Protein AF-A0A0G4NGZ8-F1 (afdb_monomer_lite)

Structure (mmCIF, N/CA/C/O backbone):
data_AF-A0A0G4NGZ8-F1
#
_entry.id   AF-A0A0G4NGZ8-F1
#
loop_
_atom_site.group_PDB
_atom_site.id
_atom_site.type_symbol
_atom_site.label_atom_id
_atom_site.label_alt_id
_atom_site.label_comp_id
_atom_site.label_asym_id
_atom_site.label_entity_id
_atom_site.label_seq_id
_atom_site.pdbx_PDB_ins_code
_atom_site.Cartn_x
_atom_site.Cartn_y
_atom_site.Cartn_z
_atom_site.occupancy
_atom_site.B_iso_or_equiv
_atom_site.auth_seq_id
_atom_site.auth_comp_id
_atom_site.auth_asym_id
_atom_site.auth_atom_id
_atom_site.pdbx_PDB_model_num
ATOM 1 N N . MET A 1 1 ? -25.178 -5.486 15.596 1.00 89.25 1 MET A N 1
ATOM 2 C CA . MET A 1 1 ? -24.346 -4.427 14.992 1.00 89.25 1 MET A CA 1
ATOM 3 C C . MET A 1 1 ? -23.140 -4.191 15.889 1.00 89.25 1 MET A C 1
ATOM 5 O O . MET A 1 1 ? -23.332 -4.165 17.097 1.00 89.25 1 MET A O 1
ATOM 9 N N . LYS A 1 2 ? -21.932 -4.066 15.332 1.00 94.69 2 LYS A N 1
ATOM 10 C CA . LYS A 1 2 ? -20.711 -3.708 16.078 1.00 94.69 2 LYS A CA 1
ATOM 11 C C . LYS A 1 2 ? -20.107 -2.423 15.517 1.00 94.69 2 LYS A C 1
ATOM 13 O O . LYS A 1 2 ? -20.208 -2.180 14.311 1.00 94.69 2 LYS A O 1
ATOM 18 N N . VAL A 1 3 ? -19.466 -1.643 16.383 1.00 97.81 3 VAL A N 1
ATOM 19 C CA . VAL A 1 3 ? -18.601 -0.524 15.991 1.00 97.81 3 VAL A CA 1
ATOM 20 C C . VAL A 1 3 ? -17.180 -1.043 15.791 1.00 97.81 3 VAL A C 1
ATOM 22 O O . VAL A 1 3 ? -16.650 -1.758 16.644 1.00 97.81 3 VAL A O 1
ATOM 25 N N . ILE A 1 4 ? -16.578 -0.685 14.658 1.00 98.38 4 ILE A N 1
ATOM 26 C CA . ILE A 1 4 ? -15.214 -1.053 14.279 1.00 98.38 4 ILE A CA 1
ATOM 27 C C . ILE A 1 4 ? -14.380 0.221 14.141 1.00 98.38 4 ILE A C 1
ATOM 29 O O . ILE A 1 4 ? -14.719 1.101 13.346 1.00 98.38 4 ILE A O 1
ATOM 33 N N . LEU A 1 5 ? -13.263 0.302 14.863 1.00 98.38 5 LEU A N 1
ATOM 34 C CA . LEU A 1 5 ? -12.229 1.313 14.637 1.00 98.38 5 LEU A CA 1
ATOM 35 C C . LEU A 1 5 ? -11.164 0.744 13.698 1.00 98.38 5 LEU A C 1
ATOM 37 O O . LEU A 1 5 ? -10.466 -0.196 14.062 1.00 98.38 5 LEU A O 1
ATOM 41 N N . ALA A 1 6 ? -11.013 1.301 12.500 1.00 98.12 6 ALA A N 1
ATOM 42 C CA . ALA A 1 6 ? -9.904 0.990 11.603 1.00 98.12 6 ALA A CA 1
ATOM 43 C C . ALA A 1 6 ? -8.779 2.010 11.792 1.00 98.12 6 ALA A C 1
ATOM 45 O O . ALA A 1 6 ? -8.923 3.193 11.471 1.00 98.12 6 ALA A O 1
ATOM 46 N N . ILE A 1 7 ? -7.660 1.543 12.338 1.00 97.06 7 ILE A N 1
ATOM 47 C CA . ILE A 1 7 ? -6.569 2.367 12.844 1.00 97.06 7 ILE A CA 1
ATOM 48 C C . ILE A 1 7 ? -5.352 2.216 11.934 1.00 97.06 7 ILE A C 1
ATOM 50 O O . ILE A 1 7 ? -4.844 1.118 11.688 1.00 97.06 7 ILE A O 1
ATOM 54 N N . ASN A 1 8 ? -4.861 3.351 11.440 1.00 93.81 8 ASN A N 1
ATOM 55 C CA . ASN A 1 8 ? -3.634 3.433 10.659 1.00 93.81 8 ASN A CA 1
ATOM 56 C C . ASN A 1 8 ? -2.660 4.408 11.331 1.00 93.81 8 ASN A C 1
ATOM 58 O O . ASN A 1 8 ? -2.894 5.621 11.363 1.00 93.81 8 ASN A O 1
ATOM 62 N N . ALA A 1 9 ? -1.567 3.856 11.856 1.00 87.25 9 ALA A N 1
ATOM 63 C CA . ALA A 1 9 ? -0.493 4.593 12.502 1.00 87.25 9 ALA A CA 1
ATOM 64 C C . ALA A 1 9 ? 0.729 4.664 11.576 1.00 87.25 9 ALA A C 1
ATOM 66 O O . ALA A 1 9 ? 1.458 3.692 11.385 1.00 87.25 9 ALA A O 1
ATOM 67 N N . GLY A 1 10 ? 0.955 5.838 10.990 1.00 78.69 10 GLY A N 1
ATOM 68 C CA . GLY A 1 10 ? 2.164 6.159 10.239 1.00 78.69 10 GLY A CA 1
ATOM 69 C C . GLY A 1 10 ? 3.158 6.941 11.095 1.00 78.69 10 GLY A C 1
ATOM 70 O O . GLY A 1 10 ? 2.804 7.498 12.131 1.00 78.69 10 GLY A O 1
ATOM 71 N N . SER A 1 11 ? 4.406 7.065 10.634 1.00 73.75 11 SER A N 1
ATOM 72 C CA . SER A 1 11 ? 5.458 7.771 11.386 1.00 73.75 11 SER A CA 1
ATOM 73 C C . SER A 1 11 ? 5.130 9.236 11.704 1.00 73.75 11 SER A C 1
ATOM 75 O O . SER A 1 11 ? 5.663 9.772 12.662 1.00 73.75 11 SER A O 1
ATOM 77 N N . SER A 1 12 ? 4.279 9.891 10.907 1.00 79.12 12 SER A N 1
ATOM 78 C CA . SER A 1 12 ? 3.946 11.320 11.030 1.00 79.12 12 SER A CA 1
ATOM 79 C C . SER A 1 12 ? 2.461 11.605 11.290 1.00 79.12 12 SER A C 1
ATOM 81 O O . SER A 1 12 ? 2.068 12.774 11.365 1.00 79.12 12 SER A O 1
ATOM 83 N N . SER A 1 13 ? 1.627 10.568 11.405 1.00 89.56 13 SER A N 1
ATOM 84 C CA . SER A 1 13 ? 0.181 10.718 11.585 1.00 89.56 13 SER A CA 1
ATOM 85 C C . SER A 1 13 ? -0.472 9.468 12.160 1.00 89.56 13 SER A C 1
ATOM 87 O O . SER A 1 13 ? -0.078 8.358 11.807 1.00 89.56 13 SER A O 1
ATOM 89 N N . VAL A 1 14 ? -1.546 9.651 12.923 1.00 93.88 14 VAL A N 1
ATOM 90 C CA . VAL A 1 14 ? -2.458 8.581 13.348 1.00 93.88 14 VAL A CA 1
ATOM 91 C C . VAL A 1 14 ? -3.852 8.913 12.830 1.00 93.88 14 VAL A C 1
ATOM 93 O O . VAL A 1 14 ? -4.296 10.057 12.938 1.00 93.88 14 VAL A O 1
ATOM 96 N N . LYS A 1 15 ? -4.529 7.930 12.238 1.00 96.06 15 LYS A N 1
ATOM 97 C CA . LYS A 1 15 ? -5.897 8.058 11.728 1.00 96.06 15 LYS A CA 1
ATOM 98 C C . LYS A 1 15 ? -6.766 6.915 12.244 1.00 96.06 15 LYS A C 1
ATOM 100 O O . LYS A 1 15 ? -6.324 5.767 12.235 1.00 96.06 15 LYS A O 1
ATOM 105 N N . ILE A 1 16 ? -7.992 7.249 12.636 1.00 97.69 16 ILE A N 1
ATOM 106 C CA . ILE A 1 16 ? -9.050 6.316 13.019 1.00 97.69 16 ILE A CA 1
ATOM 107 C C . ILE A 1 16 ? -10.254 6.573 12.113 1.00 97.69 16 ILE A C 1
ATOM 109 O O . ILE A 1 16 ? -10.846 7.652 12.155 1.00 97.69 16 ILE A O 1
ATOM 113 N N . SER A 1 17 ? -10.629 5.576 11.321 1.00 98.06 17 SER A N 1
ATOM 114 C CA . SER A 1 17 ? -11.879 5.571 10.557 1.00 98.06 17 SER A CA 1
ATOM 115 C C . SER A 1 17 ? -12.870 4.647 11.267 1.00 98.06 17 SER A C 1
ATOM 117 O O . SER A 1 17 ? -12.512 3.545 11.681 1.00 98.06 17 SER A O 1
ATOM 119 N N . VAL A 1 18 ? -14.102 5.110 11.462 1.00 98.25 18 VAL A N 1
ATOM 120 C CA . VAL A 1 18 ? -15.099 4.458 12.320 1.00 98.25 18 VAL A CA 1
ATOM 121 C C . VAL A 1 18 ? -16.232 3.906 11.469 1.00 98.25 18 VAL A C 1
ATOM 123 O O . VAL A 1 18 ? -16.851 4.647 10.695 1.00 98.25 18 VAL A O 1
ATOM 126 N N . TYR A 1 19 ? -16.515 2.617 11.638 1.00 98.25 19 TYR A N 1
ATOM 127 C CA . TYR A 1 19 ? -17.515 1.886 10.868 1.00 98.25 19 TYR A CA 1
ATOM 128 C C . TYR A 1 19 ? -18.549 1.228 11.770 1.00 98.25 19 TYR A C 1
ATOM 130 O O . TYR A 1 19 ? -18.226 0.737 12.850 1.00 98.25 19 TYR A O 1
ATOM 138 N N . SER A 1 20 ? -19.789 1.163 11.295 1.00 97.06 20 SER A N 1
ATOM 139 C CA . SER A 1 20 ? -20.800 0.248 11.812 1.00 97.06 20 SER A CA 1
ATOM 140 C C . SER A 1 20 ? -20.943 -0.924 10.849 1.00 97.06 20 SER A C 1
ATOM 142 O O . SER A 1 20 ? -20.914 -0.752 9.627 1.00 97.06 20 SER A O 1
ATOM 144 N N . ALA A 1 21 ? -21.056 -2.130 11.395 1.00 96.38 21 ALA A N 1
ATOM 145 C CA . ALA A 1 21 ? -21.205 -3.339 10.598 1.00 96.38 21 ALA A CA 1
ATOM 146 C C . ALA A 1 21 ? -22.156 -4.347 11.255 1.00 96.38 21 ALA A C 1
ATOM 148 O O . ALA A 1 21 ? -22.379 -4.347 12.473 1.00 96.38 21 ALA A O 1
ATOM 149 N N . GLU A 1 22 ? -22.686 -5.237 10.425 1.00 96.31 22 GLU A N 1
ATOM 150 C CA . GLU A 1 22 ? -23.270 -6.518 10.814 1.00 96.31 22 GLU A CA 1
ATOM 151 C C . GLU A 1 22 ? -22.449 -7.642 10.175 1.00 96.31 22 GLU A C 1
ATOM 153 O O . GLU A 1 22 ? -21.712 -7.402 9.215 1.00 96.31 22 GLU A O 1
ATOM 158 N N . PHE A 1 23 ? -22.567 -8.860 10.706 1.00 96.00 23 PHE A N 1
ATOM 159 C CA . PHE A 1 23 ? -21.827 -10.007 10.185 1.00 96.00 23 PHE A CA 1
ATOM 160 C C . PHE A 1 23 ? -22.138 -10.225 8.700 1.00 96.00 23 PHE A C 1
ATOM 162 O O . PHE A 1 23 ? -23.306 -10.222 8.308 1.00 96.00 23 PHE A O 1
ATOM 169 N N . GLN A 1 24 ? -21.092 -10.401 7.887 1.00 92.25 24 GLN A N 1
ATOM 170 C CA . GLN A 1 24 ? -21.160 -10.581 6.428 1.00 92.25 24 GLN A CA 1
ATOM 171 C C . GLN A 1 24 ? -21.837 -9.436 5.652 1.00 92.25 24 GLN A C 1
ATOM 173 O O . GLN A 1 24 ? -22.175 -9.593 4.478 1.00 92.25 24 GLN A O 1
ATOM 178 N N . GLN A 1 25 ? -22.020 -8.267 6.270 1.00 93.69 25 GLN A N 1
ATOM 179 C CA . GLN A 1 25 ? -22.524 -7.078 5.589 1.00 93.69 25 GLN A CA 1
ATOM 180 C C . GLN A 1 25 ? -21.416 -6.052 5.370 1.00 93.69 25 GLN A C 1
ATOM 182 O O . GLN A 1 25 ? -20.448 -5.962 6.125 1.00 93.69 25 GLN A O 1
ATOM 187 N N . LYS A 1 26 ? -21.574 -5.241 4.318 1.00 93.06 26 LYS A N 1
ATOM 188 C CA . LYS A 1 26 ? -20.626 -4.174 3.988 1.00 93.06 26 LYS A CA 1
ATOM 189 C C . LYS A 1 26 ? -20.567 -3.150 5.137 1.00 93.06 26 LYS A C 1
ATOM 191 O O . LYS A 1 26 ? -21.603 -2.553 5.437 1.00 93.06 26 LYS A O 1
ATOM 196 N N . PRO A 1 27 ? -19.384 -2.879 5.721 1.00 97.00 27 PRO A N 1
ATOM 197 C CA . PRO A 1 27 ? -19.249 -1.849 6.744 1.00 97.00 27 PRO A CA 1
ATOM 198 C C . PRO A 1 27 ? -19.630 -0.466 6.209 1.00 97.00 27 PRO A C 1
ATOM 200 O O . PRO A 1 27 ? -19.300 -0.106 5.074 1.00 97.00 27 PRO A O 1
ATOM 203 N N . ARG A 1 28 ? -20.294 0.335 7.044 1.00 96.38 28 ARG A N 1
ATOM 204 C CA . ARG A 1 28 ? -20.653 1.722 6.743 1.00 96.38 28 ARG A CA 1
ATOM 205 C C . ARG A 1 28 ? -19.816 2.661 7.597 1.00 96.38 28 ARG A C 1
ATOM 207 O O . ARG A 1 28 ? -19.959 2.680 8.816 1.00 96.38 28 ARG A O 1
ATOM 214 N N . GLN A 1 29 ? -18.987 3.477 6.954 1.00 97.31 29 GLN A N 1
ATOM 215 C CA . GLN A 1 29 ? -18.254 4.526 7.654 1.00 97.31 29 GLN A CA 1
ATOM 216 C C . GLN A 1 29 ? -19.221 5.607 8.141 1.00 97.31 29 GLN A C 1
ATOM 218 O O . GLN A 1 29 ? -20.104 6.038 7.394 1.00 97.31 29 GLN A O 1
ATOM 223 N N . PHE A 1 30 ? -19.047 6.065 9.375 1.00 96.88 30 PHE A N 1
ATOM 224 C CA . PHE A 1 30 ? -19.828 7.174 9.924 1.00 96.88 30 PHE A CA 1
ATOM 225 C C . PHE A 1 30 ? -18.975 8.232 10.627 1.00 96.88 30 PHE A C 1
ATOM 227 O O . PHE A 1 30 ? -19.472 9.327 10.880 1.00 96.88 30 PHE A O 1
ATOM 234 N N . ALA A 1 31 ? -17.688 7.974 10.868 1.00 97.69 31 ALA A N 1
ATOM 235 C CA . ALA A 1 31 ? -16.761 9.002 11.321 1.00 97.69 31 ALA A CA 1
ATOM 236 C C . ALA A 1 31 ? -15.323 8.751 10.843 1.00 97.69 31 ALA A C 1
ATOM 238 O O . ALA A 1 31 ? -14.945 7.637 10.471 1.00 97.69 31 ALA A O 1
ATOM 239 N N . GLU A 1 32 ? -14.511 9.802 10.853 1.00 97.69 32 GLU A N 1
ATOM 240 C CA . GLU A 1 32 ? -13.064 9.726 10.662 1.00 97.69 32 GLU A CA 1
ATOM 241 C C . GLU A 1 32 ? -12.386 10.833 11.451 1.00 97.69 32 GLU A C 1
ATOM 243 O O . GLU A 1 32 ? -12.766 11.998 11.338 1.00 97.69 32 GLU A O 1
ATOM 248 N N . THR A 1 33 ? -11.357 10.476 12.208 1.00 97.62 33 THR A N 1
ATOM 249 C CA . THR A 1 33 ? -10.543 11.418 12.963 1.00 97.62 33 THR A CA 1
ATOM 250 C C . THR A 1 33 ? -9.062 11.157 12.707 1.00 97.62 33 THR A C 1
ATOM 252 O O . THR A 1 33 ? -8.619 10.012 12.602 1.00 97.62 33 THR A O 1
ATOM 255 N N . GLN A 1 34 ? -8.281 12.220 12.556 1.00 97.19 34 GLN A N 1
ATOM 256 C CA . GLN A 1 34 ? -6.870 12.132 12.207 1.00 97.19 34 GLN A CA 1
ATOM 257 C C . GLN A 1 34 ? -6.068 13.233 12.886 1.00 97.19 34 GLN A C 1
ATOM 259 O O . GLN A 1 34 ? -6.438 14.404 12.835 1.00 97.19 34 GLN A O 1
ATOM 264 N N . ILE A 1 35 ? -4.906 12.858 13.417 1.00 95.88 35 ILE A N 1
ATOM 265 C CA . ILE A 1 35 ? -3.834 13.793 13.747 1.00 95.88 35 ILE A CA 1
ATOM 266 C C . ILE A 1 35 ? -2.698 13.601 12.750 1.00 95.88 35 ILE A C 1
ATOM 268 O O . ILE A 1 35 ? -2.211 12.492 12.529 1.00 95.88 35 ILE A O 1
ATOM 272 N N . SER A 1 36 ? -2.277 14.700 12.137 1.00 92.75 36 SER A N 1
ATOM 273 C CA . SER A 1 36 ? -1.144 14.767 11.210 1.00 92.75 36 SER A CA 1
ATOM 274 C C . SER A 1 36 ? -0.085 15.743 11.721 1.00 92.75 36 SER A C 1
ATOM 276 O O . SER A 1 36 ? -0.347 16.504 12.648 1.00 92.75 36 SER A O 1
ATOM 278 N N . GLY A 1 37 ? 1.114 15.724 11.134 1.00 86.25 37 GLY A N 1
ATOM 279 C CA . GLY A 1 37 ? 2.184 16.659 11.502 1.00 86.25 37 GLY A CA 1
ATOM 280 C C . GLY A 1 37 ? 2.939 16.286 12.781 1.00 86.25 37 GLY A C 1
ATOM 281 O O . GLY A 1 37 ? 3.607 17.142 13.348 1.00 86.25 37 GLY A O 1
ATOM 282 N N . LEU A 1 38 ? 2.891 15.020 13.221 1.00 84.75 38 LEU A N 1
ATOM 283 C CA . LEU A 1 38 ? 3.582 14.568 14.445 1.00 84.75 38 LEU A CA 1
ATOM 284 C C . LEU A 1 38 ? 5.105 14.753 14.378 1.00 84.75 38 LEU A C 1
ATOM 286 O O . LEU A 1 38 ? 5.748 15.012 15.384 1.00 84.75 38 LEU A O 1
ATOM 290 N N . THR A 1 39 ? 5.685 14.644 13.182 1.00 79.50 39 THR A N 1
ATOM 291 C CA . THR A 1 39 ? 7.128 14.831 12.944 1.00 79.50 39 THR A CA 1
ATOM 292 C C . THR A 1 39 ? 7.455 16.174 12.288 1.00 79.50 39 THR A C 1
ATOM 294 O O . THR A 1 39 ? 8.599 16.409 11.911 1.00 79.50 39 THR A O 1
ATOM 297 N N . ALA A 1 40 ? 6.446 17.015 12.053 1.00 79.50 40 ALA A N 1
ATOM 298 C CA . ALA A 1 40 ? 6.563 18.303 11.374 1.00 79.50 40 ALA A CA 1
ATOM 299 C C . ALA A 1 40 ? 5.541 19.277 11.993 1.00 79.50 40 ALA A C 1
ATOM 301 O O . ALA A 1 40 ? 4.480 19.496 11.401 1.00 79.50 40 ALA A O 1
ATOM 302 N N . PRO A 1 41 ? 5.820 19.789 13.207 1.00 76.94 41 PRO A N 1
ATOM 303 C CA . PRO A 1 41 ? 4.865 20.576 13.976 1.00 76.94 41 PRO A CA 1
ATOM 304 C C . PRO A 1 41 ? 4.458 21.883 13.262 1.00 76.94 41 PRO A C 1
ATOM 306 O O . PRO A 1 41 ? 5.213 22.408 12.439 1.00 76.94 41 PRO A O 1
ATOM 309 N N . PRO A 1 42 ? 3.279 22.447 13.590 1.00 87.62 42 PRO A N 1
ATOM 310 C CA . PRO A 1 42 ? 2.355 21.971 14.620 1.00 87.62 42 PRO A CA 1
ATOM 311 C C . PRO A 1 42 ? 1.523 20.769 14.157 1.00 87.62 42 PRO A C 1
ATOM 313 O O . PRO A 1 42 ? 1.136 20.684 12.987 1.00 87.62 42 PRO A O 1
ATOM 316 N N . ALA A 1 43 ? 1.206 19.875 15.097 1.00 92.56 43 ALA A N 1
ATOM 317 C CA . ALA A 1 43 ? 0.266 18.788 14.857 1.00 92.56 43 ALA A CA 1
ATOM 318 C C . ALA A 1 43 ? -1.139 19.344 14.565 1.00 92.56 43 ALA A C 1
ATOM 320 O O . ALA A 1 43 ? -1.533 20.387 15.092 1.00 92.56 43 ALA A O 1
ATOM 321 N N . GLN A 1 44 ? -1.889 18.665 13.700 1.00 94.75 44 GLN A N 1
ATOM 322 C CA . GLN A 1 44 ? -3.192 19.128 13.220 1.00 94.75 44 GLN A CA 1
ATOM 323 C C . GLN A 1 44 ? -4.250 18.040 13.352 1.00 94.75 44 GLN A C 1
ATOM 325 O O . GLN A 1 44 ? -4.090 16.965 12.767 1.00 94.75 44 GLN A O 1
ATOM 330 N N . LEU A 1 45 ? -5.338 18.354 14.057 1.00 96.50 45 LEU A N 1
ATOM 331 C CA . LEU A 1 45 ? -6.522 17.513 14.215 1.00 96.50 45 LEU A CA 1
ATOM 332 C C . LEU A 1 45 ? -7.537 17.791 13.100 1.00 96.50 45 LEU A C 1
ATOM 334 O O . LEU A 1 45 ? -7.917 18.933 12.840 1.00 96.50 45 LEU A O 1
ATOM 338 N N . SER A 1 46 ? -8.012 16.734 12.455 1.00 97.44 46 SER A N 1
ATOM 339 C CA . SER A 1 46 ? -9.160 16.768 11.547 1.00 97.44 46 SER A CA 1
ATOM 340 C C . SER A 1 46 ? -10.178 15.733 11.992 1.00 97.44 46 SER A C 1
ATOM 342 O O . SER A 1 46 ? -9.799 14.623 12.350 1.00 97.44 46 SER A O 1
ATOM 344 N N . TYR A 1 47 ? -11.457 16.096 11.974 1.00 97.81 47 TYR A N 1
ATOM 345 C CA . TYR A 1 47 ? -12.546 15.228 12.403 1.00 97.81 47 TYR A CA 1
ATOM 346 C C . TYR A 1 47 ? -13.774 15.423 11.514 1.00 97.81 47 TYR A C 1
ATOM 348 O O . TYR A 1 47 ? -14.228 16.551 11.289 1.00 97.81 47 TYR A O 1
ATOM 356 N N . THR A 1 48 ? -14.317 14.316 11.019 1.00 97.31 48 THR A N 1
ATOM 357 C CA . THR A 1 48 ? -15.556 14.263 10.247 1.00 97.31 48 THR A CA 1
ATOM 358 C C . THR A 1 48 ? -16.530 13.267 10.867 1.00 97.31 48 THR A C 1
ATOM 360 O O . THR A 1 48 ? -16.128 12.198 11.327 1.00 97.31 48 THR A O 1
ATOM 363 N N . ARG A 1 49 ? -17.817 13.616 10.850 1.00 96.25 49 ARG A N 1
ATOM 364 C CA . ARG A 1 49 ? -18.930 12.813 11.365 1.00 96.25 49 ARG A CA 1
ATOM 365 C C . ARG A 1 49 ? -20.068 12.843 10.357 1.00 96.25 49 ARG A C 1
ATOM 367 O O . ARG A 1 49 ? -20.507 13.918 9.961 1.00 96.25 49 ARG A O 1
ATOM 374 N N . ASN A 1 50 ? -20.556 11.680 9.937 1.00 93.62 50 ASN A N 1
ATOM 375 C CA . ASN A 1 50 ? -21.657 11.518 8.982 1.00 93.62 50 ASN A CA 1
ATOM 376 C C . ASN A 1 50 ? -21.488 12.367 7.704 1.00 93.62 50 ASN A C 1
ATOM 378 O O . ASN A 1 50 ? -22.438 12.960 7.199 1.00 93.62 50 ASN A O 1
ATOM 382 N N . GLY A 1 51 ? -20.250 12.459 7.204 1.00 90.19 51 GLY A N 1
ATOM 383 C CA . GLY A 1 51 ? -19.892 13.266 6.032 1.00 90.19 51 GLY A CA 1
ATOM 384 C C . GLY A 1 51 ? -19.764 14.774 6.289 1.00 90.19 51 GLY A C 1
ATOM 385 O O . GLY A 1 51 ? -19.383 15.512 5.383 1.00 90.19 51 GLY A O 1
ATOM 386 N N . VAL A 1 52 ? -20.030 15.247 7.509 1.00 94.44 52 VAL A N 1
ATOM 387 C CA . VAL A 1 52 ? -19.872 16.648 7.913 1.00 94.44 52 VAL A CA 1
ATOM 388 C C . VAL A 1 52 ? -18.498 16.849 8.544 1.00 94.44 52 VAL A C 1
ATOM 390 O O . VAL A 1 52 ? -18.080 16.095 9.421 1.00 94.44 52 VAL A O 1
ATOM 393 N N . THR A 1 53 ? -17.777 17.884 8.113 1.00 96.19 53 THR A N 1
ATOM 394 C CA . THR A 1 53 ? -16.524 18.290 8.760 1.00 96.19 53 THR A CA 1
ATOM 395 C C . THR A 1 53 ? -16.822 18.997 10.078 1.00 96.19 53 THR A C 1
ATOM 397 O O . THR A 1 53 ? -17.380 20.091 10.075 1.00 96.19 53 THR A O 1
ATOM 400 N N . VAL A 1 54 ? -16.419 18.384 11.190 1.00 96.25 54 VAL A N 1
ATOM 401 C CA . VAL A 1 54 ? -16.568 18.936 12.545 1.00 96.25 54 VAL A CA 1
ATOM 402 C C . VAL A 1 54 ? -15.342 19.772 12.913 1.00 96.25 54 VAL A C 1
ATOM 404 O O . VAL A 1 54 ? -15.474 20.886 13.411 1.00 96.25 54 VAL A O 1
ATOM 407 N N . ARG A 1 55 ? -14.138 19.264 12.619 1.00 95.56 55 ARG A N 1
ATOM 408 C CA . ARG A 1 55 ? -12.862 19.979 12.792 1.00 95.56 55 ARG A CA 1
ATOM 409 C C . ARG A 1 55 ? -12.029 19.844 11.526 1.00 95.56 55 ARG A C 1
ATOM 411 O O . ARG A 1 55 ? -11.923 18.753 10.967 1.00 95.56 55 ARG A O 1
ATOM 418 N N . LYS A 1 56 ? -11.417 20.939 11.074 1.00 94.81 56 LYS A N 1
ATOM 419 C CA . LYS A 1 56 ? -10.604 20.967 9.851 1.00 94.81 56 LYS A CA 1
ATOM 420 C C . LYS A 1 56 ? -9.213 21.504 10.149 1.00 94.81 56 LYS A C 1
ATOM 422 O O . LYS A 1 56 ? -9.070 22.710 10.333 1.00 94.81 56 LYS A O 1
ATOM 427 N N . SER A 1 57 ? -8.210 20.625 10.135 1.00 91.44 57 SER A N 1
ATOM 428 C CA . SER A 1 57 ? -6.796 20.996 10.307 1.00 91.44 57 SER A CA 1
ATOM 429 C C . SER A 1 57 ? -6.557 21.936 11.500 1.00 91.44 57 SER A C 1
ATOM 431 O O . SER A 1 57 ? -5.800 22.903 11.409 1.00 91.44 57 SER A O 1
ATOM 433 N N . GLU A 1 58 ? -7.244 21.679 12.612 1.00 94.62 58 GLU A N 1
ATOM 434 C CA . GLU A 1 58 ? -7.130 22.465 13.835 1.00 94.62 58 GLU A CA 1
ATOM 435 C C . GLU A 1 58 ? -5.742 22.254 14.437 1.00 94.62 58 GLU A C 1
ATOM 437 O O . GLU A 1 58 ? -5.343 21.122 14.708 1.00 94.62 58 GLU A O 1
ATOM 442 N N . LYS A 1 59 ? -4.988 23.341 14.617 1.00 93.62 59 LYS A N 1
ATOM 443 C CA . LYS A 1 59 ? -3.636 23.277 15.176 1.00 93.62 59 LYS A CA 1
ATOM 444 C C . LYS A 1 59 ? -3.705 22.930 16.657 1.00 93.62 59 LYS A C 1
ATOM 446 O O . LYS A 1 59 ? -4.383 23.615 17.417 1.00 93.62 59 LYS A O 1
ATOM 451 N N . LEU A 1 60 ? -2.956 21.911 17.047 1.00 90.50 60 LEU A N 1
ATOM 452 C CA . LEU A 1 60 ? -2.787 21.504 18.433 1.00 90.50 60 LEU A CA 1
ATOM 453 C C . LEU A 1 60 ? -1.550 22.179 19.029 1.00 90.50 60 LEU A C 1
ATOM 455 O O . LEU A 1 60 ? -0.570 22.445 18.327 1.00 90.50 60 LEU A O 1
ATOM 459 N N . GLN A 1 61 ? -1.609 22.452 20.328 1.00 85.19 61 GLN A N 1
ATOM 460 C CA . GLN A 1 61 ? -0.456 22.886 21.111 1.00 85.19 61 GLN A CA 1
ATOM 461 C C . GLN A 1 61 ? 0.483 21.695 21.346 1.00 85.19 61 GLN A C 1
ATOM 463 O O . GLN A 1 61 ? 0.041 20.546 21.413 1.00 85.19 61 GLN A O 1
ATOM 468 N N . GLU A 1 62 ? 1.783 21.961 21.462 1.00 75.38 62 GLU A N 1
ATOM 469 C CA . GLU A 1 62 ? 2.824 20.928 21.563 1.00 75.38 62 GLU A CA 1
ATOM 470 C C . GLU A 1 62 ? 2.675 20.072 22.833 1.00 75.38 62 GLU A C 1
ATOM 472 O O . GLU A 1 62 ? 3.014 18.891 22.861 1.00 75.38 62 GLU A O 1
ATOM 477 N N . GLU A 1 63 ? 2.076 20.632 23.882 1.00 80.06 63 GLU A N 1
ATOM 478 C CA . GLU A 1 63 ? 1.783 19.935 25.129 1.00 80.06 63 GLU A CA 1
ATOM 479 C C . GLU A 1 63 ? 0.678 18.884 24.983 1.00 80.06 63 GLU A C 1
ATOM 481 O O . GLU A 1 63 ? 0.618 17.967 25.800 1.00 80.06 63 GLU A O 1
ATOM 486 N N . GLN A 1 64 ? -0.185 19.004 23.966 1.00 80.44 64 GLN A N 1
ATOM 487 C CA . GLN A 1 64 ? -1.338 18.120 23.780 1.00 80.44 64 GLN A CA 1
ATOM 488 C C . GLN A 1 64 ? -0.964 16.787 23.129 1.00 80.44 64 GLN A C 1
ATOM 490 O O . GLN A 1 64 ? -1.639 15.791 23.377 1.00 80.44 64 GLN A O 1
ATOM 495 N N . VAL A 1 65 ? 0.058 16.770 22.268 1.00 86.50 65 VAL A N 1
ATOM 496 C CA . VAL A 1 65 ? 0.440 15.583 21.494 1.00 86.50 65 VAL A CA 1
ATOM 497 C C . VAL A 1 65 ? 1.948 15.570 21.275 1.00 86.50 65 VAL A C 1
ATOM 499 O O . VAL A 1 65 ? 2.464 16.332 20.459 1.00 86.50 65 VAL A O 1
ATOM 502 N N . LYS A 1 66 ? 2.647 14.670 21.973 1.00 85.12 66 LYS A N 1
ATOM 503 C CA . LYS A 1 66 ? 4.109 14.503 21.871 1.00 85.12 66 LYS A CA 1
ATOM 504 C C . LYS A 1 66 ? 4.500 13.179 21.230 1.00 85.12 66 LYS A C 1
ATOM 506 O O . LYS A 1 66 ? 5.619 13.019 20.751 1.00 85.12 66 LYS A O 1
ATOM 511 N N . SER A 1 67 ? 3.574 12.231 21.222 1.00 85.94 67 SER A N 1
ATOM 512 C CA . SER A 1 67 ? 3.771 10.884 20.712 1.00 85.94 67 SER A CA 1
ATOM 513 C C . SER A 1 67 ? 2.575 10.415 19.885 1.00 85.94 67 SER A C 1
ATOM 515 O O . SER A 1 67 ? 1.504 11.026 19.871 1.00 85.94 67 SER A O 1
ATOM 517 N N . GLN A 1 68 ? 2.758 9.297 19.183 1.00 87.31 68 GLN A N 1
ATOM 518 C CA . GLN A 1 68 ? 1.659 8.612 18.502 1.00 87.31 68 GLN A CA 1
ATOM 519 C C . GLN A 1 68 ? 0.614 8.100 19.503 1.00 87.31 68 GLN A C 1
ATOM 521 O O . GLN A 1 68 ? -0.574 8.143 19.196 1.00 87.31 68 GLN A O 1
ATOM 526 N N . ASP A 1 69 ? 1.044 7.675 20.694 1.00 90.31 69 ASP A N 1
ATOM 527 C CA . ASP A 1 69 ? 0.154 7.252 21.780 1.00 90.31 69 ASP A CA 1
ATOM 528 C C . ASP A 1 69 ? -0.745 8.408 22.249 1.00 90.31 69 ASP A C 1
ATOM 530 O O . ASP A 1 69 ? -1.968 8.269 22.268 1.00 90.31 69 ASP A O 1
ATOM 534 N N . ASP A 1 70 ? -0.168 9.588 22.507 1.00 91.69 70 ASP A N 1
ATOM 535 C CA . ASP A 1 70 ? -0.947 10.786 22.861 1.00 91.69 70 ASP A CA 1
ATOM 536 C C . ASP A 1 70 ? -1.944 11.147 21.757 1.00 91.69 70 ASP A C 1
ATOM 538 O O . ASP A 1 70 ? -3.095 11.494 22.028 1.00 91.69 70 ASP A O 1
ATOM 542 N N . ALA A 1 71 ? -1.510 11.038 20.495 1.00 93.56 71 ALA A N 1
ATOM 543 C CA . ALA A 1 71 ? -2.368 11.286 19.348 1.00 93.56 71 ALA A CA 1
ATOM 544 C C . ALA A 1 71 ? -3.553 10.314 19.342 1.00 93.56 71 ALA A C 1
ATOM 546 O O . ALA A 1 71 ? -4.696 10.750 19.246 1.00 93.56 71 ALA A O 1
ATOM 547 N N . PHE A 1 72 ? -3.306 9.012 19.495 1.00 94.94 72 PHE A N 1
ATOM 548 C CA . PHE A 1 72 ? -4.363 8.005 19.560 1.00 94.94 72 PHE A CA 1
ATOM 549 C C . PHE A 1 72 ? -5.343 8.270 20.709 1.00 94.94 72 PHE A C 1
ATOM 551 O O . PHE A 1 72 ? -6.552 8.308 20.477 1.00 94.94 72 PHE A O 1
ATOM 558 N N . LYS A 1 73 ? -4.842 8.537 21.919 1.00 95.00 73 LYS A N 1
ATOM 559 C CA . LYS A 1 73 ? -5.677 8.844 23.091 1.00 95.00 73 LYS A CA 1
ATOM 560 C C . LYS A 1 73 ? -6.539 10.085 22.873 1.00 95.00 73 LYS A C 1
ATOM 562 O O . LYS A 1 73 ? -7.724 10.074 23.202 1.00 95.00 73 LYS A O 1
ATOM 567 N N . LEU A 1 74 ? -5.987 11.137 22.265 1.00 95.69 74 LEU A N 1
ATOM 568 C CA . LEU A 1 74 ? -6.743 12.345 21.929 1.00 95.69 74 LEU A CA 1
ATOM 569 C C . LEU A 1 74 ? -7.813 12.081 20.859 1.00 95.69 74 LEU A C 1
ATOM 571 O O . LEU A 1 74 ? -8.923 12.605 20.962 1.00 95.69 74 LEU A O 1
ATOM 575 N N . LEU A 1 75 ? -7.510 11.263 19.849 1.00 96.62 75 LEU A N 1
ATOM 576 C CA . LEU A 1 75 ? -8.479 10.860 18.826 1.00 96.62 75 LEU A CA 1
ATOM 577 C C . LEU A 1 75 ? -9.625 10.048 19.438 1.00 96.62 75 LEU A C 1
ATOM 579 O O . LEU A 1 75 ? -10.785 10.351 19.171 1.00 96.62 75 LEU A O 1
ATOM 583 N N . LEU A 1 76 ? -9.310 9.074 20.295 1.00 96.44 76 LEU A N 1
ATOM 584 C CA . LEU A 1 76 ? -10.301 8.262 20.998 1.00 96.44 76 LEU A CA 1
ATOM 585 C C . LEU A 1 76 ? -11.187 9.128 21.904 1.00 96.44 76 LEU A C 1
ATOM 587 O O . LEU A 1 76 ? -12.411 9.038 21.841 1.00 96.44 76 LEU A O 1
ATOM 591 N N . LYS A 1 77 ? -10.575 10.033 22.676 1.00 95.56 77 LYS A N 1
ATOM 592 C CA . LYS A 1 77 ? -11.291 11.018 23.493 1.00 95.56 77 LYS A CA 1
ATOM 593 C C . LYS A 1 77 ? -12.228 11.885 22.647 1.00 95.56 77 LYS A C 1
ATOM 595 O O . LYS A 1 77 ? -13.377 12.077 23.022 1.00 95.56 77 LYS A O 1
ATOM 600 N N . THR A 1 78 ? -11.761 12.359 21.489 1.00 96.00 78 THR A N 1
ATOM 601 C CA . THR A 1 78 ? -12.564 13.178 20.564 1.00 96.00 78 THR A CA 1
ATOM 602 C C . THR A 1 78 ? -13.812 12.439 20.078 1.00 96.00 78 THR A C 1
ATOM 604 O O . THR A 1 78 ? -14.8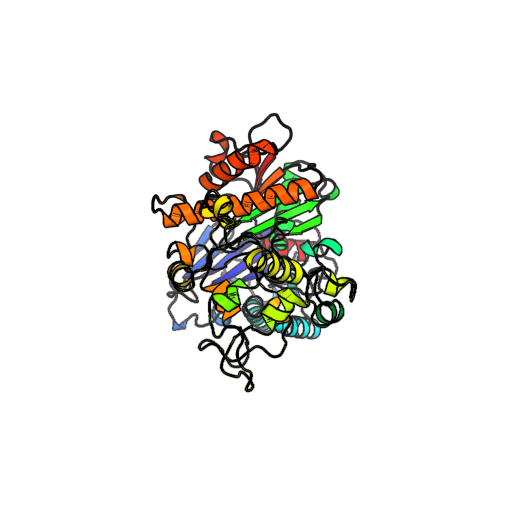53 13.069 19.931 1.00 96.00 78 THR A O 1
ATOM 607 N N . LEU A 1 79 ? -13.714 11.128 19.833 1.00 96.62 79 LEU A N 1
ATOM 608 C CA . LEU A 1 79 ? -14.855 10.305 19.421 1.00 96.62 79 LEU A CA 1
ATOM 609 C C . LEU A 1 79 ? -15.848 10.092 20.572 1.00 96.62 79 LEU A C 1
ATOM 611 O O . LEU A 1 79 ? -17.041 10.263 20.367 1.00 96.62 79 LEU A O 1
ATOM 615 N N . ILE A 1 80 ? -15.365 9.753 21.771 1.00 95.81 80 ILE A N 1
ATOM 616 C CA . ILE A 1 80 ? -16.219 9.434 22.931 1.00 95.81 80 ILE A CA 1
ATOM 617 C C . ILE A 1 80 ? -16.926 10.678 23.486 1.00 95.81 80 ILE A C 1
ATOM 619 O O . ILE A 1 80 ? -18.078 10.610 23.901 1.00 95.81 80 ILE A O 1
ATOM 623 N N . GLU A 1 81 ? -16.250 11.829 23.518 1.00 95.44 81 GLU A N 1
ATOM 624 C CA . GLU A 1 81 ? -16.830 13.066 24.062 1.00 95.44 81 GLU A CA 1
ATOM 625 C C . GLU A 1 81 ? -17.832 13.736 23.106 1.00 95.44 81 GLU A C 1
ATOM 627 O O . GLU A 1 81 ? -18.526 14.684 23.491 1.00 95.44 81 GLU A O 1
ATOM 632 N N . ASP A 1 82 ? -17.935 13.253 21.867 1.00 95.12 82 ASP A N 1
ATOM 633 C CA . ASP A 1 82 ? -18.860 13.776 20.876 1.00 95.12 82 ASP A CA 1
ATOM 634 C C . ASP A 1 82 ? -20.303 13.313 21.135 1.00 95.12 82 ASP A C 1
ATOM 636 O O . ASP A 1 82 ? -20.748 12.255 20.697 1.00 95.12 82 ASP A O 1
ATOM 640 N N . GLN A 1 83 ? -21.076 14.173 21.797 1.00 93.25 83 GLN A N 1
ATOM 641 C CA . GLN A 1 83 ? -22.485 13.928 22.135 1.00 93.25 83 GLN A CA 1
ATOM 642 C C . GLN A 1 83 ? -23.395 13.714 20.912 1.00 93.25 83 GLN A C 1
ATOM 644 O O . GLN A 1 83 ? -24.498 13.181 21.038 1.00 93.25 83 GLN A O 1
ATOM 649 N N . GLU A 1 84 ? -22.971 14.139 19.719 1.00 93.88 84 GLU A N 1
ATOM 650 C CA . GLU A 1 84 ? -23.724 13.910 18.486 1.00 93.88 84 GLU A CA 1
ATOM 651 C C . GLU A 1 84 ? -23.347 12.588 17.788 1.00 93.88 84 GLU A C 1
ATOM 653 O O . GLU A 1 84 ? -24.039 12.180 16.850 1.00 93.88 84 GLU A O 1
ATOM 658 N N . LEU A 1 85 ? -22.297 11.895 18.245 1.00 93.50 85 LEU A N 1
ATOM 659 C CA . LEU A 1 85 ? -21.885 10.571 17.778 1.00 93.50 85 LEU A CA 1
ATOM 660 C C . LEU A 1 85 ? -22.554 9.471 18.618 1.00 93.50 85 LEU A C 1
ATOM 662 O O . LEU A 1 85 ? -21.942 8.842 19.474 1.00 93.50 85 LEU A O 1
ATOM 666 N N . LYS A 1 86 ? -23.847 9.241 18.389 1.00 92.06 86 LYS A N 1
ATOM 667 C CA . LYS A 1 86 ? -24.685 8.378 19.247 1.00 92.06 86 LYS A CA 1
ATOM 668 C C . LYS A 1 86 ? -24.234 6.919 19.316 1.00 92.06 86 LYS A C 1
ATOM 670 O O . LYS A 1 86 ? -24.599 6.222 20.253 1.00 92.06 86 LYS A O 1
ATOM 675 N N . GLU A 1 87 ? -23.499 6.456 18.314 1.00 93.81 87 GLU A N 1
ATOM 676 C CA . GLU A 1 87 ? -22.968 5.099 18.230 1.00 93.81 87 GLU A CA 1
ATOM 677 C C . GLU A 1 87 ? -21.785 4.848 19.180 1.00 93.81 87 GLU A C 1
ATOM 679 O O . GLU A 1 87 ? -21.457 3.689 19.409 1.00 93.81 87 GLU A O 1
ATOM 684 N N . ILE A 1 88 ? -21.137 5.900 19.701 1.00 94.38 88 ILE A N 1
ATOM 685 C CA . ILE A 1 88 ? -20.015 5.805 20.646 1.00 94.38 88 ILE A CA 1
ATOM 686 C C . ILE A 1 88 ? -20.240 6.825 21.764 1.00 94.38 88 ILE A C 1
ATOM 688 O O . ILE A 1 88 ? -20.049 8.020 21.565 1.00 94.38 88 ILE A O 1
ATOM 692 N N . GLN A 1 89 ? -20.646 6.362 22.941 1.00 91.88 89 GLN A N 1
ATOM 693 C CA . GLN A 1 89 ? -20.840 7.186 24.142 1.00 91.88 89 GLN A CA 1
ATOM 694 C C . GLN A 1 89 ? -19.910 6.754 25.284 1.00 91.88 89 GLN A C 1
ATOM 696 O O . GLN A 1 89 ? -19.617 7.535 26.190 1.00 91.88 89 GLN A O 1
ATOM 701 N N . ALA A 1 90 ? -19.410 5.523 25.223 1.00 93.81 90 ALA A N 1
ATOM 702 C CA . ALA A 1 90 ? -18.405 4.970 26.111 1.00 93.81 90 ALA A CA 1
ATOM 703 C C . ALA A 1 90 ? -17.400 4.112 25.328 1.00 93.81 90 ALA A C 1
ATOM 705 O O . ALA A 1 90 ? -17.583 3.791 24.154 1.00 93.81 90 ALA A O 1
ATOM 706 N N . LYS A 1 91 ? -16.313 3.729 26.002 1.00 94.19 91 LYS A N 1
ATOM 707 C CA . LYS A 1 91 ? -15.296 2.822 25.451 1.00 94.19 91 LYS A CA 1
ATOM 708 C C . LYS A 1 91 ? -15.885 1.455 25.085 1.00 94.19 91 LYS A C 1
ATOM 710 O O . LYS A 1 91 ? -15.540 0.915 24.040 1.00 94.19 91 LYS A O 1
ATOM 715 N N . ASP A 1 92 ? -16.814 0.967 25.899 1.00 94.50 92 ASP A N 1
ATOM 716 C CA . ASP A 1 92 ? -17.448 -0.352 25.781 1.00 94.50 92 ASP A CA 1
ATOM 717 C C . ASP A 1 92 ? -18.356 -0.478 24.540 1.00 94.50 92 ASP A C 1
ATOM 719 O O . ASP A 1 92 ? -18.692 -1.585 24.122 1.00 94.50 92 ASP A O 1
ATOM 723 N N . ASP A 1 93 ? -18.730 0.643 23.905 1.00 95.19 93 ASP A N 1
ATOM 724 C CA . ASP A 1 93 ? -19.487 0.636 22.645 1.00 95.19 93 ASP A CA 1
ATOM 725 C C . ASP A 1 93 ? -18.625 0.182 21.449 1.00 95.19 93 ASP A C 1
ATOM 727 O O . ASP A 1 93 ? -19.140 -0.202 20.391 1.00 95.19 93 ASP A O 1
ATOM 731 N N . ILE A 1 94 ? -17.297 0.218 21.598 1.00 97.31 94 ILE A N 1
ATOM 732 C CA . ILE A 1 94 ? -16.338 -0.175 20.567 1.00 97.31 94 ILE A CA 1
ATOM 733 C C . ILE A 1 94 ? -16.105 -1.685 20.645 1.00 97.31 94 ILE A C 1
ATOM 735 O O . ILE A 1 94 ? -15.419 -2.183 21.530 1.00 97.31 94 ILE A O 1
ATOM 739 N N . GLY A 1 95 ? -16.638 -2.424 19.669 1.00 97.00 95 GLY A N 1
ATOM 740 C CA . GLY A 1 95 ? -16.547 -3.886 19.658 1.00 97.00 95 GLY A CA 1
ATOM 741 C C . GLY A 1 95 ? -15.261 -4.442 19.040 1.00 97.00 95 GLY A C 1
ATOM 742 O O . GLY A 1 95 ? -14.799 -5.508 19.446 1.00 97.00 95 GLY A O 1
ATOM 743 N N . ILE A 1 96 ? -14.705 -3.773 18.024 1.00 98.19 96 ILE A N 1
ATOM 744 C CA . ILE A 1 96 ? -13.529 -4.255 17.280 1.00 98.19 96 ILE A CA 1
ATOM 745 C C . ILE A 1 96 ? -12.584 -3.090 16.980 1.00 98.19 96 ILE A C 1
ATOM 747 O O . ILE A 1 96 ? -13.008 -2.026 16.525 1.00 98.19 96 ILE A O 1
ATOM 751 N N . THR A 1 97 ? -11.287 -3.311 17.149 1.00 97.94 97 THR A N 1
ATOM 752 C CA . THR A 1 97 ? -10.225 -2.427 16.660 1.00 97.94 97 THR A CA 1
ATOM 753 C C . THR A 1 97 ? -9.390 -3.191 15.635 1.00 97.94 97 THR A C 1
ATOM 755 O O . THR A 1 97 ? -8.858 -4.261 15.910 1.00 97.94 97 THR A O 1
ATOM 758 N N . SER A 1 98 ? -9.282 -2.667 14.418 1.00 97.81 98 SER A N 1
ATOM 759 C CA . SER A 1 98 ? -8.448 -3.236 13.358 1.00 97.81 98 SER A CA 1
ATOM 760 C C . SER A 1 98 ? -7.231 -2.355 13.125 1.00 97.81 98 SER A C 1
ATOM 762 O O . SER A 1 98 ? -7.337 -1.136 13.012 1.00 97.81 98 SER A O 1
ATOM 764 N N . HIS A 1 99 ? -6.062 -2.977 13.052 1.00 96.75 99 HIS A N 1
ATOM 765 C CA . HIS A 1 99 ? -4.766 -2.314 1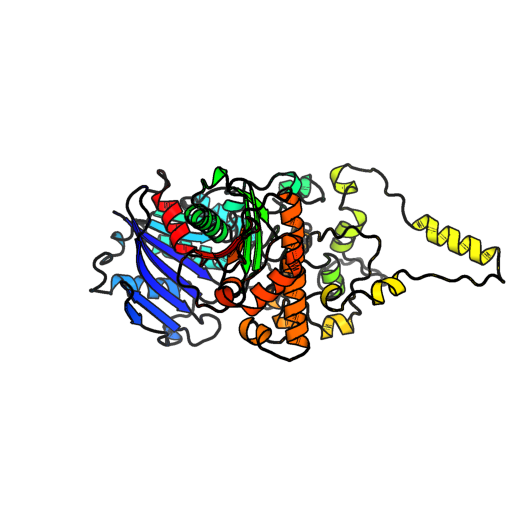3.041 1.00 96.75 99 HIS A CA 1
ATOM 766 C C . HIS A 1 99 ? -4.027 -2.651 11.761 1.00 96.75 99 HIS A C 1
ATOM 768 O O . HIS A 1 99 ? -3.789 -3.822 11.463 1.00 96.75 99 HIS A O 1
ATOM 774 N N . ARG A 1 100 ? -3.636 -1.628 11.004 1.00 95.50 100 ARG A N 1
ATOM 775 C CA . ARG A 1 100 ? -2.803 -1.817 9.816 1.00 95.50 100 ARG A CA 1
ATOM 776 C C . ARG A 1 100 ? -1.375 -2.143 10.240 1.00 95.50 100 ARG A C 1
ATOM 778 O O . ARG A 1 100 ? -0.657 -1.265 10.715 1.00 95.50 100 ARG A O 1
ATOM 785 N N . ILE A 1 101 ? -0.951 -3.379 10.011 1.00 93.00 101 ILE A N 1
ATOM 786 C CA . ILE A 1 101 ? 0.420 -3.839 10.234 1.00 93.00 101 ILE A CA 1
ATOM 787 C C . ILE A 1 101 ? 1.094 -4.024 8.876 1.00 93.00 101 ILE A C 1
ATOM 789 O O . ILE A 1 101 ? 0.558 -4.679 7.985 1.00 93.00 101 ILE A O 1
ATOM 793 N N . VAL A 1 102 ? 2.279 -3.445 8.686 1.00 89.44 102 VAL A N 1
ATOM 794 C CA . VAL A 1 102 ? 2.947 -3.504 7.379 1.00 89.44 102 VAL A CA 1
ATOM 795 C C . VAL A 1 102 ? 3.454 -4.921 7.104 1.00 89.44 102 VAL A C 1
ATOM 797 O O . VAL A 1 102 ? 3.167 -5.497 6.060 1.00 89.44 102 VAL A O 1
ATOM 800 N N . HIS A 1 103 ? 4.184 -5.517 8.044 1.00 88.81 103 HIS A N 1
ATOM 801 C CA . HIS A 1 103 ? 4.803 -6.824 7.847 1.00 88.81 103 HIS A CA 1
ATOM 802 C C . HIS A 1 103 ? 4.165 -7.884 8.748 1.00 88.81 103 HIS A C 1
ATOM 804 O O . HIS A 1 103 ? 4.365 -7.860 9.961 1.00 88.81 103 HIS A O 1
ATOM 810 N N . GLY A 1 104 ? 3.424 -8.827 8.157 1.00 89.69 104 GLY A N 1
ATOM 811 C CA . GLY A 1 104 ? 2.804 -9.953 8.873 1.00 89.69 104 GLY A CA 1
ATOM 812 C C . GLY A 1 104 ? 3.666 -11.211 8.960 1.00 89.69 104 GLY A C 1
ATOM 813 O O . GLY A 1 104 ? 3.285 -12.166 9.626 1.00 89.69 104 GLY A O 1
ATOM 814 N N . GLY A 1 105 ? 4.820 -11.232 8.285 1.00 87.44 105 GLY A N 1
ATOM 815 C CA . GLY A 1 105 ? 5.692 -12.404 8.271 1.00 87.44 105 GLY A CA 1
ATOM 816 C C . GLY A 1 105 ? 4.972 -13.594 7.647 1.00 87.44 105 GLY A C 1
ATOM 817 O O . GLY A 1 105 ? 4.524 -13.532 6.498 1.00 87.44 105 GLY A O 1
ATOM 818 N N . ASP A 1 106 ? 4.844 -14.668 8.414 1.00 87.19 106 ASP A N 1
ATOM 819 C CA . ASP A 1 106 ? 4.203 -15.898 7.957 1.00 87.19 106 ASP A CA 1
ATOM 820 C C . ASP A 1 106 ? 2.676 -15.900 8.128 1.00 87.19 106 ASP A C 1
ATOM 822 O O . ASP A 1 106 ? 2.014 -16.838 7.679 1.00 87.19 106 ASP A O 1
ATOM 826 N N . TYR A 1 107 ? 2.084 -14.834 8.683 1.00 92.12 107 TYR A N 1
ATOM 827 C CA . TYR A 1 107 ? 0.632 -14.680 8.692 1.00 92.12 107 TYR A CA 1
ATOM 828 C C . TYR A 1 107 ? 0.084 -14.434 7.282 1.00 92.12 107 TYR A C 1
ATOM 830 O O . TYR A 1 107 ? 0.419 -13.458 6.606 1.00 92.12 107 TYR A O 1
ATOM 838 N N . THR A 1 108 ? -0.811 -15.323 6.855 1.00 92.50 108 THR A N 1
ATOM 839 C CA . THR A 1 108 ? -1.475 -15.282 5.543 1.00 92.50 108 THR A CA 1
ATOM 840 C C . THR A 1 108 ? -2.854 -14.624 5.578 1.00 92.50 108 THR A C 1
ATOM 842 O O . THR A 1 108 ? -3.434 -14.361 4.530 1.00 92.50 108 THR A O 1
ATOM 845 N N . ALA A 1 109 ? -3.375 -14.337 6.771 1.00 93.56 109 ALA A N 1
ATOM 846 C CA . ALA A 1 109 ? -4.666 -13.702 6.998 1.00 93.56 109 ALA A CA 1
ATOM 847 C C . ALA A 1 109 ? -4.620 -12.850 8.271 1.00 93.56 109 ALA A C 1
ATOM 849 O O . ALA A 1 109 ? -3.743 -13.044 9.119 1.00 93.56 109 ALA A O 1
ATOM 850 N N . SER A 1 110 ? -5.586 -11.941 8.416 1.00 96.06 110 SER A N 1
ATOM 851 C CA . SER A 1 110 ? -5.717 -11.099 9.607 1.00 96.06 110 SER A CA 1
ATOM 852 C C . SER A 1 110 ? -5.862 -11.947 10.876 1.00 96.06 110 SER A C 1
ATOM 854 O O . SER A 1 110 ? -6.516 -12.991 10.854 1.00 96.06 110 SER A O 1
ATOM 856 N N . GLN A 1 111 ? -5.232 -11.512 11.967 1.00 96.06 111 GLN A N 1
ATOM 857 C CA . GLN A 1 111 ? -5.176 -12.255 13.231 1.00 96.06 111 GLN A CA 1
ATOM 858 C C . GLN A 1 111 ? -5.784 -11.453 14.374 1.00 96.06 111 GLN A C 1
ATOM 860 O O . GLN A 1 111 ? -5.588 -10.243 14.448 1.00 96.06 111 GLN A O 1
ATOM 865 N N . ILE A 1 112 ? -6.456 -12.137 15.300 1.00 96.81 112 ILE A N 1
ATOM 866 C CA . ILE A 1 112 ? -6.803 -11.551 16.598 1.00 96.81 112 ILE A CA 1
ATOM 867 C C . ILE A 1 112 ? -5.512 -11.376 17.396 1.00 96.81 112 ILE A C 1
ATOM 869 O O . ILE A 1 112 ? -4.693 -12.289 17.487 1.00 96.81 112 ILE A O 1
ATOM 873 N N . ILE A 1 113 ? -5.329 -10.199 17.976 1.00 95.06 113 ILE A N 1
ATOM 874 C CA . ILE A 1 113 ? -4.157 -9.851 18.763 1.00 95.06 113 ILE A CA 1
ATOM 875 C C . ILE A 1 113 ? -4.344 -10.404 20.176 1.00 95.06 113 ILE A C 1
ATOM 877 O O . ILE A 1 113 ? -4.998 -9.809 21.026 1.00 95.06 113 ILE A O 1
ATOM 881 N N . THR A 1 114 ? -3.753 -11.570 20.410 1.00 91.81 114 THR A N 1
ATOM 882 C CA . THR A 1 114 ? -3.517 -12.151 21.739 1.00 91.81 114 THR A CA 1
ATOM 883 C C . THR A 1 114 ? -2.117 -11.769 22.245 1.00 91.81 114 THR A C 1
ATOM 885 O O . THR A 1 114 ? -1.302 -11.313 21.438 1.00 91.81 114 THR A O 1
ATOM 888 N N . PRO A 1 115 ? -1.771 -12.001 23.528 1.00 88.88 115 PRO A N 1
ATOM 889 C CA . PRO A 1 115 ? -0.396 -11.826 24.007 1.00 88.88 115 PRO A CA 1
ATOM 890 C C . PRO A 1 115 ? 0.641 -12.575 23.152 1.00 88.88 115 PRO A C 1
ATOM 892 O O . PRO A 1 115 ? 1.656 -11.999 22.766 1.00 88.88 115 PRO A O 1
ATOM 895 N N . ASP A 1 116 ? 0.350 -13.819 22.758 1.00 88.75 116 ASP A N 1
ATOM 896 C CA . ASP A 1 116 ? 1.232 -14.613 21.891 1.00 88.75 116 ASP A CA 1
ATOM 897 C C . ASP A 1 116 ? 1.394 -13.988 20.501 1.00 88.75 116 ASP A C 1
ATOM 899 O O . ASP A 1 116 ? 2.503 -13.901 19.968 1.00 88.75 116 ASP A O 1
ATOM 903 N N . THR A 1 117 ? 0.289 -13.511 19.920 1.00 90.62 117 THR A N 1
ATOM 904 C CA . THR A 1 117 ? 0.307 -12.845 18.612 1.00 90.62 117 THR A CA 1
ATOM 905 C C . THR A 1 117 ? 1.100 -11.546 18.689 1.00 90.62 117 THR A C 1
ATOM 907 O O . THR A 1 117 ? 1.933 -11.295 17.823 1.00 90.62 117 THR A O 1
ATOM 910 N N . TYR A 1 118 ? 0.902 -10.751 19.742 1.00 89.69 118 TYR A N 1
ATOM 911 C CA . TYR A 1 118 ? 1.639 -9.512 19.973 1.00 89.69 118 TYR A CA 1
ATOM 912 C C . TYR A 1 118 ? 3.147 -9.770 20.081 1.00 89.69 118 TYR A C 1
ATOM 914 O O . TYR A 1 118 ? 3.919 -9.167 19.338 1.00 89.69 118 TYR A O 1
ATOM 922 N N . HIS A 1 119 ? 3.571 -10.726 20.914 1.00 87.38 119 HIS A N 1
ATOM 923 C CA . HIS A 1 119 ? 4.986 -11.092 21.040 1.00 87.38 119 HIS A CA 1
ATOM 924 C C . HIS A 1 119 ? 5.581 -11.629 19.733 1.00 87.38 119 HIS A C 1
ATOM 926 O O . HIS A 1 119 ? 6.757 -11.410 19.443 1.00 87.38 119 HIS A O 1
ATOM 932 N N . HIS A 1 120 ? 4.791 -12.329 18.918 1.00 87.56 120 HIS A N 1
ATOM 933 C CA . HIS A 1 120 ? 5.240 -12.741 17.592 1.00 87.56 120 HIS A CA 1
ATOM 934 C C . HIS A 1 120 ? 5.436 -11.539 16.653 1.00 87.56 120 HIS A C 1
ATOM 936 O O . HIS A 1 120 ? 6.448 -11.466 15.960 1.00 87.56 120 HIS A O 1
ATOM 942 N N . LEU A 1 121 ? 4.508 -10.576 16.644 1.00 85.88 121 LEU A N 1
ATOM 943 C CA . LEU A 1 121 ? 4.624 -9.357 15.834 1.00 85.88 121 LEU A CA 1
ATOM 944 C C . LEU A 1 121 ? 5.787 -8.459 16.282 1.00 85.88 121 LEU A C 1
ATOM 946 O O . LEU A 1 121 ? 6.435 -7.825 15.448 1.00 85.88 121 LEU A O 1
ATOM 950 N N . GLU A 1 122 ? 6.073 -8.432 17.581 1.00 82.25 122 GLU A N 1
ATOM 951 C CA . GLU A 1 122 ? 7.239 -7.762 18.154 1.00 82.25 122 GLU A CA 1
ATOM 952 C C . GLU A 1 122 ? 8.535 -8.369 17.600 1.00 82.25 122 GLU A C 1
ATOM 954 O O . GLU A 1 122 ? 9.339 -7.646 17.021 1.00 82.25 122 GLU A O 1
ATOM 959 N N . LYS A 1 123 ? 8.673 -9.704 17.601 1.00 79.00 123 LYS A N 1
ATOM 960 C CA . LYS A 1 123 ? 9.812 -10.396 16.961 1.00 79.00 123 LYS A CA 1
ATOM 961 C C . LYS A 1 123 ? 9.898 -10.151 15.453 1.00 79.00 123 LYS A C 1
ATOM 963 O O . LYS A 1 123 ? 10.986 -10.025 14.906 1.00 79.00 123 LYS A O 1
ATOM 968 N N . LEU A 1 124 ? 8.764 -10.068 14.754 1.00 73.38 124 LEU A N 1
ATOM 969 C CA . LEU A 1 124 ? 8.748 -9.713 13.328 1.00 73.38 124 LEU A CA 1
ATOM 970 C C . LEU A 1 124 ? 9.177 -8.264 13.074 1.00 73.38 124 LEU A C 1
ATOM 972 O O . LEU A 1 124 ? 9.590 -7.938 11.960 1.00 73.38 124 LEU A O 1
ATOM 976 N N . SER A 1 125 ? 9.095 -7.390 14.078 1.00 66.94 125 SER A N 1
ATOM 977 C CA . SER A 1 125 ? 9.600 -6.024 13.955 1.00 66.94 125 SER A CA 1
ATOM 978 C C . SER A 1 125 ? 11.121 -5.989 13.846 1.00 66.94 125 SER A C 1
ATOM 980 O O . SER A 1 125 ? 11.620 -5.056 13.234 1.00 66.94 125 SER A O 1
ATOM 982 N N . ASP A 1 126 ? 11.847 -7.025 14.277 1.00 64.69 126 ASP A N 1
ATOM 983 C CA . ASP A 1 126 ? 13.288 -7.146 14.009 1.00 64.69 126 ASP A CA 1
ATOM 984 C C . ASP A 1 126 ? 13.587 -7.303 12.505 1.00 64.69 126 ASP A C 1
ATOM 986 O O . ASP A 1 126 ? 14.629 -6.862 12.027 1.00 64.69 126 ASP A O 1
ATOM 990 N N . LEU A 1 127 ? 12.656 -7.883 11.733 1.00 64.19 127 LEU A N 1
ATOM 991 C CA . LEU A 1 127 ? 12.768 -8.038 10.274 1.00 64.19 127 LEU A CA 1
ATOM 992 C C . LEU A 1 127 ? 12.370 -6.760 9.510 1.00 64.19 127 LEU A C 1
ATOM 994 O O . LEU A 1 127 ? 12.769 -6.556 8.365 1.00 64.19 127 LEU A O 1
ATOM 998 N N . ALA A 1 128 ? 11.531 -5.907 10.105 1.00 61.38 128 ALA A N 1
ATOM 999 C CA . ALA A 1 128 ? 11.016 -4.695 9.465 1.00 61.38 128 ALA A CA 1
ATOM 1000 C C . ALA A 1 128 ? 10.809 -3.537 10.469 1.00 61.38 128 ALA A C 1
ATOM 1002 O O . ALA A 1 128 ? 9.693 -3.003 10.587 1.00 61.38 128 ALA A O 1
ATOM 1003 N N . PRO A 1 129 ? 11.870 -3.090 11.166 1.00 60.53 129 PRO A N 1
ATOM 1004 C CA . PRO A 1 129 ? 11.748 -2.192 12.321 1.00 60.53 129 PRO A CA 1
ATOM 1005 C C . PRO A 1 129 ? 11.183 -0.823 11.939 1.00 60.53 129 PRO A C 1
ATOM 1007 O O . PRO A 1 129 ? 10.342 -0.254 12.635 1.00 60.53 129 PRO A O 1
ATOM 1010 N N . LEU A 1 130 ? 11.556 -0.331 10.753 1.00 62.28 130 LEU A N 1
ATOM 1011 C CA . LEU A 1 130 ? 11.069 0.926 10.179 1.00 62.28 130 LEU A CA 1
ATOM 1012 C C . LEU A 1 130 ? 9.565 0.947 9.860 1.00 62.28 130 LEU A C 1
ATOM 1014 O O . LEU A 1 130 ? 9.044 2.004 9.485 1.00 62.28 130 LEU A O 1
ATOM 1018 N N . HIS A 1 131 ? 8.883 -0.197 9.922 1.00 68.81 131 HIS A N 1
ATOM 1019 C CA . HIS A 1 131 ? 7.539 -0.357 9.375 1.00 68.81 131 HIS A CA 1
ATOM 1020 C C . HIS A 1 131 ? 6.493 -0.793 10.405 1.00 68.81 131 HIS A C 1
ATOM 1022 O O . HIS A 1 131 ? 5.372 -0.296 10.334 1.00 68.81 131 HIS A O 1
ATOM 1028 N N . ASN A 1 132 ? 6.842 -1.651 11.370 1.00 77.06 132 ASN A N 1
ATOM 1029 C CA . ASN A 1 132 ? 5.878 -2.164 12.352 1.00 77.06 132 ASN A CA 1
ATOM 1030 C C . ASN A 1 132 ? 5.870 -1.410 13.695 1.00 77.06 132 ASN A C 1
ATOM 1032 O O . ASN A 1 132 ? 4.822 -1.364 14.336 1.00 77.06 132 ASN A O 1
ATOM 1036 N N . GLY A 1 133 ? 6.977 -0.774 14.107 1.00 77.56 133 GLY A N 1
ATOM 1037 C CA . GLY A 1 133 ? 7.113 -0.215 15.465 1.00 77.56 133 GLY A CA 1
ATOM 1038 C C . GLY A 1 133 ? 6.021 0.793 15.850 1.00 77.56 133 GLY A C 1
ATOM 1039 O O . GLY A 1 133 ? 5.390 0.661 16.893 1.00 77.56 133 GLY A O 1
ATOM 1040 N N . ALA A 1 134 ? 5.720 1.746 14.963 1.00 80.19 134 ALA A N 1
ATOM 1041 C CA . ALA A 1 134 ? 4.644 2.722 15.167 1.00 80.19 134 ALA A CA 1
ATOM 1042 C C . ALA A 1 134 ? 3.266 2.071 15.371 1.00 80.19 134 ALA A C 1
ATOM 1044 O O . ALA A 1 134 ? 2.463 2.546 16.170 1.00 80.19 134 ALA A O 1
ATOM 1045 N N . ALA A 1 135 ? 2.988 0.990 14.640 1.00 86.19 135 ALA A N 1
ATOM 1046 C CA . ALA A 1 135 ? 1.710 0.304 14.720 1.00 86.19 135 ALA A CA 1
ATOM 1047 C C . ALA A 1 135 ? 1.585 -0.495 16.024 1.00 86.19 135 ALA A C 1
ATOM 1049 O O . ALA A 1 135 ? 0.541 -0.436 16.666 1.00 86.19 135 ALA A O 1
ATOM 1050 N N . LEU A 1 136 ? 2.652 -1.175 16.460 1.00 87.12 136 LEU A N 1
ATOM 1051 C CA . LEU A 1 136 ? 2.639 -1.956 17.702 1.00 87.12 136 LEU A CA 1
ATOM 1052 C C . LEU A 1 136 ? 2.479 -1.092 18.954 1.00 87.12 136 LEU A C 1
ATOM 1054 O O . LEU A 1 136 ? 1.755 -1.488 19.866 1.00 87.12 136 LEU A O 1
ATOM 1058 N N . THR A 1 137 ? 3.058 0.113 18.968 1.00 86.50 137 THR A N 1
ATOM 1059 C CA . THR A 1 137 ? 2.808 1.085 20.042 1.00 86.50 137 THR A CA 1
ATOM 1060 C C . THR A 1 137 ? 1.314 1.379 20.180 1.00 86.50 137 THR A C 1
ATOM 1062 O O . THR A 1 137 ? 0.781 1.318 21.281 1.00 86.50 137 THR A O 1
ATOM 1065 N N . ILE A 1 138 ? 0.616 1.625 19.066 1.00 90.19 138 ILE A N 1
ATOM 1066 C CA . ILE A 1 138 ? -0.825 1.916 19.084 1.00 90.19 138 ILE A CA 1
ATOM 1067 C C . ILE A 1 138 ? -1.667 0.686 19.422 1.00 90.19 138 ILE A C 1
ATOM 1069 O O . ILE A 1 138 ? -2.677 0.818 20.110 1.00 90.19 138 ILE A O 1
ATOM 1073 N N . VAL A 1 139 ? -1.254 -0.506 18.986 1.00 92.19 139 VAL A N 1
ATOM 1074 C CA . VAL A 1 139 ? -1.893 -1.766 19.394 1.00 92.19 139 VAL A CA 1
ATOM 1075 C C . VAL A 1 139 ? -1.880 -1.895 20.913 1.00 92.19 139 VAL A C 1
ATOM 1077 O O . VAL A 1 139 ? -2.925 -2.148 21.507 1.00 92.19 139 VAL A O 1
ATOM 1080 N N . ARG A 1 140 ? -0.725 -1.668 21.549 1.00 90.81 140 ARG A N 1
ATOM 1081 C CA . ARG A 1 140 ? -0.603 -1.714 23.009 1.00 90.81 140 ARG A CA 1
ATOM 1082 C C . ARG A 1 140 ? -1.519 -0.691 23.680 1.00 90.81 140 ARG A C 1
ATOM 1084 O O . ARG A 1 140 ? -2.281 -1.057 24.567 1.00 90.81 140 ARG A O 1
ATOM 1091 N N . SER A 1 141 ? -1.519 0.549 23.196 1.00 91.81 141 SER A N 1
ATOM 1092 C CA . SER A 1 141 ? -2.422 1.591 23.694 1.00 91.81 141 SER A CA 1
ATOM 1093 C C . SER A 1 141 ? -3.896 1.219 23.547 1.00 91.81 141 SER A C 1
ATOM 1095 O O . SER A 1 141 ? -4.690 1.528 24.424 1.00 91.81 141 SER A O 1
ATOM 1097 N N . CYS A 1 142 ? -4.286 0.547 22.461 1.00 93.25 142 CYS A N 1
ATOM 1098 C CA . CYS A 1 142 ? -5.662 0.084 22.283 1.00 93.25 142 CYS A CA 1
ATOM 1099 C C . CYS A 1 142 ? -6.035 -1.023 23.264 1.00 93.25 142 CYS A C 1
ATOM 1101 O O . CYS A 1 142 ? -7.150 -1.003 23.768 1.00 93.25 142 CYS A O 1
ATOM 1103 N N . ILE A 1 143 ? -5.129 -1.959 23.547 1.00 92.06 143 ILE A N 1
ATOM 1104 C CA . ILE A 1 143 ? -5.362 -3.013 24.544 1.00 92.06 143 ILE A CA 1
ATOM 1105 C C . ILE A 1 143 ? -5.584 -2.392 25.931 1.00 92.06 143 ILE A C 1
ATOM 1107 O O . ILE A 1 143 ? -6.495 -2.805 26.644 1.00 92.06 143 ILE A O 1
ATOM 1111 N N . ASP A 1 144 ? -4.796 -1.374 26.286 1.00 92.38 144 ASP A N 1
ATOM 1112 C CA . ASP A 1 144 ? -4.910 -0.688 27.577 1.00 92.38 144 ASP A CA 1
ATOM 1113 C C . ASP A 1 144 ? -6.172 0.197 27.658 1.00 92.38 144 ASP A C 1
ATOM 1115 O O . ASP A 1 144 ? -6.857 0.237 28.680 1.00 92.38 144 ASP A O 1
ATOM 1119 N N . GLU A 1 145 ? -6.493 0.929 26.586 1.00 94.75 145 GLU A N 1
ATOM 1120 C CA . GLU A 1 145 ? -7.598 1.892 26.574 1.00 94.75 145 GLU A CA 1
ATOM 1121 C C . GLU A 1 145 ? -8.967 1.259 26.289 1.00 94.75 145 GLU A C 1
ATOM 1123 O O . GLU A 1 145 ? -9.970 1.839 26.710 1.00 94.75 145 GLU A O 1
ATOM 1128 N N . LEU A 1 146 ? -9.017 0.126 25.578 1.00 95.12 146 LEU A N 1
ATOM 1129 C CA . LEU A 1 146 ? -10.224 -0.570 25.106 1.00 95.12 146 LEU A CA 1
ATOM 1130 C C . LEU A 1 146 ? -10.137 -2.084 25.421 1.00 95.12 146 LEU A C 1
ATOM 1132 O O . LEU A 1 146 ? -10.043 -2.898 24.498 1.00 95.12 146 LEU A O 1
ATOM 1136 N N . PRO A 1 147 ? -10.163 -2.481 26.709 1.00 91.00 147 PRO A N 1
ATOM 1137 C CA . PRO A 1 147 ? -9.891 -3.861 27.129 1.00 91.00 147 PRO A CA 1
ATOM 1138 C C . PRO A 1 147 ? -10.928 -4.885 26.641 1.00 91.00 147 PRO A C 1
ATOM 1140 O O . PRO A 1 147 ? -10.589 -6.053 26.462 1.00 91.00 147 PRO A O 1
ATOM 1143 N N . ASP A 1 148 ? -12.168 -4.454 26.395 1.00 92.75 148 ASP A N 1
ATOM 1144 C CA . ASP A 1 148 ? -13.259 -5.324 25.936 1.00 92.75 148 ASP A CA 1
ATOM 1145 C C . ASP A 1 148 ? -13.342 -5.437 24.401 1.00 92.75 148 ASP A C 1
ATOM 1147 O O . ASP A 1 148 ? -14.079 -6.272 23.870 1.00 92.75 148 ASP A O 1
ATOM 1151 N N . ALA A 1 149 ? -12.578 -4.619 23.666 1.00 96.06 149 ALA A N 1
ATOM 1152 C CA . ALA A 1 149 ? -12.575 -4.639 22.210 1.00 96.06 149 ALA A CA 1
ATOM 1153 C C . ALA A 1 149 ? -11.715 -5.789 21.663 1.00 96.06 149 ALA A C 1
ATOM 1155 O O . ALA A 1 149 ? -10.569 -6.006 22.073 1.00 96.06 149 ALA A O 1
ATOM 1156 N N . VAL A 1 150 ? -12.221 -6.480 20.637 1.00 96.81 150 VAL A N 1
ATOM 1157 C CA . VAL A 1 150 ? -11.419 -7.456 19.890 1.00 96.81 150 VAL A CA 1
ATOM 1158 C C . VAL A 1 150 ? -10.404 -6.701 19.036 1.00 96.81 150 VAL A C 1
ATOM 1160 O O . VAL A 1 150 ? -10.764 -6.019 18.077 1.00 96.81 150 VAL A O 1
ATOM 1163 N N . ASN A 1 151 ? -9.125 -6.833 19.378 1.00 97.00 151 ASN A N 1
ATOM 1164 C CA . ASN A 1 151 ? -8.029 -6.228 18.630 1.00 97.00 151 ASN A CA 1
ATOM 1165 C C . ASN A 1 151 ? -7.601 -7.157 17.487 1.00 97.00 151 ASN A C 1
ATOM 1167 O O . ASN A 1 151 ? -7.346 -8.337 17.706 1.00 97.00 151 ASN A O 1
ATOM 1171 N N . VAL A 1 152 ? -7.504 -6.637 16.265 1.00 97.81 152 VAL A N 1
ATOM 1172 C CA . VAL A 1 152 ? -7.224 -7.402 15.041 1.00 97.81 152 VAL A CA 1
ATOM 1173 C C . VAL A 1 152 ? -6.063 -6.771 14.283 1.00 97.81 152 VAL A C 1
ATOM 1175 O O . VAL A 1 152 ? -6.092 -5.587 13.969 1.00 97.81 152 VAL A O 1
ATOM 1178 N N . ALA A 1 153 ? -5.054 -7.559 13.929 1.00 96.50 153 ALA A N 1
ATOM 1179 C CA . ALA A 1 153 ? -3.981 -7.154 13.032 1.00 96.50 153 ALA A CA 1
ATOM 1180 C C . ALA A 1 153 ? -4.343 -7.499 11.578 1.00 96.50 153 ALA A C 1
ATOM 1182 O O . ALA A 1 153 ? -4.556 -8.666 11.245 1.00 96.50 153 ALA A O 1
ATOM 1183 N N . CYS A 1 154 ? -4.379 -6.490 10.708 1.00 97.31 154 CYS A N 1
ATOM 1184 C CA . CYS A 1 154 ? -4.567 -6.625 9.264 1.00 97.31 154 CYS A CA 1
ATOM 1185 C C . CYS A 1 154 ? -3.244 -6.333 8.553 1.00 97.31 154 CYS A C 1
ATOM 1187 O O . CYS A 1 154 ? -2.685 -5.247 8.720 1.00 97.31 154 CYS A O 1
ATOM 1189 N N . PHE A 1 155 ? -2.740 -7.280 7.758 1.00 95.62 155 PHE A N 1
ATOM 1190 C CA . PHE A 1 155 ? -1.378 -7.191 7.228 1.00 95.62 155 PHE A CA 1
ATOM 1191 C C . PHE A 1 155 ? -1.337 -6.723 5.776 1.00 95.62 155 PHE A C 1
ATOM 1193 O O . PHE A 1 155 ? -2.009 -7.295 4.919 1.00 95.62 155 PHE A O 1
ATOM 1200 N N . ASP A 1 156 ? -0.450 -5.781 5.454 1.00 96.19 156 ASP A N 1
ATOM 1201 C CA . ASP A 1 156 ? -0.157 -5.424 4.058 1.00 96.19 156 ASP A CA 1
ATOM 1202 C C . ASP A 1 156 ? 0.433 -6.600 3.262 1.00 96.19 156 ASP A C 1
ATOM 1204 O O . ASP A 1 156 ? 0.331 -6.618 2.038 1.00 96.19 156 ASP A O 1
ATOM 1208 N N . SER A 1 157 ? 1.032 -7.590 3.924 1.00 95.31 157 SER A N 1
ATOM 1209 C CA . SER A 1 157 ? 1.584 -8.778 3.269 1.00 95.31 157 SER A CA 1
ATOM 1210 C C . SER A 1 157 ? 0.556 -9.885 2.999 1.00 95.31 157 SER A C 1
ATOM 1212 O O . SER A 1 157 ? 0.847 -10.793 2.224 1.00 95.31 157 SER A O 1
ATOM 1214 N N . GLN A 1 158 ? -0.642 -9.851 3.602 1.00 96.12 158 GLN A N 1
ATOM 1215 C CA . GLN A 1 158 ? -1.538 -11.023 3.597 1.00 96.12 158 GLN A CA 1
ATOM 1216 C C . GLN A 1 158 ? -2.071 -11.379 2.199 1.00 96.12 158 GLN A C 1
ATOM 1218 O O . GLN A 1 158 ? -2.110 -12.553 1.833 1.00 96.12 158 GLN A O 1
ATOM 1223 N N . PHE A 1 159 ? -2.396 -10.372 1.378 1.00 97.94 159 PHE A N 1
ATOM 1224 C CA . PHE A 1 159 ? -2.883 -10.566 0.002 1.00 97.94 159 PHE A CA 1
ATOM 1225 C C . PHE A 1 159 ? -1.838 -11.230 -0.910 1.00 97.94 159 PHE A C 1
ATOM 1227 O O . PHE A 1 159 ? -2.170 -11.851 -1.913 1.00 97.94 159 PHE A O 1
ATOM 1234 N N . HIS A 1 160 ? -0.560 -11.116 -0.553 1.00 98.25 160 HIS A N 1
ATOM 1235 C CA . HIS A 1 160 ? 0.567 -11.654 -1.308 1.00 98.25 160 HIS A CA 1
ATOM 1236 C C . HIS A 1 160 ? 0.975 -13.067 -0.865 1.00 98.25 160 HIS A C 1
ATOM 1238 O O . HIS A 1 160 ? 1.925 -13.640 -1.399 1.00 98.25 160 HIS A O 1
ATOM 1244 N N . SER A 1 161 ? 0.253 -13.666 0.087 1.00 96.50 161 SER A N 1
ATOM 1245 C CA . SER A 1 161 ? 0.516 -15.033 0.550 1.00 96.50 161 SER A CA 1
ATOM 1246 C C . SER A 1 161 ? 0.362 -16.092 -0.551 1.00 96.50 161 SER A C 1
ATOM 1248 O O . SER A 1 161 ? 0.972 -17.158 -0.458 1.00 96.50 161 SER A O 1
ATOM 1250 N N . THR A 1 162 ? -0.382 -15.778 -1.616 1.00 97.50 162 THR A N 1
ATOM 1251 C CA . THR A 1 162 ? -0.604 -16.637 -2.788 1.00 97.50 162 THR A CA 1
ATOM 1252 C C . THR A 1 162 ? 0.509 -16.593 -3.830 1.00 97.50 162 THR A C 1
ATOM 1254 O O . THR A 1 162 ? 0.451 -17.361 -4.791 1.00 97.50 162 THR A O 1
ATOM 1257 N N . ILE A 1 163 ? 1.522 -15.728 -3.669 1.00 98.06 163 ILE A N 1
ATOM 1258 C CA . ILE A 1 163 ? 2.637 -15.649 -4.619 1.00 98.06 163 ILE A CA 1
ATOM 1259 C C . ILE A 1 163 ? 3.322 -17.030 -4.712 1.00 98.06 163 ILE A C 1
ATOM 1261 O O . ILE A 1 163 ? 3.762 -17.564 -3.685 1.00 98.06 163 ILE A O 1
ATOM 1265 N N . PRO A 1 164 ? 3.458 -17.607 -5.923 1.00 96.94 164 PRO A N 1
ATOM 1266 C CA . PRO A 1 164 ? 4.108 -18.895 -6.131 1.00 96.94 164 PRO A CA 1
ATOM 1267 C C . PRO A 1 164 ? 5.536 -18.949 -5.585 1.00 96.94 164 PRO A C 1
ATOM 1269 O O . PRO A 1 164 ? 6.279 -17.965 -5.622 1.00 96.94 164 PRO A O 1
ATOM 1272 N N . GLU A 1 165 ? 5.968 -20.137 -5.157 1.00 95.19 165 GLU A N 1
ATOM 1273 C CA . GLU A 1 165 ? 7.293 -20.338 -4.558 1.00 95.19 165 GLU A CA 1
ATOM 1274 C C . GLU A 1 165 ? 8.438 -19.841 -5.454 1.00 95.19 165 GLU A C 1
ATOM 1276 O O . GLU A 1 165 ? 9.308 -19.112 -4.988 1.00 95.19 165 GLU A O 1
ATOM 1281 N N . HIS A 1 166 ? 8.400 -20.143 -6.754 1.00 93.94 166 HIS A N 1
ATOM 1282 C CA . HIS A 1 166 ? 9.435 -19.720 -7.704 1.00 93.94 166 HIS A CA 1
ATOM 1283 C C . HIS A 1 166 ? 9.503 -18.197 -7.922 1.00 93.94 166 HIS A C 1
ATOM 1285 O O . HIS A 1 166 ? 10.519 -17.704 -8.402 1.00 93.94 166 HIS A O 1
ATOM 1291 N N . ILE A 1 167 ? 8.447 -17.452 -7.574 1.00 95.56 167 ILE A N 1
ATOM 1292 C CA . ILE A 1 167 ? 8.404 -15.984 -7.665 1.00 95.56 167 ILE A CA 1
ATOM 1293 C C . ILE A 1 167 ? 8.879 -15.349 -6.356 1.00 95.56 167 ILE A C 1
ATOM 1295 O O . ILE A 1 167 ? 9.558 -14.318 -6.370 1.00 95.56 167 ILE A O 1
ATOM 1299 N N . ARG A 1 168 ? 8.534 -15.950 -5.209 1.00 94.56 168 ARG A N 1
ATOM 1300 C CA . ARG A 1 168 ? 8.911 -15.401 -3.900 1.00 94.56 168 ARG A CA 1
ATOM 1301 C C . ARG A 1 168 ? 10.309 -15.785 -3.423 1.00 94.56 168 ARG A C 1
ATOM 1303 O O . ARG A 1 168 ? 10.845 -15.100 -2.553 1.00 94.56 168 ARG A O 1
ATOM 1310 N N . THR A 1 169 ? 10.881 -16.863 -3.950 1.00 90.62 169 THR A N 1
ATOM 1311 C CA . THR A 1 169 ? 12.202 -17.357 -3.550 1.00 90.62 169 THR A CA 1
ATOM 1312 C C . THR A 1 169 ? 13.312 -16.503 -4.146 1.00 90.62 169 THR A C 1
ATOM 1314 O O . THR A 1 169 ? 13.345 -16.231 -5.345 1.00 90.62 169 THR A O 1
ATOM 1317 N N . TYR A 1 170 ? 14.258 -16.105 -3.299 1.00 88.06 170 TYR A N 1
ATOM 1318 C CA . TYR A 1 170 ? 15.475 -15.431 -3.730 1.00 88.06 170 TYR A CA 1
ATOM 1319 C C . TYR A 1 170 ? 16.600 -16.441 -3.985 1.00 88.06 170 TYR A C 1
ATOM 1321 O O . TYR A 1 170 ? 16.745 -17.378 -3.199 1.00 88.06 170 TYR A O 1
ATOM 1329 N N . PRO A 1 171 ? 17.416 -16.266 -5.046 1.00 86.19 171 PRO A N 1
ATOM 1330 C CA . PRO A 1 171 ? 18.514 -17.173 -5.374 1.00 86.19 171 PRO A CA 1
ATOM 1331 C C . PRO A 1 171 ? 19.731 -16.935 -4.462 1.00 86.19 171 PRO A C 1
ATOM 1333 O O . PRO A 1 171 ? 20.776 -16.451 -4.895 1.00 86.19 171 PRO A O 1
ATOM 1336 N N . ILE A 1 172 ? 19.568 -17.252 -3.180 1.00 82.19 172 ILE A N 1
ATOM 1337 C CA . ILE A 1 172 ? 20.591 -17.228 -2.126 1.00 82.19 172 ILE A CA 1
ATOM 1338 C C . ILE A 1 172 ? 20.613 -18.577 -1.399 1.00 82.19 172 ILE A C 1
ATOM 1340 O O . ILE A 1 172 ? 19.800 -19.450 -1.700 1.00 82.19 172 ILE A O 1
ATOM 1344 N N . ASN A 1 173 ? 21.532 -18.760 -0.444 1.00 84.44 173 ASN A N 1
ATOM 1345 C CA . ASN A 1 173 ? 21.605 -19.994 0.335 1.00 84.44 173 ASN A CA 1
ATOM 1346 C C . ASN A 1 173 ? 20.244 -20.313 0.980 1.00 84.44 173 ASN A C 1
ATOM 1348 O O . ASN A 1 173 ? 19.709 -19.522 1.761 1.00 84.44 173 ASN A O 1
ATOM 1352 N N . VAL A 1 174 ? 19.704 -21.484 0.642 1.00 84.75 174 VAL A N 1
ATOM 1353 C CA . VAL A 1 174 ? 18.343 -21.891 1.010 1.00 84.75 174 VAL A CA 1
ATOM 1354 C C . VAL A 1 174 ? 18.192 -22.084 2.519 1.00 84.75 174 VAL A C 1
ATOM 1356 O O . VAL A 1 174 ? 17.146 -21.740 3.068 1.00 84.75 174 VAL A O 1
ATOM 1359 N N . ASP A 1 175 ? 19.219 -22.586 3.203 1.00 86.44 175 ASP A N 1
ATOM 1360 C CA . ASP A 1 175 ? 19.173 -22.828 4.648 1.00 86.44 175 ASP A CA 1
ATOM 1361 C C . ASP A 1 175 ? 19.166 -21.510 5.424 1.00 86.44 175 ASP A C 1
ATOM 1363 O O . ASP A 1 175 ? 18.356 -21.327 6.335 1.00 86.44 175 ASP A O 1
ATOM 1367 N N . VAL A 1 176 ? 20.003 -20.552 5.012 1.00 82.19 176 VAL A N 1
ATOM 1368 C CA . VAL A 1 176 ? 20.012 -19.194 5.575 1.00 82.19 176 VAL A CA 1
ATOM 1369 C C . VAL A 1 176 ? 18.689 -18.489 5.289 1.00 82.19 176 VAL A C 1
ATOM 1371 O O . VAL A 1 176 ? 18.093 -17.910 6.196 1.00 82.19 176 VAL A O 1
ATOM 1374 N N . ALA A 1 177 ? 18.193 -18.571 4.050 1.00 84.94 177 ALA A N 1
ATOM 1375 C CA . ALA A 1 177 ? 16.930 -17.954 3.664 1.00 84.94 177 ALA A CA 1
ATOM 1376 C C . ALA A 1 177 ? 15.752 -18.497 4.480 1.00 84.94 177 ALA A C 1
ATOM 1378 O O . ALA A 1 177 ? 14.945 -17.716 4.975 1.00 84.94 177 ALA A O 1
ATOM 1379 N N . LYS A 1 178 ? 15.670 -19.820 4.674 1.00 86.38 178 LYS A N 1
ATOM 1380 C CA . LYS A 1 178 ? 14.627 -20.451 5.495 1.00 86.38 178 LYS A CA 1
ATOM 1381 C C . LYS A 1 178 ? 14.749 -20.062 6.963 1.00 86.38 178 LYS A C 1
ATOM 1383 O O . LYS A 1 178 ? 13.756 -19.650 7.550 1.00 86.38 178 LYS A O 1
ATOM 1388 N N . LYS A 1 179 ? 15.953 -20.154 7.538 1.00 84.75 179 LYS A N 1
ATOM 1389 C CA . LYS A 1 179 ? 16.208 -19.828 8.950 1.00 84.75 179 LYS A CA 1
ATOM 1390 C C . LYS A 1 179 ? 15.830 -18.384 9.287 1.00 84.75 179 LYS A C 1
ATOM 1392 O O . LYS A 1 179 ? 15.283 -18.133 10.353 1.00 84.75 179 LYS A O 1
ATOM 1397 N N . ASN A 1 180 ? 16.123 -17.456 8.380 1.00 81.06 180 ASN A N 1
ATOM 1398 C CA . ASN A 1 180 ? 15.917 -16.025 8.590 1.00 81.06 180 ASN A CA 1
ATOM 1399 C C . ASN A 1 180 ? 14.644 -15.501 7.896 1.00 81.06 180 ASN A C 1
ATOM 1401 O O . ASN A 1 180 ? 14.457 -14.292 7.798 1.00 81.06 180 ASN A O 1
ATOM 1405 N N . HIS A 1 181 ? 13.783 -16.390 7.387 1.00 87.25 181 HIS A N 1
ATOM 1406 C CA . HIS A 1 181 ? 12.535 -16.047 6.697 1.00 87.25 181 HIS A CA 1
ATOM 1407 C C . HIS A 1 181 ? 12.720 -15.035 5.539 1.00 87.25 181 HIS A C 1
ATOM 1409 O O . HIS A 1 181 ? 11.897 -14.142 5.318 1.00 87.25 181 HIS A O 1
ATOM 1415 N N . LEU A 1 182 ? 13.808 -15.169 4.774 1.00 87.12 182 LEU A N 1
ATOM 1416 C CA . LEU A 1 182 ? 14.183 -14.261 3.689 1.00 87.12 182 LEU A CA 1
ATOM 1417 C C . LEU A 1 182 ? 13.518 -14.668 2.374 1.00 87.12 182 LEU A C 1
ATOM 1419 O O . LEU A 1 182 ? 13.973 -15.565 1.664 1.00 87.12 182 LEU A O 1
ATOM 1423 N N . ARG A 1 183 ? 12.443 -13.968 2.025 1.00 91.88 183 ARG A N 1
ATOM 1424 C CA . ARG A 1 183 ? 11.692 -14.160 0.780 1.00 91.88 183 ARG A CA 1
ATOM 1425 C C . ARG A 1 183 ? 10.999 -12.870 0.363 1.00 91.88 183 ARG A C 1
ATOM 1427 O O . ARG A 1 183 ? 10.962 -11.904 1.122 1.00 91.88 183 ARG A O 1
ATOM 1434 N N . LYS A 1 184 ? 10.415 -12.853 -0.832 1.00 94.75 184 LYS A N 1
ATOM 1435 C CA . LYS A 1 184 ? 9.433 -11.829 -1.197 1.00 94.75 184 LYS A CA 1
ATOM 1436 C C . LYS A 1 184 ? 8.190 -11.991 -0.311 1.00 94.75 184 LYS A C 1
ATOM 1438 O O . LYS A 1 184 ? 7.602 -13.075 -0.264 1.00 94.75 184 LYS A O 1
ATOM 1443 N N . TYR A 1 185 ? 7.798 -10.908 0.354 1.00 95.44 185 TYR A N 1
ATOM 1444 C CA . TYR A 1 185 ? 6.519 -10.800 1.055 1.00 95.44 185 TYR A CA 1
ATOM 1445 C C . TYR A 1 185 ? 5.533 -9.967 0.254 1.00 95.44 185 TYR A C 1
ATOM 1447 O O . TYR A 1 185 ? 4.424 -10.422 0.020 1.00 95.44 185 TYR A O 1
ATOM 1455 N N . GLY A 1 186 ? 5.952 -8.786 -0.210 1.00 96.00 186 GLY A N 1
ATOM 1456 C CA . GLY A 1 186 ? 5.039 -7.827 -0.827 1.00 96.00 186 GLY A CA 1
ATOM 1457 C C . GLY A 1 186 ? 4.221 -7.030 0.190 1.00 96.00 186 GLY A C 1
ATOM 1458 O O . GLY A 1 186 ? 4.007 -7.476 1.315 1.00 96.00 186 GLY A O 1
ATOM 1459 N N . PHE A 1 187 ? 3.774 -5.837 -0.211 1.00 96.19 187 PHE A N 1
ATOM 1460 C CA . PHE A 1 187 ? 3.036 -4.900 0.645 1.00 96.19 187 PHE A CA 1
ATOM 1461 C C . PHE A 1 187 ? 2.003 -4.112 -0.166 1.00 96.19 187 PHE A C 1
ATOM 1463 O O . PHE A 1 187 ? 1.921 -4.254 -1.385 1.00 96.19 187 PHE A O 1
ATOM 1470 N N . HIS A 1 188 ? 1.238 -3.258 0.522 1.00 97.75 188 HIS A N 1
ATOM 1471 C CA . HIS A 1 188 ? -0.004 -2.653 0.027 1.00 97.75 188 HIS A CA 1
ATOM 1472 C C . HIS A 1 188 ? -1.086 -3.696 -0.302 1.00 97.75 188 HIS A C 1
ATOM 1474 O O . HIS A 1 188 ? -2.002 -3.432 -1.078 1.00 97.75 188 HIS A O 1
ATOM 1480 N N . GLY A 1 189 ? -1.011 -4.890 0.290 1.00 98.06 189 GLY A N 1
ATOM 1481 C CA . GLY A 1 189 ? -1.951 -5.978 0.047 1.00 98.06 189 GLY A CA 1
ATOM 1482 C C . GLY A 1 189 ? -3.382 -5.653 0.462 1.00 98.06 189 GLY A C 1
ATOM 1483 O O . GLY A 1 189 ? -4.308 -6.090 -0.212 1.00 98.06 189 GLY A O 1
ATOM 1484 N N . ILE A 1 190 ? -3.582 -4.830 1.498 1.00 98.25 190 ILE A N 1
ATOM 1485 C CA . ILE A 1 190 ? -4.920 -4.340 1.873 1.00 98.25 190 ILE A CA 1
ATOM 1486 C C . ILE A 1 190 ? -5.504 -3.506 0.725 1.00 98.25 190 ILE A C 1
ATOM 1488 O O . ILE A 1 190 ? -6.641 -3.715 0.305 1.00 98.25 190 ILE A O 1
ATOM 1492 N N . SER A 1 191 ? -4.693 -2.617 0.143 1.00 98.31 191 SER A N 1
ATOM 1493 C CA . SER A 1 191 ? -5.087 -1.836 -1.028 1.00 98.31 191 SER A CA 1
ATOM 1494 C C . SER A 1 191 ? -5.360 -2.725 -2.244 1.00 98.31 191 SER A C 1
ATOM 1496 O O . SER A 1 191 ? -6.374 -2.549 -2.915 1.00 98.31 191 SER A O 1
ATOM 1498 N N . TYR A 1 192 ? -4.513 -3.720 -2.520 1.00 98.75 192 TYR A N 1
ATOM 1499 C CA . TYR A 1 192 ? -4.725 -4.634 -3.645 1.00 98.75 192 TYR A CA 1
ATOM 1500 C C . TYR A 1 192 ? -5.953 -5.531 -3.483 1.00 98.75 192 TYR A C 1
ATOM 1502 O O . TYR A 1 192 ? -6.629 -5.781 -4.481 1.00 98.75 192 TYR A O 1
ATOM 1510 N N . SER A 1 193 ? -6.288 -5.948 -2.259 1.00 98.31 193 SER A N 1
ATOM 1511 C CA . SER A 1 193 ? -7.556 -6.625 -1.954 1.00 98.31 193 SER A CA 1
ATOM 1512 C C . SER A 1 193 ? -8.741 -5.734 -2.333 1.00 98.31 193 SER A C 1
ATOM 1514 O O . SER A 1 193 ? -9.586 -6.125 -3.143 1.00 98.31 193 SER A O 1
ATOM 1516 N N . PHE A 1 194 ? -8.726 -4.481 -1.864 1.00 98.38 194 PHE A N 1
ATOM 1517 C CA . PHE A 1 194 ? -9.760 -3.500 -2.184 1.00 98.38 194 PHE A CA 1
ATOM 1518 C C . PHE A 1 194 ? -9.889 -3.251 -3.693 1.00 98.38 194 PHE A C 1
ATOM 1520 O O . PHE A 1 194 ? -11.004 -3.231 -4.224 1.00 98.38 194 PHE A O 1
ATOM 1527 N N . ILE A 1 195 ? -8.761 -3.054 -4.388 1.00 98.69 195 ILE A N 1
ATOM 1528 C CA . ILE A 1 195 ? -8.716 -2.810 -5.837 1.00 98.69 195 ILE A CA 1
ATOM 1529 C C . ILE A 1 195 ? -9.302 -4.005 -6.584 1.00 98.69 195 ILE A C 1
ATOM 1531 O O . ILE A 1 195 ? -10.181 -3.823 -7.420 1.00 98.69 195 ILE A O 1
ATOM 1535 N N . THR A 1 196 ? -8.834 -5.216 -6.275 1.00 98.62 196 THR A N 1
ATOM 1536 C CA . THR A 1 196 ? -9.257 -6.452 -6.947 1.00 98.62 196 THR A CA 1
ATOM 1537 C C . THR A 1 196 ? -10.766 -6.615 -6.859 1.00 98.62 196 THR A C 1
ATOM 1539 O O . THR A 1 196 ? -11.432 -6.780 -7.878 1.00 98.62 196 THR A O 1
ATOM 1542 N N . ARG A 1 197 ? -11.319 -6.467 -5.654 1.00 97.19 197 ARG A N 1
ATOM 1543 C CA . ARG A 1 197 ? -12.758 -6.550 -5.429 1.00 97.19 197 ARG A CA 1
ATOM 1544 C C . ARG A 1 197 ? -13.528 -5.453 -6.162 1.00 97.19 197 ARG A C 1
ATOM 1546 O O . ARG A 1 197 ? -14.480 -5.738 -6.878 1.00 97.19 197 ARG A O 1
ATOM 1553 N N . SER A 1 198 ? -13.117 -4.197 -6.001 1.00 98.19 198 SER A N 1
ATOM 1554 C CA . SER A 1 198 ? -13.850 -3.059 -6.570 1.00 98.19 198 SER A CA 1
ATOM 1555 C C . SER A 1 198 ? -13.818 -3.063 -8.102 1.00 98.19 198 SER A C 1
ATOM 1557 O O . SER A 1 198 ? -14.784 -2.665 -8.749 1.00 98.19 198 SER A O 1
ATOM 1559 N N . VAL A 1 199 ? -12.723 -3.542 -8.698 1.00 98.31 199 VAL A N 1
ATOM 1560 C CA . VAL A 1 199 ? -12.599 -3.707 -10.151 1.00 98.31 199 VAL A CA 1
ATOM 1561 C C . VAL A 1 199 ? -13.408 -4.904 -10.649 1.00 98.31 199 VAL A C 1
ATOM 1563 O O . VAL A 1 199 ? -14.034 -4.784 -11.701 1.00 98.31 199 VAL A O 1
ATOM 1566 N N . ALA A 1 200 ? -13.455 -6.017 -9.908 1.00 98.00 200 ALA A N 1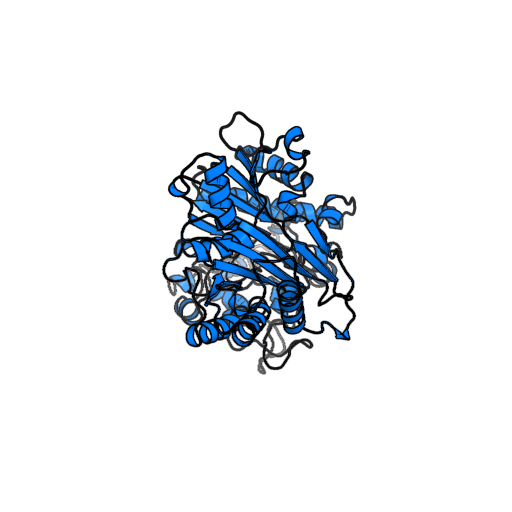
ATOM 1567 C CA . ALA A 1 200 ? -14.342 -7.141 -10.222 1.00 98.00 200 ALA A CA 1
ATOM 1568 C C . ALA A 1 200 ? -15.811 -6.680 -10.272 1.00 98.00 200 ALA A C 1
ATOM 1570 O O . ALA A 1 200 ? -16.485 -6.884 -11.285 1.00 98.00 200 ALA A O 1
ATOM 1571 N N . ASP A 1 201 ? -16.252 -5.942 -9.244 1.00 97.38 201 ASP A N 1
ATOM 1572 C CA . ASP A 1 201 ? -17.590 -5.344 -9.164 1.00 97.38 201 ASP A CA 1
ATOM 1573 C C . ASP A 1 201 ? -17.864 -4.418 -10.367 1.00 97.38 201 ASP A C 1
ATOM 1575 O O . ASP A 1 201 ? -18.896 -4.529 -11.034 1.00 97.38 201 ASP A O 1
ATOM 1579 N N . PHE A 1 202 ? -16.917 -3.529 -10.695 1.00 97.62 202 PHE A N 1
ATOM 1580 C CA . PHE A 1 202 ? -17.035 -2.590 -11.817 1.00 97.62 202 PHE A CA 1
ATOM 1581 C C . PHE A 1 202 ? -17.131 -3.293 -13.179 1.00 97.62 202 PHE A C 1
ATOM 1583 O O . PHE A 1 202 ? -17.936 -2.911 -14.033 1.00 97.62 202 PHE A O 1
ATOM 1590 N N . LEU A 1 203 ? -16.318 -4.330 -13.393 1.00 96.25 203 LEU A N 1
ATOM 1591 C CA . LEU A 1 203 ? -16.313 -5.119 -14.625 1.00 96.25 203 LEU A CA 1
ATOM 1592 C C . LEU A 1 203 ? -17.441 -6.156 -14.674 1.00 96.25 203 LEU A C 1
ATOM 1594 O O . LEU A 1 203 ? -17.616 -6.790 -15.716 1.00 96.25 203 LEU A O 1
ATOM 1598 N N . LYS A 1 204 ? -18.214 -6.304 -13.589 1.00 97.06 204 LYS A N 1
ATOM 1599 C CA . LYS A 1 204 ? -19.258 -7.324 -13.420 1.00 97.06 204 LYS A CA 1
ATOM 1600 C C . LYS A 1 204 ? -18.716 -8.736 -13.656 1.00 97.06 204 LYS A C 1
ATOM 1602 O O . LYS A 1 204 ? -19.334 -9.539 -14.354 1.00 97.06 204 LYS A O 1
ATOM 1607 N N . LYS A 1 205 ? -17.535 -9.004 -13.102 1.00 95.31 205 LYS A N 1
ATOM 1608 C CA . LYS A 1 205 ? -16.860 -10.302 -13.143 1.00 95.31 205 LYS A CA 1
ATOM 1609 C C . LYS A 1 205 ? -16.764 -10.879 -11.740 1.00 95.31 205 LYS A C 1
ATOM 1611 O O . LYS A 1 205 ? -16.680 -10.129 -10.772 1.00 95.31 205 LYS A O 1
ATOM 1616 N N . ASP A 1 206 ? -16.722 -12.203 -11.648 1.00 96.69 206 ASP A N 1
ATOM 1617 C CA . ASP A 1 206 ? -16.246 -12.845 -10.429 1.00 96.69 206 ASP A CA 1
ATOM 1618 C C . ASP A 1 206 ? -14.766 -12.479 -10.223 1.00 96.69 206 ASP A C 1
ATOM 1620 O O . ASP A 1 206 ? -13.993 -12.401 -11.185 1.00 96.69 206 ASP A O 1
ATOM 1624 N N . ALA A 1 207 ? -14.361 -12.247 -8.974 1.00 94.06 207 ALA A N 1
ATOM 1625 C CA . ALA A 1 207 ? -12.962 -12.008 -8.645 1.00 94.06 207 ALA A CA 1
ATOM 1626 C C . ALA A 1 207 ? -12.076 -13.188 -9.084 1.00 94.06 207 ALA A C 1
ATOM 1628 O O . ALA A 1 207 ? -10.962 -12.958 -9.546 1.00 94.06 207 ALA A O 1
ATOM 1629 N N . ALA A 1 208 ? -12.579 -14.426 -9.025 1.00 95.81 208 ALA A N 1
ATOM 1630 C CA . ALA A 1 208 ? -11.862 -15.628 -9.453 1.00 95.81 208 ALA A CA 1
ATOM 1631 C C . ALA A 1 208 ? -11.538 -15.658 -10.961 1.00 95.81 208 ALA A C 1
ATOM 1633 O O . ALA A 1 208 ? -10.612 -16.353 -11.374 1.00 95.81 208 ALA A O 1
ATOM 1634 N N . ASP A 1 209 ? -12.241 -14.871 -11.778 1.00 96.06 209 ASP A N 1
ATOM 1635 C CA . ASP A 1 209 ? -12.007 -14.759 -13.224 1.00 96.06 209 ASP A CA 1
ATOM 1636 C C . ASP A 1 209 ? -11.221 -13.494 -13.605 1.00 96.06 209 ASP A C 1
ATOM 1638 O O . ASP A 1 209 ? -10.990 -13.230 -14.789 1.00 96.06 209 ASP A O 1
ATOM 1642 N N . LEU A 1 210 ? -10.827 -12.686 -12.616 1.00 97.50 210 LEU A N 1
ATOM 1643 C CA . LEU A 1 210 ? -10.213 -11.386 -12.839 1.00 97.50 210 LEU A CA 1
ATOM 1644 C C . LEU A 1 210 ? -8.686 -11.486 -12.951 1.00 97.50 210 LEU A C 1
ATOM 1646 O O . LEU A 1 210 ? -8.006 -11.913 -12.014 1.00 97.50 210 LEU A O 1
ATOM 1650 N N . ASN A 1 211 ? -8.140 -10.984 -14.060 1.00 98.12 211 ASN A N 1
ATOM 1651 C CA . ASN A 1 211 ? -6.705 -10.785 -14.247 1.00 98.12 211 ASN A CA 1
ATOM 1652 C C . ASN A 1 211 ? -6.404 -9.298 -14.464 1.00 98.12 211 ASN A C 1
ATOM 1654 O O . ASN A 1 211 ? -6.778 -8.725 -15.487 1.00 98.12 211 ASN A O 1
ATOM 1658 N N . ILE A 1 212 ? -5.699 -8.654 -13.534 1.00 98.62 212 ILE A N 1
ATOM 1659 C CA . ILE A 1 212 ? -5.372 -7.223 -13.629 1.00 98.62 212 ILE A CA 1
ATOM 1660 C C . ILE A 1 212 ? -3.913 -6.947 -13.298 1.00 98.62 212 ILE A C 1
ATOM 1662 O O . ILE A 1 212 ? -3.260 -7.684 -12.561 1.00 98.62 212 ILE A O 1
ATOM 1666 N N . ILE A 1 213 ? -3.417 -5.825 -13.812 1.00 98.88 213 ILE A N 1
ATOM 1667 C CA . ILE A 1 213 ? -2.187 -5.202 -13.325 1.00 98.88 213 ILE A CA 1
ATOM 1668 C C . ILE A 1 213 ? -2.605 -3.967 -12.535 1.00 98.88 213 ILE A C 1
ATOM 1670 O O . ILE A 1 213 ? -3.151 -3.022 -13.103 1.00 98.88 213 ILE A O 1
ATOM 1674 N N . ALA A 1 214 ? -2.357 -3.970 -11.228 1.00 98.81 214 ALA A N 1
ATOM 1675 C CA . ALA A 1 214 ? -2.727 -2.880 -10.335 1.00 98.81 214 ALA A CA 1
ATOM 1676 C C . ALA A 1 214 ? -1.494 -2.089 -9.886 1.00 98.81 214 ALA A C 1
ATOM 1678 O O . ALA A 1 214 ? -0.510 -2.649 -9.401 1.00 98.81 214 ALA A O 1
ATOM 1679 N N . LEU A 1 215 ? -1.560 -0.768 -10.012 1.00 98.81 215 LEU A N 1
ATOM 1680 C CA . LEU A 1 215 ? -0.513 0.182 -9.660 1.00 98.81 215 LEU A CA 1
ATOM 1681 C C . LEU A 1 215 ? -0.972 0.999 -8.453 1.00 98.81 215 LEU A C 1
ATOM 1683 O O . LEU A 1 215 ? -1.797 1.896 -8.601 1.00 98.81 215 LEU A O 1
ATOM 1687 N N . HIS A 1 216 ? -0.428 0.720 -7.270 1.00 98.69 216 HIS A N 1
ATOM 1688 C CA . HIS A 1 216 ? -0.642 1.560 -6.093 1.00 98.69 216 HIS A CA 1
ATOM 1689 C C . HIS A 1 216 ? 0.495 2.581 -6.031 1.00 98.69 216 HIS A C 1
ATOM 1691 O O . HIS A 1 216 ? 1.615 2.251 -5.640 1.00 98.69 216 HIS A O 1
ATOM 1697 N N . LEU A 1 217 ? 0.237 3.814 -6.464 1.00 97.88 217 LEU A N 1
ATOM 1698 C CA . LEU A 1 217 ? 1.253 4.853 -6.619 1.00 97.88 217 LEU A CA 1
ATOM 1699 C C . LEU A 1 217 ? 1.020 5.962 -5.589 1.00 97.88 217 LEU A C 1
ATOM 1701 O O . LEU A 1 217 ? 0.059 6.724 -5.681 1.00 97.88 217 LEU A O 1
ATOM 1705 N N . GLY A 1 218 ? 1.920 6.072 -4.616 1.00 93.38 218 GLY A N 1
ATOM 1706 C CA . GLY A 1 218 ? 1.922 7.096 -3.572 1.00 93.38 218 GLY A CA 1
ATOM 1707 C C . GLY A 1 218 ? 3.349 7.453 -3.154 1.00 93.38 218 GLY A C 1
ATOM 1708 O O . GLY A 1 218 ? 4.295 7.250 -3.912 1.00 93.38 218 GLY A O 1
ATOM 1709 N N . SER A 1 219 ? 3.532 7.967 -1.934 1.00 87.06 219 SER A N 1
ATOM 1710 C CA . SER A 1 219 ? 4.878 8.203 -1.381 1.00 87.06 219 SER A CA 1
ATOM 1711 C C . SER A 1 219 ? 5.690 6.904 -1.254 1.00 87.06 219 SER A C 1
ATOM 1713 O O . SER A 1 219 ? 6.903 6.913 -1.464 1.00 87.06 219 SER A O 1
ATOM 1715 N N . GLY A 1 220 ? 5.017 5.789 -0.957 1.00 90.56 220 GLY A N 1
ATOM 1716 C CA . GLY A 1 220 ? 5.444 4.442 -1.323 1.00 90.56 220 GLY A CA 1
ATOM 1717 C C . GLY A 1 220 ? 4.677 3.992 -2.565 1.00 90.56 220 GLY A C 1
ATOM 1718 O O . GLY A 1 220 ? 3.475 4.229 -2.664 1.00 90.56 220 GLY A O 1
ATOM 1719 N N . ALA A 1 221 ? 5.361 3.355 -3.512 1.00 96.00 221 ALA A N 1
ATOM 1720 C CA . ALA A 1 221 ? 4.759 2.911 -4.763 1.00 96.00 221 ALA A CA 1
ATOM 1721 C C . ALA A 1 221 ? 5.025 1.422 -4.997 1.00 96.00 221 ALA A C 1
ATOM 1723 O O . ALA A 1 221 ? 6.123 0.932 -4.737 1.00 96.00 221 ALA A O 1
ATOM 1724 N N . SER A 1 222 ? 4.027 0.708 -5.511 1.00 98.62 222 SER A N 1
ATOM 1725 C CA . SER A 1 222 ? 4.159 -0.686 -5.927 1.00 98.62 222 SER A CA 1
ATOM 1726 C C . SER A 1 222 ? 3.265 -1.019 -7.118 1.00 98.62 222 SER A C 1
ATOM 1728 O O . SER A 1 222 ? 2.272 -0.345 -7.402 1.00 98.62 222 SER A O 1
ATOM 1730 N N . ALA A 1 223 ? 3.605 -2.107 -7.798 1.00 98.81 223 ALA A N 1
ATOM 1731 C CA . ALA A 1 223 ? 2.782 -2.744 -8.814 1.00 98.81 223 ALA A CA 1
ATOM 1732 C C . ALA A 1 223 ? 2.510 -4.201 -8.417 1.00 98.81 223 ALA A C 1
ATOM 1734 O O . ALA A 1 223 ? 3.411 -4.868 -7.908 1.00 98.81 223 ALA A O 1
ATOM 1735 N N . CYS A 1 224 ? 1.312 -4.706 -8.707 1.00 98.88 224 CYS A N 1
ATOM 1736 C CA . CYS A 1 224 ? 0.896 -6.082 -8.448 1.00 98.88 224 CYS A CA 1
ATOM 1737 C C . CYS A 1 224 ? 0.280 -6.696 -9.708 1.00 98.88 224 CYS A C 1
ATOM 1739 O O . CYS A 1 224 ? -0.559 -6.071 -10.362 1.00 98.88 224 CYS A O 1
ATOM 1741 N N . ALA A 1 225 ? 0.698 -7.917 -10.032 1.00 98.88 225 ALA A N 1
ATOM 1742 C CA . ALA A 1 225 ? 0.005 -8.790 -10.964 1.00 98.88 225 ALA A CA 1
ATOM 1743 C C . ALA A 1 225 ? -1.030 -9.595 -10.178 1.00 98.88 225 ALA A C 1
ATOM 1745 O O . ALA A 1 225 ? -0.671 -10.359 -9.277 1.00 98.88 225 ALA A O 1
ATOM 1746 N N . VAL A 1 226 ? -2.301 -9.442 -10.527 1.00 98.81 226 VAL A N 1
ATOM 1747 C CA . VAL A 1 226 ? -3.399 -10.232 -9.969 1.00 98.81 226 VAL A CA 1
ATOM 1748 C C . VAL A 1 226 ? -3.841 -11.224 -11.032 1.00 98.81 226 VAL A C 1
ATOM 1750 O O . VAL A 1 226 ? -4.155 -10.827 -12.154 1.00 98.81 226 VAL A O 1
ATOM 1753 N N . ARG A 1 227 ? -3.843 -12.507 -10.677 1.00 98.50 227 ARG A N 1
ATOM 1754 C CA . ARG A 1 227 ? -4.280 -13.608 -11.530 1.00 98.50 227 ARG A CA 1
ATOM 1755 C C . ARG A 1 227 ? -5.405 -14.344 -10.826 1.00 98.50 227 ARG A C 1
ATOM 1757 O O . ARG A 1 227 ? -5.199 -14.812 -9.710 1.00 98.50 227 ARG A O 1
ATOM 1764 N N . GLN A 1 228 ? -6.561 -14.461 -11.473 1.00 97.94 228 GLN A N 1
ATOM 1765 C CA . GLN A 1 228 ? -7.741 -15.122 -10.907 1.00 97.94 228 GLN A CA 1
ATOM 1766 C C . GLN A 1 228 ? -8.094 -14.580 -9.510 1.00 97.94 228 GLN A C 1
ATOM 1768 O O . GLN A 1 228 ? -8.313 -15.328 -8.559 1.00 97.94 228 GLN A O 1
ATOM 1773 N N . GLY A 1 229 ? -8.031 -13.254 -9.362 1.00 97.88 229 GLY A N 1
ATOM 1774 C CA . GLY A 1 229 ? -8.324 -12.557 -8.106 1.00 97.88 229 GLY A CA 1
ATOM 1775 C C . GLY A 1 229 ? -7.268 -12.695 -7.006 1.00 97.88 229 GLY A C 1
ATOM 1776 O O . GLY A 1 229 ? -7.423 -12.095 -5.947 1.00 97.88 229 GLY A O 1
ATOM 1777 N N . GLN A 1 230 ? -6.186 -13.442 -7.237 1.00 98.38 230 GLN A N 1
ATOM 1778 C CA . GLN A 1 230 ? -5.118 -13.673 -6.263 1.00 98.38 230 GLN A CA 1
ATOM 1779 C C . GLN A 1 230 ? -3.828 -12.969 -6.679 1.00 98.38 230 GLN A C 1
ATOM 1781 O O . GLN A 1 230 ? -3.552 -12.789 -7.868 1.00 98.38 230 GLN A O 1
ATOM 1786 N N . SER A 1 231 ? -2.993 -12.583 -5.712 1.00 98.56 231 SER A N 1
ATOM 1787 C CA . SER A 1 231 ? -1.681 -12.023 -6.037 1.00 98.56 231 SER A CA 1
ATOM 1788 C C . SER A 1 231 ? -0.793 -13.090 -6.676 1.00 98.56 231 SER A C 1
ATOM 1790 O O . SER A 1 231 ? -0.510 -14.128 -6.076 1.00 98.56 231 SER A O 1
ATOM 1792 N N . TRP A 1 232 ? -0.344 -12.814 -7.897 1.00 98.56 232 TRP A N 1
ATOM 1793 C CA . TRP A 1 232 ? 0.599 -13.647 -8.636 1.00 98.56 232 TRP A CA 1
ATOM 1794 C C . TRP A 1 232 ? 2.036 -13.165 -8.445 1.00 98.56 232 TRP A C 1
ATOM 1796 O O . TRP A 1 232 ? 2.933 -13.963 -8.190 1.00 98.56 232 TRP A O 1
ATOM 1806 N N . ASP A 1 233 ? 2.251 -11.853 -8.538 1.00 98.62 233 ASP A N 1
ATOM 1807 C CA . ASP A 1 233 ? 3.540 -11.211 -8.283 1.00 98.62 233 ASP A CA 1
ATOM 1808 C C . ASP A 1 233 ? 3.330 -9.767 -7.802 1.00 98.62 233 ASP A C 1
ATOM 1810 O O . ASP A 1 233 ? 2.286 -9.158 -8.039 1.00 98.62 233 ASP A O 1
ATOM 1814 N N . THR A 1 234 ? 4.327 -9.199 -7.134 1.00 98.69 234 THR A N 1
ATOM 1815 C CA . THR A 1 234 ? 4.341 -7.809 -6.670 1.00 98.69 234 THR A CA 1
ATOM 1816 C C . THR A 1 234 ? 5.751 -7.234 -6.697 1.00 98.69 234 THR A C 1
ATOM 1818 O O . THR A 1 234 ? 6.754 -7.950 -6.598 1.00 98.69 234 THR A O 1
ATOM 1821 N N . SER A 1 235 ? 5.837 -5.916 -6.893 1.00 98.06 235 SER A N 1
ATOM 1822 C CA . SER A 1 235 ? 7.115 -5.243 -7.136 1.00 98.06 235 SER A CA 1
ATOM 1823 C C . SER A 1 235 ? 7.943 -5.139 -5.863 1.00 98.06 235 SER A C 1
ATOM 1825 O O . SER A 1 235 ? 9.170 -5.123 -5.928 1.00 98.06 235 SER A O 1
ATOM 1827 N N . MET A 1 236 ? 7.272 -5.045 -4.712 1.00 96.75 236 MET A N 1
ATOM 1828 C CA . MET A 1 236 ? 7.939 -5.026 -3.417 1.00 96.75 236 MET A CA 1
ATOM 1829 C C . MET A 1 236 ? 8.429 -6.420 -3.021 1.00 96.75 236 MET A C 1
ATOM 1831 O O . MET A 1 236 ? 7.946 -7.441 -3.505 1.00 96.75 236 MET A O 1
ATOM 1835 N N . GLY A 1 237 ? 9.451 -6.442 -2.170 1.00 93.62 237 GLY A N 1
ATOM 1836 C CA . GLY A 1 237 ? 10.276 -7.614 -1.904 1.00 93.62 237 GLY A CA 1
ATOM 1837 C C . GLY A 1 237 ? 10.124 -8.131 -0.481 1.00 93.62 237 GLY A C 1
ATOM 1838 O O . GLY A 1 237 ? 9.016 -8.225 0.046 1.00 93.62 237 GLY A O 1
ATOM 1839 N N . LEU A 1 238 ? 11.274 -8.428 0.131 1.00 90.06 238 LEU A N 1
ATOM 1840 C CA . LEU A 1 238 ? 11.424 -8.635 1.574 1.00 90.06 238 LEU A CA 1
ATOM 1841 C C . LEU A 1 238 ? 10.877 -7.448 2.374 1.00 90.06 238 LEU A C 1
ATOM 1843 O O . LEU A 1 238 ? 10.212 -7.629 3.380 1.00 90.06 238 LEU A O 1
ATOM 1847 N N . THR A 1 239 ? 11.137 -6.233 1.892 1.00 88.38 239 THR A N 1
ATOM 1848 C CA . THR A 1 239 ? 10.690 -4.981 2.504 1.00 88.38 239 THR A CA 1
ATOM 1849 C C . THR A 1 239 ? 10.043 -4.070 1.452 1.00 88.38 239 THR A C 1
ATOM 1851 O O . THR A 1 239 ? 10.235 -4.281 0.242 1.00 88.38 239 THR A O 1
ATOM 1854 N N . PRO A 1 240 ? 9.320 -3.016 1.877 1.00 89.81 240 PRO A N 1
ATOM 1855 C CA . PRO A 1 240 ? 8.763 -1.995 0.989 1.00 89.81 240 PRO A CA 1
ATOM 1856 C C . PRO A 1 240 ? 9.792 -1.157 0.206 1.00 89.81 240 PRO A C 1
ATOM 1858 O O . PRO A 1 240 ? 9.404 -0.191 -0.456 1.00 89.81 240 PRO A O 1
ATOM 1861 N N . LEU A 1 241 ? 11.092 -1.452 0.335 1.00 88.50 241 LEU A N 1
ATOM 1862 C CA . LEU A 1 241 ? 12.173 -0.787 -0.391 1.00 88.50 241 LEU A CA 1
ATOM 1863 C C . LEU A 1 241 ? 12.296 -1.276 -1.838 1.00 88.50 241 LEU A C 1
ATOM 1865 O O . LEU A 1 241 ? 12.616 -0.484 -2.717 1.00 88.50 241 LEU A O 1
ATOM 1869 N N . ALA A 1 242 ? 12.103 -2.573 -2.084 1.00 91.31 242 ALA A N 1
ATOM 1870 C CA . ALA A 1 242 ? 12.275 -3.133 -3.422 1.00 91.31 242 ALA A CA 1
ATOM 1871 C C . ALA A 1 242 ? 11.149 -2.686 -4.369 1.00 91.31 242 ALA A C 1
ATOM 1873 O O . ALA A 1 242 ? 10.029 -2.404 -3.943 1.00 91.31 242 ALA A O 1
ATOM 1874 N N . GLY A 1 243 ? 11.436 -2.669 -5.669 1.00 94.06 243 GLY A N 1
ATOM 1875 C CA . GLY A 1 243 ? 10.452 -2.377 -6.703 1.00 94.06 243 GLY A CA 1
ATOM 1876 C C . GLY A 1 243 ? 10.540 -0.951 -7.228 1.00 94.06 243 GLY A C 1
ATOM 1877 O O . GLY A 1 243 ? 11.601 -0.509 -7.675 1.00 94.06 243 GLY A O 1
ATOM 1878 N N . LEU A 1 244 ? 9.407 -0.250 -7.228 1.00 95.06 244 LEU A N 1
ATOM 1879 C CA . LEU A 1 244 ? 9.319 1.126 -7.708 1.00 95.06 244 LEU A CA 1
ATOM 1880 C C . LEU A 1 244 ? 10.024 2.090 -6.742 1.00 95.06 244 LEU A C 1
ATOM 1882 O O . LEU A 1 244 ? 9.959 1.889 -5.526 1.00 95.06 244 LEU A O 1
ATOM 1886 N N . PRO A 1 245 ? 10.669 3.158 -7.247 1.00 91.19 245 PRO A N 1
ATOM 1887 C CA . PRO A 1 245 ? 11.144 4.218 -6.374 1.00 91.19 245 PRO A CA 1
ATOM 1888 C C . PRO A 1 245 ? 9.961 4.931 -5.717 1.00 91.19 245 PRO A C 1
ATOM 1890 O O . PRO A 1 245 ? 8.862 4.989 -6.270 1.00 91.19 245 PRO A O 1
ATOM 1893 N N . GLY A 1 246 ? 10.205 5.466 -4.524 1.00 90.81 246 GLY A N 1
ATOM 1894 C CA . GLY A 1 246 ? 9.247 6.254 -3.757 1.00 90.81 246 GLY A CA 1
ATOM 1895 C C . GLY A 1 246 ? 9.756 7.671 -3.506 1.00 90.81 246 GLY A C 1
ATOM 1896 O O . GLY A 1 246 ? 10.786 8.093 -4.035 1.00 90.81 246 GLY A O 1
ATOM 1897 N N . ALA A 1 247 ? 9.073 8.384 -2.612 1.00 87.50 247 ALA A N 1
ATOM 1898 C CA . ALA A 1 247 ? 9.442 9.746 -2.241 1.00 87.50 247 ALA A CA 1
ATOM 1899 C C . ALA A 1 247 ? 10.847 9.836 -1.667 1.00 87.50 247 ALA A C 1
ATOM 1901 O O . ALA A 1 247 ? 11.644 10.665 -2.097 1.00 87.50 247 ALA A O 1
ATOM 1902 N N . THR A 1 248 ? 11.150 8.945 -0.731 1.00 84.25 248 THR A N 1
ATOM 1903 C CA . THR A 1 248 ? 12.454 8.869 -0.070 1.00 84.25 248 THR A CA 1
ATOM 1904 C C . THR A 1 248 ? 13.146 7.523 -0.268 1.00 84.25 248 THR A C 1
ATOM 1906 O O . THR A 1 248 ? 14.245 7.316 0.240 1.00 84.25 248 THR A O 1
ATOM 1909 N N . ARG A 1 249 ? 12.491 6.593 -0.977 1.00 87.62 249 ARG A N 1
ATOM 1910 C CA . ARG A 1 249 ? 12.967 5.224 -1.187 1.00 87.62 249 ARG A CA 1
ATOM 1911 C C . ARG A 1 249 ? 13.578 5.069 -2.570 1.00 87.62 249 ARG A C 1
ATOM 1913 O O . ARG A 1 249 ? 12.970 5.503 -3.547 1.00 87.62 249 ARG A O 1
ATOM 1920 N N . SER A 1 250 ? 14.719 4.395 -2.669 1.00 88.06 250 SER A N 1
ATOM 1921 C CA . SER A 1 250 ? 15.386 4.167 -3.956 1.00 88.06 250 SER A CA 1
ATOM 1922 C C . SER A 1 250 ? 14.603 3.249 -4.901 1.00 88.06 250 SER A C 1
ATOM 1924 O O . SER A 1 250 ? 14.813 3.289 -6.109 1.00 88.06 250 SER A O 1
ATOM 1926 N N . GLY A 1 251 ? 13.732 2.382 -4.382 1.00 90.88 251 GLY A N 1
ATOM 1927 C CA . GLY A 1 251 ? 13.264 1.252 -5.181 1.00 90.88 251 GLY A CA 1
ATOM 1928 C C . GLY A 1 251 ? 14.399 0.254 -5.424 1.00 90.88 251 GLY A C 1
ATOM 1929 O O . GLY A 1 251 ? 15.443 0.293 -4.762 1.00 90.88 251 GLY A O 1
ATOM 1930 N N . SER A 1 252 ? 14.211 -0.615 -6.415 1.00 88.00 252 SER A N 1
ATOM 1931 C CA . SER A 1 252 ? 15.238 -1.561 -6.847 1.00 88.00 252 SER A CA 1
ATOM 1932 C C . SER A 1 252 ? 16.443 -0.842 -7.454 1.00 88.00 252 SER A C 1
ATOM 1934 O O . SER A 1 252 ? 16.355 -0.208 -8.509 1.00 88.00 252 SER A O 1
ATOM 1936 N N . VAL A 1 253 ? 17.591 -1.016 -6.811 1.00 83.06 253 VAL A N 1
ATOM 1937 C CA . VAL A 1 253 ? 18.916 -0.643 -7.317 1.00 83.06 253 VAL A CA 1
ATOM 1938 C C . VAL A 1 253 ? 19.829 -1.864 -7.297 1.00 83.06 253 VAL A C 1
ATOM 1940 O O . VAL A 1 253 ? 19.489 -2.885 -6.695 1.00 83.06 253 VAL A O 1
ATOM 1943 N N . ASP A 1 254 ? 20.980 -1.757 -7.953 1.00 79.94 254 ASP A N 1
ATOM 1944 C CA . ASP A 1 254 ? 22.014 -2.786 -7.871 1.00 79.94 254 ASP A CA 1
ATOM 1945 C C . ASP A 1 254 ? 22.386 -3.050 -6.398 1.00 79.94 254 ASP A C 1
ATOM 1947 O O . ASP A 1 254 ? 22.697 -2.098 -5.679 1.00 79.94 254 ASP A O 1
ATOM 1951 N N . PRO A 1 255 ? 22.339 -4.302 -5.917 1.00 74.31 255 PRO A N 1
ATOM 1952 C CA . PRO A 1 255 ? 22.653 -4.627 -4.527 1.00 74.31 255 PRO A CA 1
ATOM 1953 C C . PRO A 1 255 ? 24.064 -4.225 -4.106 1.00 74.31 255 PRO A C 1
ATOM 1955 O O . PRO A 1 255 ? 24.280 -3.911 -2.940 1.00 74.31 255 PRO A O 1
ATOM 1958 N N . SER A 1 256 ? 25.016 -4.215 -5.044 1.00 72.94 256 SER A N 1
ATOM 1959 C CA . SER A 1 256 ? 26.401 -3.823 -4.782 1.00 72.94 256 SER A CA 1
ATOM 1960 C C . SER A 1 256 ? 26.573 -2.307 -4.642 1.00 72.94 256 SER A C 1
ATOM 1962 O O . SER A 1 256 ? 27.478 -1.844 -3.948 1.00 72.94 256 SER A O 1
ATOM 1964 N N . LEU A 1 257 ? 25.665 -1.518 -5.233 1.00 75.00 257 LEU A N 1
ATOM 1965 C CA . LEU A 1 257 ? 25.729 -0.054 -5.256 1.00 75.00 257 LEU A CA 1
ATOM 1966 C C . LEU A 1 257 ? 25.879 0.534 -3.855 1.00 75.00 257 LEU A C 1
ATOM 1968 O O . LEU A 1 257 ? 26.638 1.481 -3.664 1.00 75.00 257 LEU A O 1
ATOM 1972 N N . VAL A 1 258 ? 25.162 -0.017 -2.877 1.00 70.44 258 VAL A N 1
ATOM 1973 C CA . VAL A 1 258 ? 25.179 0.506 -1.510 1.00 70.44 258 VAL A CA 1
ATOM 1974 C C . VAL A 1 258 ? 26.591 0.478 -0.908 1.00 70.44 258 VAL A C 1
ATOM 1976 O O . VAL A 1 258 ? 26.971 1.433 -0.236 1.00 70.44 258 VAL A O 1
ATOM 1979 N N . PHE A 1 259 ? 27.408 -0.533 -1.228 1.00 67.56 259 PHE A N 1
ATOM 1980 C CA . PHE A 1 259 ? 28.786 -0.662 -0.731 1.00 67.56 259 PHE A CA 1
ATOM 1981 C C . PHE A 1 259 ? 29.744 0.340 -1.372 1.00 67.56 259 PHE A C 1
ATOM 1983 O O . PHE A 1 259 ? 30.706 0.764 -0.738 1.00 67.56 259 PHE A O 1
ATOM 1990 N N . HIS A 1 260 ? 29.455 0.773 -2.598 1.00 67.69 260 HIS A N 1
ATOM 1991 C CA . HIS A 1 260 ? 30.202 1.845 -3.252 1.00 67.69 260 HIS A CA 1
ATOM 1992 C C . HIS A 1 260 ? 29.690 3.243 -2.877 1.00 67.69 260 HIS A C 1
ATOM 1994 O O . HIS A 1 260 ? 30.421 4.227 -2.982 1.00 67.69 260 HIS A O 1
ATOM 2000 N N . TYR A 1 261 ? 28.425 3.355 -2.467 1.00 64.94 261 TYR A N 1
ATOM 2001 C CA . TYR A 1 261 ? 27.797 4.633 -2.149 1.00 64.94 261 TYR A CA 1
ATOM 2002 C C . TYR A 1 261 ? 28.301 5.217 -0.828 1.00 64.94 261 TYR A C 1
ATOM 2004 O O . TYR A 1 261 ? 28.521 6.426 -0.740 1.00 64.94 261 TYR A O 1
ATOM 2012 N N . ALA A 1 262 ? 28.528 4.378 0.183 1.00 61.12 262 ALA A N 1
ATOM 2013 C CA . ALA A 1 262 ? 29.166 4.804 1.420 1.00 61.12 262 ALA A CA 1
ATOM 2014 C C . ALA A 1 262 ? 30.188 3.763 1.911 1.00 61.12 262 ALA A C 1
ATOM 2016 O O . ALA A 1 262 ? 29.902 2.578 2.041 1.00 61.12 262 ALA A O 1
ATOM 2017 N N . SER A 1 263 ? 31.401 4.232 2.211 1.00 53.16 263 SER A N 1
ATOM 2018 C CA . SER A 1 263 ? 32.562 3.416 2.605 1.00 53.16 263 SER A CA 1
ATOM 2019 C C . SER A 1 263 ? 32.409 2.690 3.948 1.00 53.16 263 SER A C 1
ATOM 2021 O O . SER A 1 263 ? 33.183 1.782 4.249 1.00 53.16 263 SER A O 1
ATOM 2023 N N . ASP A 1 264 ? 31.417 3.085 4.749 1.00 54.44 264 ASP A N 1
ATOM 2024 C CA . ASP A 1 264 ? 31.135 2.539 6.083 1.00 54.44 264 ASP A CA 1
ATOM 2025 C C . ASP A 1 264 ? 29.852 1.694 6.121 1.00 54.44 264 ASP A C 1
ATOM 2027 O O . ASP A 1 264 ? 29.349 1.349 7.185 1.00 54.44 264 ASP A O 1
ATOM 2031 N N . VAL A 1 265 ? 29.328 1.316 4.952 1.00 49.31 265 VAL A N 1
ATOM 2032 C CA . VAL A 1 265 ? 28.083 0.542 4.799 1.00 49.31 265 VAL A CA 1
ATOM 2033 C C . VAL A 1 265 ? 28.216 -0.910 5.287 1.00 49.31 265 VAL A C 1
ATOM 2035 O O . VAL A 1 265 ? 27.208 -1.591 5.452 1.00 49.31 265 VAL A O 1
ATOM 2038 N N . GLY A 1 266 ? 29.441 -1.369 5.583 1.00 45.59 266 GLY A N 1
ATOM 2039 C CA . GLY A 1 266 ? 29.713 -2.730 6.063 1.00 45.59 266 GLY A CA 1
ATOM 2040 C C . GLY A 1 266 ? 30.945 -2.932 6.965 1.00 45.59 266 GLY A C 1
ATOM 2041 O O . GLY A 1 266 ? 31.531 -4.008 6.904 1.00 45.59 266 GLY A O 1
ATOM 2042 N N . LYS A 1 267 ? 31.389 -1.961 7.783 1.00 43.12 267 LYS A N 1
ATOM 2043 C CA . LYS A 1 267 ? 32.491 -2.183 8.765 1.00 43.12 267 LYS A CA 1
ATOM 2044 C C . LYS A 1 267 ? 31.954 -2.672 10.126 1.00 43.12 267 LYS A C 1
ATOM 2046 O O . LYS A 1 267 ? 30.878 -2.245 10.526 1.00 43.12 267 LYS A O 1
ATOM 2051 N N . LEU A 1 268 ? 32.644 -3.551 10.879 1.00 38.19 268 LEU A N 1
ATOM 2052 C CA . LEU A 1 268 ? 34.107 -3.666 11.105 1.00 38.19 268 LEU A CA 1
ATOM 2053 C C . LEU A 1 268 ? 34.698 -5.099 10.999 1.00 38.19 268 LEU A C 1
ATOM 2055 O O . LEU A 1 268 ? 34.112 -6.048 11.504 1.00 38.19 268 LEU A O 1
ATOM 2059 N N . SER A 1 269 ? 35.941 -5.213 10.497 1.00 31.00 269 SER A N 1
ATOM 2060 C CA . SER A 1 269 ? 36.869 -6.341 10.736 1.00 31.00 269 SER A CA 1
ATOM 2061 C C . SER A 1 269 ? 38.267 -5.808 11.130 1.00 31.00 269 SER A C 1
ATOM 2063 O O . SER A 1 269 ? 38.738 -4.875 10.475 1.00 31.00 269 SER A O 1
ATOM 2065 N N . PRO A 1 270 ? 38.963 -6.370 12.146 1.00 32.25 270 PRO A N 1
ATOM 2066 C CA . PRO A 1 270 ? 40.328 -5.980 12.531 1.00 32.25 270 PRO A CA 1
ATOM 2067 C C . PRO A 1 270 ? 41.455 -6.524 11.632 1.00 32.25 270 PRO A C 1
ATOM 2069 O O . PRO A 1 270 ? 42.621 -6.390 11.993 1.00 32.25 270 PRO A O 1
ATOM 2072 N N . SER A 1 271 ? 41.160 -7.153 10.490 1.00 32.53 271 SER A N 1
ATOM 2073 C CA . SER A 1 271 ? 42.175 -7.834 9.664 1.00 32.53 271 SER A CA 1
ATOM 2074 C C . SER A 1 271 ? 42.288 -7.332 8.219 1.00 32.53 271 SER A C 1
ATOM 2076 O O . SER A 1 271 ? 42.696 -8.078 7.334 1.00 32.53 271 SER A O 1
ATOM 2078 N N . SER A 1 272 ? 41.979 -6.061 7.949 1.00 31.45 272 SER A N 1
ATOM 2079 C CA . SER A 1 272 ? 42.285 -5.456 6.643 1.00 31.45 272 SER A CA 1
ATOM 2080 C C . SER A 1 272 ? 43.734 -4.963 6.611 1.00 31.45 272 SER A C 1
ATOM 2082 O O . SER A 1 272 ? 44.052 -3.914 7.170 1.00 31.45 272 SER A O 1
ATOM 2084 N N . THR A 1 273 ? 44.618 -5.717 5.956 1.00 33.97 273 THR A N 1
ATOM 2085 C CA . THR A 1 273 ? 45.852 -5.133 5.412 1.00 33.97 273 THR A CA 1
ATOM 2086 C C . THR A 1 273 ? 45.496 -4.170 4.275 1.00 33.97 273 THR A C 1
ATOM 2088 O O . THR A 1 273 ? 44.395 -4.201 3.728 1.00 33.97 273 THR A O 1
ATOM 2091 N N . SER A 1 274 ? 46.403 -3.240 3.996 1.00 38.28 274 SER A N 1
ATOM 2092 C CA . SER A 1 274 ? 46.174 -1.934 3.365 1.00 38.28 274 SER A CA 1
ATOM 2093 C C . SER A 1 274 ? 45.762 -1.914 1.885 1.00 38.28 274 SER A C 1
ATOM 2095 O O . SER A 1 274 ? 45.808 -0.846 1.283 1.00 38.28 274 SER A O 1
ATOM 2097 N N . GLU A 1 275 ? 45.328 -3.022 1.281 1.00 35.62 275 GLU A N 1
ATOM 2098 C CA . GLU A 1 275 ? 44.932 -3.046 -0.133 1.00 35.62 275 GLU A CA 1
ATOM 2099 C C . GLU A 1 275 ? 43.657 -3.884 -0.360 1.00 35.62 275 GLU A C 1
ATOM 2101 O O . GLU A 1 275 ? 43.618 -5.073 -0.064 1.00 35.62 275 GLU A O 1
ATOM 2106 N N . LEU A 1 276 ? 42.632 -3.221 -0.923 1.00 29.55 276 LEU A N 1
ATOM 2107 C CA . LEU A 1 276 ? 41.281 -3.684 -1.306 1.00 29.55 276 LEU A CA 1
ATOM 2108 C C . LEU A 1 276 ? 40.243 -3.936 -0.187 1.00 29.55 276 LEU A C 1
ATOM 2110 O O . LEU A 1 276 ? 40.270 -4.917 0.548 1.00 29.55 276 LEU A O 1
ATOM 2114 N N . HIS A 1 277 ? 39.225 -3.065 -0.158 1.00 41.78 277 HIS A N 1
ATOM 2115 C CA . HIS A 1 277 ? 38.024 -3.172 0.673 1.00 41.78 277 HIS A CA 1
ATOM 2116 C C . HIS A 1 277 ? 36.850 -3.764 -0.131 1.00 41.78 277 HIS A C 1
ATOM 2118 O O . HIS A 1 277 ? 36.030 -3.012 -0.646 1.00 41.78 277 HIS A O 1
ATOM 2124 N N . ILE A 1 278 ? 36.754 -5.093 -0.243 1.00 39.44 278 ILE A N 1
ATOM 2125 C CA . ILE A 1 278 ? 35.502 -5.754 -0.663 1.00 39.44 278 ILE A CA 1
ATOM 2126 C C . ILE A 1 278 ? 34.700 -6.051 0.608 1.00 39.44 278 ILE A C 1
ATOM 2128 O O . ILE A 1 278 ? 35.227 -6.648 1.549 1.00 39.44 278 ILE A O 1
ATOM 2132 N N . SER A 1 279 ? 33.440 -5.618 0.674 1.00 48.69 279 SER A N 1
ATOM 2133 C CA . SER A 1 279 ? 32.585 -5.922 1.833 1.00 48.69 279 SER A CA 1
ATOM 2134 C C . SER A 1 279 ? 32.126 -7.391 1.808 1.00 48.69 279 SER A C 1
ATOM 2136 O O . SER A 1 279 ? 31.911 -7.955 0.736 1.00 48.69 279 SER A O 1
ATOM 2138 N N . ARG A 1 280 ? 31.917 -8.034 2.971 1.00 48.62 280 ARG A N 1
ATOM 2139 C CA . ARG A 1 280 ? 31.409 -9.428 3.050 1.00 48.62 280 ARG A CA 1
ATOM 2140 C C . ARG A 1 280 ? 30.110 -9.619 2.256 1.00 48.62 280 ARG A C 1
ATOM 2142 O O . ARG A 1 280 ? 29.893 -10.643 1.620 1.00 48.62 280 ARG A O 1
ATOM 2149 N N . ALA A 1 281 ? 29.265 -8.600 2.271 1.00 52.34 281 ALA A N 1
ATOM 2150 C CA . ALA A 1 281 ? 28.037 -8.532 1.504 1.00 52.34 281 ALA A CA 1
ATOM 2151 C C . ALA A 1 281 ? 28.253 -8.557 -0.025 1.00 52.34 281 ALA A C 1
ATOM 2153 O O . ALA A 1 281 ? 27.528 -9.245 -0.743 1.00 52.34 281 ALA A O 1
ATOM 2154 N N . GLU A 1 282 ? 29.264 -7.845 -0.524 1.00 46.66 282 GLU A N 1
ATOM 2155 C CA . GLU A 1 282 ? 29.645 -7.837 -1.940 1.00 46.66 282 GLU A CA 1
ATOM 2156 C C . GLU A 1 282 ? 30.209 -9.194 -2.388 1.00 46.66 282 GLU A C 1
ATOM 2158 O O . GLU A 1 282 ? 29.921 -9.649 -3.495 1.00 46.66 282 GLU A O 1
ATOM 2163 N N . GLU A 1 283 ? 30.951 -9.884 -1.519 1.00 45.38 283 GLU A N 1
ATOM 2164 C CA . GLU A 1 283 ? 31.392 -11.259 -1.765 1.00 45.38 283 GLU A CA 1
ATOM 2165 C C . GLU A 1 283 ? 30.206 -12.226 -1.876 1.00 45.38 283 GLU A C 1
ATOM 2167 O O . GLU A 1 283 ? 30.139 -13.007 -2.828 1.00 45.38 283 GLU A O 1
ATOM 2172 N N . ILE A 1 284 ? 29.234 -12.129 -0.963 1.00 51.62 284 ILE A N 1
ATOM 2173 C CA . ILE A 1 284 ? 28.035 -12.974 -0.988 1.00 51.62 284 ILE A CA 1
ATOM 2174 C C . ILE A 1 284 ? 27.274 -12.796 -2.302 1.00 51.62 284 ILE A C 1
ATOM 2176 O O . ILE A 1 284 ? 26.944 -13.779 -2.965 1.00 51.62 284 ILE A O 1
ATOM 2180 N N . LEU A 1 285 ? 27.014 -11.552 -2.702 1.00 53.06 285 LEU A N 1
ATOM 2181 C CA . LEU A 1 285 ? 26.240 -11.251 -3.906 1.00 53.06 285 LEU A CA 1
ATOM 2182 C C . LEU A 1 285 ? 26.946 -11.693 -5.189 1.00 53.06 285 LEU A C 1
ATOM 2184 O O . LEU A 1 285 ? 26.298 -12.226 -6.087 1.00 53.06 285 LEU A O 1
ATOM 2188 N N . ASN A 1 286 ? 28.264 -11.498 -5.270 1.00 46.44 286 ASN A N 1
ATOM 2189 C CA . ASN A 1 286 ? 29.016 -11.761 -6.497 1.00 46.44 286 ASN A CA 1
ATOM 2190 C C . ASN A 1 286 ? 29.554 -13.195 -6.606 1.00 46.44 286 ASN A C 1
ATOM 2192 O O . ASN A 1 286 ? 29.835 -13.646 -7.716 1.00 46.44 286 ASN A O 1
ATOM 2196 N N . LYS A 1 287 ? 29.743 -13.913 -5.489 1.00 50.88 287 LYS A N 1
ATOM 2197 C CA . LYS A 1 287 ? 30.435 -15.219 -5.480 1.00 50.88 287 LYS A CA 1
ATOM 2198 C C . LYS A 1 287 ? 29.688 -16.350 -4.774 1.00 50.88 287 LYS A C 1
ATOM 2200 O O . LYS A 1 287 ? 30.012 -17.518 -5.021 1.00 50.88 287 LYS A O 1
ATOM 2205 N N . GLU A 1 288 ? 28.729 -16.033 -3.904 1.00 50.09 288 GLU A N 1
ATOM 2206 C CA . GLU A 1 288 ? 28.009 -17.018 -3.074 1.00 50.09 288 GLU A CA 1
ATOM 2207 C C . GLU A 1 288 ? 26.487 -17.023 -3.302 1.00 50.09 288 GLU A C 1
ATOM 2209 O O . GLU A 1 288 ? 25.781 -17.788 -2.651 1.00 50.09 288 GLU A O 1
ATOM 2214 N N . SER A 1 289 ? 25.982 -16.204 -4.230 1.00 53.97 289 SER A N 1
ATOM 2215 C CA . SER A 1 289 ? 24.566 -16.118 -4.624 1.00 53.97 289 SER A CA 1
ATOM 2216 C C . SER A 1 289 ? 24.332 -16.722 -6.020 1.00 53.97 289 SER A C 1
ATOM 2218 O O . SER A 1 289 ? 25.249 -17.243 -6.659 1.00 53.97 289 SER A O 1
ATOM 2220 N N . GLY A 1 290 ? 23.097 -16.664 -6.521 1.00 56.00 290 GLY A N 1
ATOM 2221 C CA . GLY A 1 290 ? 22.737 -17.169 -7.847 1.00 56.00 290 GLY A CA 1
ATOM 2222 C C . GLY A 1 290 ? 22.594 -18.693 -7.886 1.00 56.00 290 GLY A C 1
ATOM 2223 O O . GLY A 1 290 ? 22.319 -19.333 -6.873 1.00 56.00 290 GLY A O 1
ATOM 2224 N N . TRP A 1 291 ? 22.780 -19.295 -9.064 1.00 55.47 291 TRP A N 1
ATOM 2225 C CA . TRP A 1 291 ? 22.601 -20.743 -9.252 1.00 55.47 291 TRP A CA 1
ATOM 2226 C C . TRP A 1 291 ? 23.518 -21.583 -8.367 1.00 55.47 291 TRP A C 1
ATOM 2228 O O . TRP A 1 291 ? 23.060 -22.571 -7.808 1.00 55.47 291 TRP A O 1
ATOM 2238 N N . LYS A 1 292 ? 24.758 -21.134 -8.138 1.00 56.03 292 LYS A N 1
ATOM 2239 C CA . LYS A 1 292 ? 25.699 -21.788 -7.217 1.00 56.03 292 LYS A CA 1
ATOM 2240 C C . LYS A 1 292 ? 25.098 -21.990 -5.819 1.00 56.03 292 LYS A C 1
ATOM 2242 O O . LYS A 1 292 ? 25.291 -23.040 -5.216 1.00 56.03 292 LYS A O 1
ATOM 2247 N N . ALA A 1 293 ? 24.331 -21.015 -5.328 1.00 57.69 293 ALA A N 1
ATOM 2248 C CA . ALA A 1 293 ? 23.668 -21.095 -4.028 1.00 57.69 293 ALA A CA 1
ATOM 2249 C C . ALA A 1 293 ? 22.470 -22.059 -4.014 1.00 57.69 293 ALA A C 1
ATOM 2251 O O . ALA A 1 293 ? 22.160 -22.634 -2.974 1.00 57.69 293 ALA A O 1
ATOM 2252 N N . LEU A 1 294 ? 21.791 -22.222 -5.155 1.00 48.41 294 LEU A N 1
ATOM 2253 C CA . LEU A 1 294 ? 20.589 -23.049 -5.289 1.00 48.41 294 LEU A CA 1
ATOM 2254 C C . LEU A 1 294 ? 20.891 -24.513 -5.632 1.00 48.41 294 LEU A C 1
ATOM 2256 O O . LEU A 1 294 ? 20.109 -25.389 -5.273 1.00 48.41 294 LEU A O 1
ATOM 2260 N N . THR A 1 295 ? 21.989 -24.786 -6.341 1.00 60.56 295 THR A N 1
ATOM 2261 C CA . THR A 1 295 ? 22.282 -26.115 -6.906 1.00 60.56 295 THR A CA 1
ATOM 2262 C C . THR A 1 295 ? 23.546 -26.772 -6.348 1.00 60.56 295 THR A C 1
ATOM 2264 O O . THR A 1 295 ? 23.846 -27.900 -6.732 1.00 60.56 295 THR A O 1
ATOM 2267 N N . GLY A 1 296 ? 24.298 -26.099 -5.468 1.00 50.22 296 GLY A N 1
ATOM 2268 C CA . GLY A 1 296 ? 25.637 -26.540 -5.052 1.00 50.22 296 GLY A CA 1
ATOM 2269 C C . GLY A 1 296 ? 26.691 -26.323 -6.148 1.00 50.22 296 GLY A C 1
ATOM 2270 O O . GLY A 1 296 ? 26.384 -25.727 -7.183 1.00 50.22 296 GLY A O 1
ATOM 2271 N N . ASP A 1 297 ? 27.933 -26.771 -5.911 1.00 44.81 297 ASP A N 1
ATOM 2272 C CA . ASP A 1 297 ? 29.114 -26.533 -6.764 1.00 44.81 297 ASP A CA 1
ATOM 2273 C C . ASP A 1 297 ? 28.973 -27.094 -8.195 1.00 44.81 297 ASP A C 1
ATOM 2275 O O . ASP A 1 297 ? 29.530 -28.125 -8.566 1.00 44.81 297 ASP A O 1
ATOM 2279 N N . LEU A 1 298 ? 28.263 -26.356 -9.043 1.00 42.69 298 LEU A N 1
ATOM 2280 C CA . LEU A 1 298 ? 28.440 -26.358 -10.486 1.00 42.69 298 LEU A CA 1
ATOM 2281 C C . LEU A 1 298 ? 29.277 -25.121 -10.814 1.00 42.69 298 LEU A C 1
ATOM 2283 O O . LEU A 1 298 ? 28.811 -23.985 -10.711 1.00 42.69 298 LEU A O 1
ATOM 2287 N N . ALA A 1 299 ? 30.554 -25.346 -11.123 1.00 34.25 299 ALA A N 1
ATOM 2288 C CA . ALA A 1 299 ? 31.526 -24.292 -11.384 1.00 34.25 299 ALA A CA 1
ATOM 2289 C C . ALA A 1 299 ? 31.040 -23.332 -12.491 1.00 34.25 299 ALA A C 1
ATOM 2291 O O . ALA A 1 299 ? 30.734 -23.786 -13.597 1.00 34.25 299 ALA A O 1
ATOM 2292 N N . PRO A 1 300 ? 31.020 -22.006 -12.262 1.00 38.03 300 PRO A N 1
ATOM 2293 C CA . PRO A 1 300 ? 30.931 -21.054 -13.355 1.00 38.03 300 PRO A CA 1
ATOM 2294 C C . PRO A 1 300 ? 32.245 -21.090 -14.147 1.00 38.03 300 PRO A C 1
ATOM 2296 O O . PRO A 1 300 ? 33.329 -21.000 -13.569 1.00 38.03 300 PRO A O 1
ATOM 2299 N N . LEU A 1 301 ? 32.160 -21.172 -15.476 1.00 34.22 301 LEU A N 1
ATOM 2300 C CA . LEU A 1 301 ? 33.269 -20.836 -16.374 1.00 34.22 301 LEU A CA 1
ATOM 2301 C C . LEU A 1 301 ? 33.678 -19.376 -16.107 1.00 34.22 301 LEU A C 1
ATOM 2303 O O . LEU A 1 301 ? 32.977 -18.444 -16.492 1.00 34.22 301 LEU A O 1
ATOM 2307 N N . HIS A 1 302 ? 34.773 -19.166 -15.375 1.00 37.06 302 HIS A N 1
ATOM 2308 C CA . HIS A 1 302 ? 35.232 -17.833 -14.990 1.00 37.06 302 HIS A CA 1
ATOM 2309 C C . HIS A 1 302 ? 35.988 -17.106 -16.117 1.00 37.06 302 HIS A C 1
ATOM 2311 O O . HIS A 1 302 ? 36.818 -17.683 -16.817 1.00 37.06 302 HIS A O 1
ATOM 2317 N N . ASN A 1 303 ? 35.793 -15.782 -16.163 1.00 39.28 303 ASN A N 1
ATOM 2318 C CA . ASN A 1 303 ? 36.473 -14.769 -16.989 1.00 39.28 303 ASN A CA 1
ATOM 2319 C C . ASN A 1 303 ? 38.017 -14.727 -16.888 1.00 39.28 303 ASN A C 1
ATOM 2321 O O . ASN A 1 303 ? 38.647 -13.926 -17.577 1.00 39.28 303 ASN A O 1
ATOM 2325 N N . GLY A 1 304 ? 38.651 -15.569 -16.064 1.00 36.25 304 GLY A N 1
ATOM 2326 C CA . GLY A 1 304 ? 40.113 -15.635 -15.946 1.00 36.25 304 GLY A CA 1
ATOM 2327 C C . GLY A 1 304 ? 40.809 -16.021 -17.256 1.00 36.25 304 GLY A C 1
ATOM 2328 O O . GLY A 1 304 ? 41.917 -15.563 -17.513 1.00 36.25 304 GLY A O 1
ATOM 2329 N N . ALA A 1 305 ? 40.134 -16.776 -18.128 1.00 38.38 305 ALA A N 1
ATOM 2330 C CA . ALA A 1 305 ? 40.675 -17.149 -19.433 1.00 38.38 305 ALA A CA 1
ATOM 2331 C C . ALA A 1 305 ? 40.859 -15.941 -20.372 1.00 38.38 305 ALA A C 1
ATOM 2333 O O . ALA A 1 305 ? 41.820 -15.906 -21.135 1.00 38.38 305 ALA A O 1
ATOM 2334 N N . ALA A 1 306 ? 39.994 -14.924 -20.294 1.00 35.06 306 ALA A N 1
ATOM 2335 C CA . ALA A 1 306 ? 40.031 -13.791 -21.221 1.00 35.06 306 ALA A CA 1
ATOM 2336 C C . ALA A 1 306 ? 41.282 -12.915 -21.027 1.00 35.06 306 ALA A C 1
ATOM 2338 O O . ALA A 1 306 ? 41.914 -12.521 -22.001 1.00 35.06 306 ALA A O 1
ATOM 2339 N N . LEU A 1 307 ? 41.691 -12.659 -19.780 1.00 38.59 307 LEU A N 1
ATOM 2340 C CA . LEU A 1 307 ? 42.891 -11.864 -19.480 1.00 38.59 307 LEU A CA 1
ATOM 2341 C C . LEU A 1 307 ? 44.189 -12.617 -19.796 1.00 38.59 307 LEU A C 1
ATOM 2343 O O . LEU A 1 307 ? 45.149 -12.001 -20.255 1.00 38.59 307 LEU A O 1
ATOM 2347 N N . THR A 1 308 ? 44.216 -13.938 -19.608 1.00 41.84 308 THR A N 1
ATOM 2348 C CA . THR A 1 308 ? 45.363 -14.771 -19.995 1.00 41.84 308 THR A CA 1
ATOM 2349 C C . THR A 1 308 ? 45.516 -14.842 -21.516 1.00 41.84 308 THR A C 1
ATOM 2351 O O . THR A 1 308 ? 46.635 -14.744 -22.012 1.00 41.84 308 THR A O 1
ATOM 2354 N N . ILE A 1 309 ? 44.407 -14.921 -22.261 1.00 43.12 309 ILE A N 1
ATOM 2355 C CA . ILE A 1 309 ? 44.407 -14.902 -23.732 1.00 43.12 309 ILE A CA 1
ATOM 2356 C C . ILE A 1 309 ? 44.867 -13.538 -24.261 1.00 43.12 309 ILE A C 1
ATOM 2358 O O . ILE A 1 309 ? 45.743 -13.486 -25.115 1.00 43.12 309 ILE A O 1
ATOM 2362 N N . VAL A 1 310 ? 44.352 -12.430 -23.716 1.00 44.66 310 VAL A N 1
ATOM 2363 C CA . VAL A 1 310 ? 44.766 -11.077 -24.132 1.00 44.66 310 VAL A CA 1
ATOM 2364 C C . VAL A 1 310 ? 46.253 -10.842 -23.862 1.00 44.66 310 VAL A C 1
ATOM 2366 O O . VAL A 1 310 ? 46.942 -10.273 -24.704 1.00 44.66 310 VAL A O 1
ATOM 2369 N N . ARG A 1 311 ? 46.774 -11.318 -22.725 1.00 45.97 311 ARG A N 1
ATOM 2370 C CA . ARG A 1 311 ? 48.203 -11.207 -22.400 1.00 45.97 311 ARG A CA 1
ATOM 2371 C C . ARG A 1 311 ? 49.069 -12.038 -23.352 1.00 45.97 311 ARG A C 1
ATOM 2373 O O . ARG A 1 311 ? 50.052 -11.523 -23.864 1.00 45.97 311 ARG A O 1
ATOM 2380 N N . SER A 1 312 ? 48.633 -13.255 -23.683 1.00 48.84 312 SER A N 1
ATOM 2381 C CA . SER A 1 312 ? 49.294 -14.108 -24.681 1.00 48.84 312 SER A CA 1
ATOM 2382 C C . SER A 1 312 ? 49.299 -13.484 -26.083 1.00 48.84 312 SER A C 1
ATOM 2384 O O . SER A 1 312 ? 50.291 -13.594 -26.793 1.00 48.84 312 SER A O 1
ATOM 2386 N N . CYS A 1 313 ? 48.222 -12.800 -26.487 1.00 44.16 313 CYS A N 1
ATOM 2387 C CA . CYS A 1 313 ? 48.152 -12.123 -27.786 1.00 44.16 313 CYS A CA 1
ATOM 2388 C C . CYS A 1 313 ? 49.035 -10.867 -27.864 1.00 44.16 313 CYS A C 1
ATOM 2390 O O . CYS A 1 313 ? 49.525 -10.542 -28.942 1.00 44.16 313 CYS A O 1
ATOM 2392 N N . ILE A 1 314 ? 49.238 -10.161 -26.746 1.00 53.38 314 ILE A N 1
ATOM 2393 C CA . ILE A 1 314 ? 50.131 -8.993 -26.669 1.00 53.38 314 ILE A CA 1
ATOM 2394 C C . ILE A 1 314 ? 51.601 -9.423 -26.744 1.00 53.38 314 ILE A C 1
ATOM 2396 O O . ILE A 1 314 ? 52.392 -8.754 -27.405 1.00 53.38 314 ILE A O 1
ATOM 2400 N N . ASP A 1 315 ? 51.953 -10.543 -26.111 1.00 52.50 315 ASP A N 1
ATOM 2401 C CA . ASP A 1 315 ? 53.335 -11.029 -26.064 1.00 52.50 315 ASP A CA 1
ATOM 2402 C C . ASP A 1 315 ? 53.799 -11.650 -27.405 1.00 52.50 315 ASP A C 1
ATOM 2404 O O . ASP A 1 315 ? 54.987 -11.597 -27.719 1.00 52.50 315 ASP A O 1
ATOM 2408 N N . GLU A 1 316 ? 52.888 -12.192 -28.229 1.00 52.25 316 GLU A N 1
ATOM 2409 C CA . GLU A 1 316 ? 53.232 -12.829 -29.517 1.00 52.25 316 GLU A CA 1
ATOM 2410 C C . GLU A 1 316 ? 53.137 -11.908 -30.755 1.00 52.25 316 GLU A C 1
ATOM 2412 O O . GLU A 1 316 ? 53.700 -12.240 -31.800 1.00 52.25 316 GLU A O 1
ATOM 2417 N N . LEU A 1 317 ? 52.459 -10.752 -30.676 1.00 46.97 317 LEU A N 1
ATOM 2418 C CA . LEU A 1 317 ? 52.225 -9.853 -31.824 1.00 46.97 317 LEU A CA 1
ATOM 2419 C C . LEU A 1 317 ? 52.453 -8.365 -31.466 1.00 46.97 317 LEU A C 1
ATOM 2421 O O . LEU A 1 317 ? 51.488 -7.606 -31.337 1.00 46.97 317 LEU A O 1
ATOM 2425 N N . PRO A 1 318 ? 53.714 -7.907 -31.346 1.00 46.88 318 PRO A N 1
ATOM 2426 C CA . PRO A 1 318 ? 54.045 -6.558 -30.867 1.00 46.88 318 PRO A CA 1
ATOM 2427 C C . PRO A 1 318 ? 53.630 -5.412 -31.811 1.00 46.88 318 PRO A C 1
ATOM 2429 O O . PRO A 1 318 ? 53.481 -4.282 -31.351 1.00 46.88 318 PRO A O 1
ATOM 2432 N N . ASP A 1 319 ? 53.393 -5.694 -33.098 1.00 45.91 319 ASP A N 1
ATOM 2433 C CA . ASP A 1 319 ? 53.024 -4.695 -34.119 1.00 45.91 319 ASP A CA 1
ATOM 2434 C C . ASP A 1 319 ? 51.520 -4.692 -34.476 1.00 45.91 319 ASP A C 1
ATOM 2436 O O . ASP A 1 319 ? 51.083 -3.970 -35.378 1.00 45.91 319 ASP A O 1
ATOM 2440 N N . ALA A 1 320 ? 50.696 -5.497 -33.796 1.00 39.06 320 ALA A N 1
ATOM 2441 C CA . ALA A 1 320 ? 49.255 -5.529 -34.034 1.00 39.06 320 ALA A CA 1
ATOM 2442 C C . ALA A 1 320 ? 48.541 -4.369 -33.316 1.00 39.06 320 ALA A C 1
ATOM 2444 O O . ALA A 1 320 ? 48.673 -4.180 -32.106 1.00 39.06 320 ALA A O 1
ATOM 2445 N N . VAL A 1 321 ? 47.711 -3.612 -34.045 1.00 35.59 321 VAL A N 1
ATOM 2446 C CA . VAL A 1 321 ? 46.777 -2.648 -33.439 1.00 35.59 321 VAL A CA 1
ATOM 2447 C C . VAL A 1 321 ? 45.686 -3.430 -32.707 1.00 35.59 321 VAL A C 1
ATOM 2449 O O . VAL A 1 321 ? 44.670 -3.811 -33.286 1.00 35.59 321 VAL A O 1
ATOM 2452 N N . ASN A 1 322 ? 45.902 -3.678 -31.419 1.00 35.41 322 ASN A N 1
ATOM 2453 C CA . ASN A 1 322 ? 44.900 -4.270 -30.543 1.00 35.41 322 ASN A CA 1
ATOM 2454 C C . ASN A 1 322 ? 43.813 -3.230 -30.234 1.00 35.41 322 ASN A C 1
ATOM 2456 O O . ASN A 1 322 ? 43.975 -2.367 -29.371 1.00 35.41 322 ASN A O 1
ATOM 2460 N N . VAL A 1 323 ? 42.688 -3.300 -30.948 1.00 32.78 323 VAL A N 1
ATOM 2461 C CA . VAL A 1 323 ? 41.491 -2.517 -30.617 1.00 32.78 323 VAL A CA 1
ATOM 2462 C C . VAL A 1 323 ? 40.757 -3.221 -29.478 1.00 32.78 323 VAL A C 1
ATOM 2464 O O . VAL A 1 323 ? 40.059 -4.211 -29.687 1.00 32.78 323 VAL A O 1
ATOM 2467 N N . ALA A 1 324 ? 40.891 -2.700 -28.260 1.00 31.17 324 ALA A N 1
ATOM 2468 C CA . ALA A 1 324 ? 40.003 -3.065 -27.165 1.00 31.17 324 ALA A CA 1
ATOM 2469 C C . ALA A 1 324 ? 38.635 -2.401 -27.396 1.00 31.17 324 ALA A C 1
ATOM 2471 O O . ALA A 1 324 ? 38.445 -1.215 -27.118 1.00 31.17 324 ALA A O 1
ATOM 2472 N N . CYS A 1 325 ? 37.670 -3.155 -27.922 1.00 26.88 325 CYS A N 1
ATOM 2473 C CA . CYS A 1 325 ? 36.273 -2.736 -27.893 1.00 26.88 325 CYS A CA 1
ATOM 2474 C C . CYS A 1 325 ? 35.774 -2.804 -26.447 1.00 26.88 325 CYS A C 1
ATOM 2476 O O . CYS A 1 325 ? 35.519 -3.880 -25.913 1.00 26.88 325 CYS A O 1
ATOM 2478 N N . PHE A 1 326 ? 35.635 -1.649 -25.800 1.00 29.98 326 PHE A N 1
ATOM 2479 C CA . PHE A 1 326 ? 34.940 -1.568 -24.522 1.00 29.98 326 PHE A CA 1
ATOM 2480 C C . PHE A 1 326 ? 33.426 -1.621 -24.768 1.00 29.98 326 PHE A C 1
ATOM 2482 O O . PHE A 1 326 ? 32.886 -0.772 -25.481 1.00 29.98 326 PHE A O 1
ATOM 2489 N N . ASP A 1 327 ? 32.724 -2.540 -24.094 1.00 31.83 327 ASP A N 1
ATOM 2490 C CA . ASP A 1 327 ? 31.247 -2.602 -24.044 1.00 31.83 327 ASP A CA 1
ATOM 2491 C C . ASP A 1 327 ? 30.613 -1.243 -23.656 1.00 31.83 327 ASP A C 1
ATOM 2493 O O . ASP A 1 327 ? 29.452 -0.955 -23.956 1.00 31.83 327 ASP A O 1
ATOM 2497 N N . SER A 1 328 ? 31.384 -0.350 -23.023 1.00 38.66 328 SER A N 1
ATOM 2498 C CA . SER A 1 328 ? 30.968 0.997 -22.623 1.00 38.66 328 SER A CA 1
ATOM 2499 C C . SER A 1 328 ? 30.545 1.909 -23.784 1.00 38.66 328 SER A C 1
ATOM 2501 O O . SER A 1 328 ? 29.751 2.827 -23.559 1.00 38.66 328 SER A O 1
ATOM 2503 N N . GLN A 1 329 ? 31.006 1.669 -25.019 1.00 35.12 329 GLN A N 1
ATOM 2504 C CA . GLN A 1 329 ? 30.647 2.509 -26.169 1.00 35.12 329 GLN A CA 1
ATOM 2505 C C . GLN A 1 329 ? 29.184 2.310 -26.599 1.00 35.12 329 GLN A C 1
ATOM 2507 O O . GLN A 1 329 ? 28.495 3.295 -26.873 1.00 35.12 329 GLN A O 1
ATOM 2512 N N . PHE A 1 330 ? 28.660 1.079 -26.544 1.00 36.75 330 PHE A N 1
ATOM 2513 C CA . PHE A 1 330 ? 27.258 0.787 -26.880 1.00 36.75 330 PHE A CA 1
ATOM 2514 C C . PHE A 1 330 ? 26.292 1.304 -25.802 1.00 36.75 330 PHE A C 1
ATOM 2516 O O . PHE A 1 330 ? 25.222 1.823 -26.108 1.00 36.75 330 PHE A O 1
ATOM 2523 N N . HIS A 1 331 ? 26.708 1.269 -24.532 1.00 45.25 331 HIS A N 1
ATOM 2524 C CA . HIS A 1 331 ? 25.909 1.736 -23.391 1.00 45.25 331 HIS A CA 1
ATOM 2525 C C . HIS A 1 331 ? 25.792 3.267 -23.296 1.00 45.25 331 HIS A C 1
ATOM 2527 O O . HIS A 1 331 ? 24.986 3.787 -22.518 1.00 45.25 331 HIS A O 1
ATOM 2533 N N . SER A 1 332 ? 26.578 4.014 -24.080 1.00 48.56 332 SER A N 1
ATOM 2534 C CA . SER A 1 332 ? 26.513 5.479 -24.116 1.00 48.56 332 SER A CA 1
ATOM 2535 C C . SER A 1 332 ? 25.220 6.020 -24.755 1.00 48.56 332 SER A C 1
ATOM 2537 O O . SER A 1 332 ? 24.799 7.123 -24.397 1.00 48.56 332 SER A O 1
ATOM 2539 N N . THR A 1 333 ? 24.563 5.221 -25.610 1.00 48.19 333 THR A N 1
ATOM 2540 C CA . THR A 1 333 ? 23.323 5.552 -26.344 1.00 48.19 333 THR A CA 1
ATOM 2541 C C . THR A 1 333 ? 22.040 5.311 -25.540 1.00 48.19 333 THR A C 1
ATOM 2543 O O . THR A 1 333 ? 20.974 5.793 -25.921 1.00 48.19 333 THR A O 1
ATOM 2546 N N . ILE A 1 334 ? 22.126 4.604 -24.408 1.00 54.53 334 ILE A N 1
ATOM 2547 C CA . ILE A 1 334 ? 20.981 4.345 -23.530 1.00 54.53 334 ILE A CA 1
ATOM 2548 C C . ILE A 1 334 ? 20.509 5.679 -22.914 1.00 54.53 334 ILE A C 1
ATOM 2550 O O . ILE A 1 334 ? 21.330 6.402 -22.346 1.00 54.53 334 ILE A O 1
ATOM 2554 N N . PRO A 1 335 ? 19.214 6.036 -22.963 1.00 63.22 335 PRO A N 1
ATOM 2555 C CA . PRO A 1 335 ? 18.706 7.256 -22.334 1.00 63.22 335 PRO A CA 1
ATOM 2556 C C . PRO A 1 335 ? 19.129 7.419 -20.861 1.00 63.22 335 PRO A C 1
ATOM 2558 O O . PRO A 1 335 ? 19.230 6.446 -20.112 1.00 63.22 335 PRO A O 1
ATOM 2561 N N . GLU A 1 336 ? 19.392 8.655 -20.426 1.00 58.41 336 GLU A N 1
ATOM 2562 C CA . GLU A 1 336 ? 19.924 8.959 -19.083 1.00 58.41 336 GLU A CA 1
ATOM 2563 C C . GLU A 1 336 ? 19.022 8.446 -17.946 1.00 58.41 336 GLU A C 1
ATOM 2565 O O . GLU A 1 336 ? 19.523 7.889 -16.966 1.00 58.41 336 GLU A O 1
ATOM 2570 N N . HIS A 1 337 ? 17.698 8.524 -18.110 1.00 60.28 337 HIS A N 1
ATOM 2571 C CA . HIS A 1 337 ? 16.727 8.017 -17.133 1.00 60.28 337 HIS A CA 1
ATOM 2572 C C . HIS A 1 337 ? 16.812 6.492 -16.933 1.00 60.28 337 HIS A C 1
ATOM 2574 O O . HIS A 1 337 ? 16.523 5.997 -15.848 1.00 60.28 337 HIS A O 1
ATOM 2580 N N . ILE A 1 338 ? 17.286 5.732 -17.927 1.00 56.41 338 ILE A N 1
ATOM 2581 C CA . ILE A 1 338 ? 17.465 4.274 -17.805 1.00 56.41 338 ILE A CA 1
ATOM 2582 C C . ILE A 1 338 ? 18.764 3.937 -17.049 1.00 56.41 338 ILE A C 1
ATOM 2584 O O . ILE A 1 338 ? 18.824 2.934 -16.328 1.00 56.41 338 ILE A O 1
ATOM 2588 N N . ARG A 1 339 ? 19.802 4.777 -17.189 1.00 55.00 339 ARG A N 1
ATOM 2589 C CA . ARG A 1 339 ? 21.136 4.587 -16.580 1.00 55.00 339 ARG A CA 1
ATOM 2590 C C . ARG A 1 339 ? 21.255 5.100 -15.143 1.00 55.00 339 ARG A C 1
ATOM 2592 O O . ARG A 1 339 ? 22.221 4.749 -14.467 1.00 55.00 339 ARG A O 1
ATOM 2599 N N . THR A 1 340 ? 20.310 5.920 -14.693 1.00 48.78 340 THR A N 1
ATOM 2600 C CA . THR A 1 340 ? 20.376 6.617 -13.401 1.00 48.78 340 THR A CA 1
ATOM 2601 C C . THR A 1 340 ? 19.685 5.826 -12.288 1.00 48.78 340 THR A C 1
ATOM 2603 O O . THR A 1 340 ? 18.547 5.376 -12.440 1.00 48.78 340 THR A O 1
ATOM 2606 N N . TYR A 1 341 ? 20.364 5.674 -11.146 1.00 47.94 341 TYR A N 1
ATOM 2607 C CA . TYR A 1 341 ? 19.748 5.200 -9.903 1.00 47.94 341 TYR A CA 1
ATOM 2608 C C . TYR A 1 341 ? 19.176 6.394 -9.116 1.00 47.94 341 TYR A C 1
ATOM 2610 O O . TYR A 1 341 ? 19.833 7.433 -9.049 1.00 47.94 341 TYR A O 1
ATOM 2618 N N . PRO A 1 342 ? 17.987 6.280 -8.497 1.00 53.56 342 PRO A N 1
ATOM 2619 C CA . PRO A 1 342 ? 17.365 7.356 -7.719 1.00 53.56 342 PRO A CA 1
ATOM 2620 C C . PRO A 1 342 ? 17.973 7.454 -6.305 1.00 53.56 342 PRO A C 1
ATOM 2622 O O . PRO A 1 342 ? 17.322 7.189 -5.294 1.00 53.56 342 PRO A O 1
ATOM 2625 N N . ILE A 1 343 ? 19.253 7.814 -6.258 1.00 53.81 343 ILE A N 1
ATOM 2626 C CA . ILE A 1 343 ? 20.068 8.102 -5.067 1.00 53.81 343 ILE A CA 1
ATOM 2627 C C . ILE A 1 343 ? 20.641 9.524 -5.200 1.00 53.81 343 ILE A C 1
ATOM 2629 O O . ILE A 1 343 ? 20.509 10.138 -6.259 1.00 53.81 343 ILE A O 1
ATOM 2633 N N . ASN A 1 344 ? 21.284 10.072 -4.163 1.00 50.91 344 ASN A N 1
ATOM 2634 C CA . ASN A 1 344 ? 21.835 11.433 -4.224 1.00 50.91 344 ASN A CA 1
ATOM 2635 C C . ASN A 1 344 ? 22.830 11.599 -5.396 1.00 50.91 344 ASN A C 1
ATOM 2637 O O . ASN A 1 344 ? 23.854 10.912 -5.458 1.00 50.91 344 ASN A O 1
ATOM 2641 N N . ILE A 1 345 ? 22.530 12.532 -6.311 1.00 49.00 345 ILE A N 1
ATOM 2642 C CA . ILE A 1 345 ? 23.290 12.760 -7.553 1.00 49.00 345 ILE A CA 1
ATOM 2643 C C . ILE A 1 345 ? 24.714 13.247 -7.275 1.00 49.00 345 ILE A C 1
ATOM 2645 O O . ILE A 1 345 ? 25.640 12.829 -7.969 1.00 49.00 345 ILE A O 1
ATOM 2649 N N . ASP A 1 346 ? 24.915 14.113 -6.283 1.00 44.38 346 ASP A N 1
ATOM 2650 C CA . ASP A 1 346 ? 26.239 14.676 -5.999 1.00 44.38 346 ASP A CA 1
ATOM 2651 C C . ASP A 1 346 ? 27.173 13.604 -5.427 1.00 44.38 346 ASP A C 1
ATOM 2653 O O . ASP A 1 346 ? 28.352 13.542 -5.782 1.00 44.38 346 ASP A O 1
ATOM 2657 N N . VAL A 1 347 ? 26.622 12.681 -4.631 1.00 44.88 347 VAL A N 1
ATOM 2658 C CA . VAL A 1 347 ? 27.340 11.497 -4.135 1.00 44.88 347 VAL A CA 1
ATOM 2659 C C . VAL A 1 347 ? 27.619 10.509 -5.270 1.00 44.88 347 VAL A C 1
ATOM 2661 O O . VAL A 1 347 ? 28.749 10.044 -5.414 1.00 44.88 347 VAL A O 1
ATOM 2664 N N . ALA A 1 348 ? 26.633 10.232 -6.131 1.00 44.50 348 ALA A N 1
ATOM 2665 C CA . ALA A 1 348 ? 26.813 9.353 -7.287 1.00 44.50 348 ALA A CA 1
ATOM 2666 C C . ALA A 1 348 ? 27.887 9.876 -8.259 1.00 44.50 348 ALA A C 1
ATOM 2668 O O . ALA A 1 348 ? 28.709 9.098 -8.747 1.00 44.50 348 ALA A O 1
ATOM 2669 N N . LYS A 1 349 ? 27.929 11.196 -8.494 1.00 42.91 349 LYS A N 1
ATOM 2670 C CA . LYS A 1 349 ? 28.964 11.858 -9.303 1.00 42.91 349 LYS A CA 1
ATOM 2671 C C . LYS A 1 349 ? 30.341 11.776 -8.650 1.00 42.91 349 LYS A C 1
ATOM 2673 O O . LYS A 1 349 ? 31.303 11.456 -9.342 1.00 42.91 349 LYS A O 1
ATOM 2678 N N . LYS A 1 350 ? 30.429 12.027 -7.340 1.00 39.88 350 LYS A N 1
ATOM 2679 C CA . LYS A 1 350 ? 31.684 11.967 -6.575 1.00 39.88 350 LYS A CA 1
ATOM 2680 C C . LYS A 1 350 ? 32.298 10.561 -6.559 1.00 39.88 350 LYS A C 1
ATOM 2682 O O . LYS A 1 350 ? 33.515 10.444 -6.617 1.00 39.88 350 LYS A O 1
ATOM 2687 N N . ASN A 1 351 ? 31.465 9.519 -6.532 1.00 36.41 351 ASN A N 1
ATOM 2688 C CA . ASN A 1 351 ? 31.891 8.113 -6.489 1.00 36.41 351 ASN A CA 1
ATOM 2689 C C . ASN A 1 351 ? 31.862 7.408 -7.863 1.00 36.41 351 ASN A C 1
ATOM 2691 O O . ASN A 1 351 ? 31.977 6.188 -7.925 1.00 36.41 351 ASN A O 1
ATOM 2695 N N . HIS A 1 352 ? 31.688 8.145 -8.968 1.00 44.62 352 HIS A N 1
ATOM 2696 C CA . HIS A 1 352 ? 31.630 7.604 -10.338 1.00 44.62 352 HIS A CA 1
ATOM 2697 C C . HIS A 1 352 ? 30.604 6.466 -10.560 1.00 44.62 352 HIS A C 1
ATOM 2699 O O . HIS A 1 352 ? 30.789 5.615 -11.434 1.00 44.62 352 HIS A O 1
ATOM 2705 N N . LEU A 1 353 ? 29.492 6.463 -9.817 1.00 38.59 353 LEU A N 1
ATOM 2706 C CA . LEU A 1 353 ? 28.462 5.425 -9.901 1.00 38.59 353 LEU A CA 1
ATOM 2707 C C . LEU A 1 353 ? 27.650 5.574 -11.198 1.00 38.59 353 LEU A C 1
ATOM 2709 O O . LEU A 1 353 ? 26.848 6.496 -11.346 1.00 38.59 353 LEU A O 1
ATOM 2713 N N . ARG A 1 354 ? 27.845 4.654 -12.151 1.00 46.59 354 ARG A N 1
ATOM 2714 C CA . ARG A 1 354 ? 27.043 4.508 -13.380 1.00 46.59 354 ARG A CA 1
ATOM 2715 C C . ARG A 1 354 ? 26.629 3.048 -13.553 1.00 46.59 354 ARG A C 1
ATOM 2717 O O . ARG A 1 354 ? 27.378 2.152 -13.180 1.00 46.59 354 ARG A O 1
ATOM 2724 N N . LYS A 1 355 ? 25.460 2.796 -14.156 1.00 40.56 355 LYS A N 1
ATOM 2725 C CA . LYS A 1 355 ? 25.063 1.446 -14.589 1.00 40.56 355 LYS A CA 1
ATOM 2726 C C . LYS A 1 355 ? 25.976 1.008 -15.746 1.00 40.56 355 LYS A C 1
ATOM 2728 O O . LYS A 1 355 ? 25.749 1.404 -16.888 1.00 40.56 355 LYS A O 1
ATOM 2733 N N . TYR A 1 356 ? 27.028 0.247 -15.450 1.00 35.44 356 TYR A N 1
ATOM 2734 C CA . TYR A 1 356 ? 27.857 -0.416 -16.459 1.00 35.44 356 TYR A CA 1
ATOM 2735 C C . TYR A 1 356 ? 27.199 -1.752 -16.805 1.00 35.44 356 TYR A C 1
ATOM 2737 O O . TYR A 1 356 ? 27.039 -2.605 -15.938 1.00 35.44 356 TYR A O 1
ATOM 2745 N N . GLY A 1 357 ? 26.736 -1.912 -18.045 1.00 31.41 357 GLY A N 1
ATOM 2746 C CA . GLY A 1 357 ? 26.131 -3.167 -18.472 1.00 31.41 357 GLY A CA 1
ATOM 2747 C C . GLY A 1 357 ? 27.205 -4.176 -18.855 1.00 31.41 357 GLY A C 1
ATOM 2748 O O . GLY A 1 357 ? 27.931 -3.974 -19.823 1.00 31.41 357 GLY A O 1
ATOM 2749 N N . PHE A 1 358 ? 27.281 -5.263 -18.096 1.00 25.84 358 PHE A N 1
ATOM 2750 C CA . PHE A 1 358 ? 27.866 -6.521 -18.542 1.00 25.84 358 PHE A CA 1
ATOM 2751 C C . PHE A 1 358 ? 26.718 -7.519 -18.729 1.00 25.84 358 PHE A C 1
ATOM 2753 O O . PHE A 1 358 ? 25.952 -7.740 -17.799 1.00 25.84 358 PHE A O 1
ATOM 2760 N N . HIS A 1 359 ? 26.592 -8.053 -19.950 1.00 29.64 359 HIS A N 1
ATOM 2761 C CA . HIS A 1 359 ? 25.742 -9.174 -20.384 1.00 29.64 359 HIS A CA 1
ATOM 2762 C C . HIS A 1 359 ? 24.298 -9.207 -19.839 1.00 29.64 359 HIS A C 1
ATOM 2764 O O . HIS A 1 359 ? 24.001 -9.618 -18.719 1.00 29.64 359 HIS A O 1
ATOM 2770 N N . GLY A 1 360 ? 23.371 -8.795 -20.707 1.00 29.53 360 GLY A N 1
ATOM 2771 C CA . GLY A 1 360 ? 21.952 -8.664 -20.414 1.00 29.53 360 GLY A CA 1
ATOM 2772 C C . GLY A 1 360 ? 21.236 -9.982 -20.136 1.00 29.53 360 GLY A C 1
ATOM 2773 O O . GLY A 1 360 ? 20.984 -10.760 -21.045 1.00 29.53 360 GLY A O 1
ATOM 2774 N N . ILE A 1 361 ? 20.774 -10.125 -18.895 1.00 24.20 361 ILE A N 1
ATOM 2775 C CA . ILE A 1 361 ? 19.356 -10.317 -18.575 1.00 24.20 361 ILE A CA 1
ATOM 2776 C C . ILE A 1 361 ? 19.082 -9.391 -17.384 1.00 24.20 361 ILE A C 1
ATOM 2778 O O . ILE A 1 361 ? 19.736 -9.508 -16.351 1.00 24.20 361 ILE A O 1
ATOM 2782 N N . SER A 1 362 ? 18.171 -8.422 -17.522 1.00 29.47 362 SER A N 1
ATOM 2783 C CA . SER A 1 362 ? 17.848 -7.471 -16.447 1.00 29.47 362 SER A CA 1
ATOM 2784 C C . SER A 1 362 ? 17.020 -8.158 -15.360 1.00 29.47 362 SER A C 1
ATOM 2786 O O . SER A 1 362 ? 15.826 -7.905 -15.228 1.00 29.47 362 SER A O 1
ATOM 2788 N N . TYR A 1 363 ? 17.646 -9.019 -14.564 1.00 32.69 363 TYR A N 1
ATOM 2789 C CA . TYR A 1 363 ? 17.088 -9.398 -13.279 1.00 32.69 363 TYR A CA 1
ATOM 2790 C C . TYR A 1 363 ? 17.433 -8.299 -12.272 1.00 32.69 363 TYR A C 1
ATOM 2792 O O . TYR A 1 363 ? 18.561 -8.206 -11.794 1.00 32.69 363 TYR A O 1
ATOM 2800 N N . SER A 1 364 ? 16.470 -7.435 -11.949 1.00 35.38 364 SER A N 1
ATOM 2801 C CA . SER A 1 364 ? 16.585 -6.545 -10.789 1.00 35.38 364 SER A CA 1
ATOM 2802 C C . SER A 1 364 ? 16.492 -7.379 -9.511 1.00 35.38 364 SER A C 1
ATOM 2804 O O . SER A 1 364 ? 15.436 -7.462 -8.885 1.00 35.38 364 SER A O 1
ATOM 2806 N N . PHE A 1 365 ? 17.589 -8.028 -9.131 1.00 37.28 365 PHE A N 1
ATOM 2807 C CA . PHE A 1 365 ? 17.682 -8.715 -7.854 1.00 37.28 365 PHE A CA 1
ATOM 2808 C C . PHE A 1 365 ? 18.033 -7.710 -6.747 1.00 37.28 365 PHE A C 1
ATOM 2810 O O . PHE A 1 365 ? 19.090 -7.115 -6.767 1.00 37.28 365 PHE A O 1
ATOM 2817 N N . ILE A 1 366 ? 17.087 -7.514 -5.826 1.00 45.75 366 ILE A N 1
ATOM 2818 C CA . ILE A 1 366 ? 17.208 -7.461 -4.357 1.00 45.75 366 ILE A CA 1
ATOM 2819 C C . ILE A 1 366 ? 18.198 -6.493 -3.671 1.00 45.75 366 ILE A C 1
ATOM 2821 O O . ILE A 1 366 ? 19.255 -6.885 -3.189 1.00 45.75 366 ILE A O 1
ATOM 2825 N N . THR A 1 367 ? 17.756 -5.260 -3.416 1.00 42.47 367 THR A N 1
ATOM 2826 C CA . THR A 1 367 ? 18.511 -4.283 -2.606 1.00 42.47 367 THR A CA 1
ATOM 2827 C C . THR A 1 367 ? 18.446 -4.535 -1.082 1.00 42.47 367 THR A C 1
ATOM 2829 O O . THR A 1 367 ? 19.396 -4.239 -0.371 1.00 42.47 367 THR A O 1
ATOM 2832 N N . SER A 1 368 ? 17.352 -5.095 -0.546 1.00 39.22 368 SER A N 1
ATOM 2833 C CA . SER A 1 368 ? 17.129 -5.182 0.920 1.00 39.22 368 SER A CA 1
ATOM 2834 C C . SER A 1 368 ? 17.673 -6.448 1.601 1.00 39.22 368 SER A C 1
ATOM 2836 O O . SER A 1 368 ? 17.808 -6.479 2.824 1.00 39.22 368 SER A O 1
ATOM 2838 N N . LEU A 1 369 ? 17.937 -7.511 0.837 1.00 41.72 369 LEU A N 1
ATOM 2839 C CA . LEU A 1 369 ? 18.319 -8.828 1.373 1.00 41.72 369 LEU A CA 1
ATOM 2840 C C . LEU A 1 369 ? 19.717 -8.834 1.974 1.00 41.72 369 LEU A C 1
ATOM 2842 O O . LEU A 1 369 ? 19.996 -9.598 2.892 1.00 41.72 369 LEU A O 1
ATOM 2846 N N . VAL A 1 370 ? 20.579 -7.958 1.470 1.00 45.69 370 VAL A N 1
ATOM 2847 C CA . VAL A 1 370 ? 21.994 -7.942 1.816 1.00 45.69 370 VAL A CA 1
ATOM 2848 C C . VAL A 1 370 ? 22.225 -7.652 3.301 1.00 45.69 370 VAL A C 1
ATOM 2850 O O . VAL A 1 370 ? 23.141 -8.206 3.899 1.00 45.69 370 VAL A O 1
ATOM 2853 N N . PHE A 1 371 ? 21.347 -6.856 3.915 1.00 47.25 371 PHE A N 1
ATOM 2854 C CA . PHE A 1 371 ? 21.438 -6.476 5.330 1.00 47.25 371 PHE A CA 1
ATOM 2855 C C . PHE A 1 371 ? 20.943 -7.572 6.277 1.00 47.25 371 PHE A C 1
ATOM 2857 O O . PHE A 1 371 ? 21.447 -7.700 7.383 1.00 47.25 371 PHE A O 1
ATOM 2864 N N . HIS A 1 372 ? 20.013 -8.413 5.820 1.00 42.75 372 HIS A N 1
ATOM 2865 C CA . HIS A 1 372 ? 19.409 -9.473 6.634 1.00 42.75 372 HIS A CA 1
ATOM 2866 C C . HIS A 1 372 ? 20.147 -10.819 6.516 1.00 42.75 372 HIS A C 1
ATOM 2868 O O . HIS A 1 372 ? 19.913 -11.743 7.295 1.00 42.75 372 HIS A O 1
ATOM 2874 N N . TYR A 1 373 ? 21.040 -10.947 5.531 1.00 35.59 373 TYR A N 1
ATOM 2875 C CA . TYR A 1 373 ? 21.848 -12.147 5.308 1.00 35.59 373 TYR A CA 1
ATOM 2876 C C . TYR A 1 373 ? 23.129 -12.174 6.164 1.00 35.59 373 TYR A C 1
ATOM 2878 O O . TYR A 1 373 ? 23.711 -13.236 6.372 1.00 35.59 373 TYR A O 1
ATOM 2886 N N . ALA A 1 374 ? 23.560 -11.032 6.703 1.00 36.94 374 ALA A N 1
ATOM 2887 C CA . ALA A 1 374 ? 24.731 -10.936 7.566 1.00 36.94 374 ALA A CA 1
ATOM 2888 C C . ALA A 1 374 ? 24.301 -10.500 8.975 1.00 36.94 374 ALA A C 1
ATOM 2890 O O . ALA A 1 374 ? 24.201 -9.316 9.274 1.00 36.94 374 ALA A O 1
ATOM 2891 N N . SER A 1 375 ? 24.056 -11.470 9.855 1.00 35.53 375 SER A N 1
ATOM 2892 C CA . SER A 1 375 ? 23.583 -11.269 11.236 1.00 35.53 375 SER A CA 1
ATOM 2893 C C . SER A 1 375 ? 24.574 -10.562 12.184 1.00 35.53 375 SER A C 1
ATOM 2895 O O . SER A 1 375 ? 24.303 -10.490 13.374 1.00 35.53 375 SER A O 1
ATOM 2897 N N . ASP A 1 376 ? 25.695 -10.035 11.677 1.00 35.31 376 ASP A N 1
ATOM 2898 C CA . ASP A 1 376 ? 26.747 -9.351 12.454 1.00 35.31 376 ASP A CA 1
ATOM 2899 C C . ASP A 1 376 ? 27.039 -7.911 11.973 1.00 35.31 376 ASP A C 1
ATOM 2901 O O . ASP A 1 376 ? 28.047 -7.307 12.344 1.00 35.31 376 ASP A O 1
ATOM 2905 N N . VAL A 1 377 ? 26.175 -7.320 11.139 1.00 40.28 377 VAL A N 1
ATOM 2906 C CA . VAL A 1 377 ? 26.443 -6.013 10.506 1.00 40.28 377 VAL A CA 1
ATOM 2907 C C . VAL A 1 377 ? 25.537 -4.926 11.079 1.00 40.28 377 VAL A C 1
ATOM 2909 O O . VAL A 1 377 ? 24.565 -4.507 10.459 1.00 40.28 377 VAL A O 1
ATOM 2912 N N . GLY A 1 378 ? 25.868 -4.430 12.271 1.00 35.00 378 GLY A N 1
ATOM 2913 C CA . GLY A 1 378 ? 25.168 -3.279 12.841 1.00 35.00 378 GLY A CA 1
ATOM 2914 C C . GLY A 1 378 ? 25.886 -2.643 14.026 1.00 35.00 378 GLY A C 1
ATOM 2915 O O . GLY A 1 378 ? 25.839 -3.156 15.139 1.00 35.00 378 GLY A O 1
ATOM 2916 N N . LYS A 1 379 ? 26.496 -1.469 13.821 1.00 34.50 379 LYS A N 1
ATOM 2917 C CA . LYS A 1 379 ? 26.652 -0.464 14.883 1.00 34.50 379 LYS A CA 1
ATOM 2918 C C . LYS A 1 379 ? 26.106 0.889 14.423 1.00 34.50 379 LYS A C 1
ATOM 2920 O O . LYS A 1 379 ? 25.996 1.167 13.236 1.00 34.50 379 LYS A O 1
ATOM 2925 N N . LEU A 1 380 ? 25.714 1.650 15.438 1.00 40.97 380 LEU A N 1
ATOM 2926 C CA . LEU A 1 380 ? 24.558 2.540 15.539 1.00 40.97 380 LEU A CA 1
ATOM 2927 C C . LEU A 1 380 ? 24.612 3.790 14.640 1.00 40.97 380 LEU A C 1
ATOM 2929 O O . LEU A 1 380 ? 25.642 4.457 14.552 1.00 40.97 380 LEU A O 1
ATOM 2933 N N . SER A 1 381 ? 23.468 4.145 14.046 1.00 33.62 381 SER A N 1
ATOM 2934 C CA . SER A 1 381 ? 23.214 5.492 13.514 1.00 33.62 381 SER A CA 1
ATOM 2935 C C . SER A 1 381 ? 22.960 6.471 14.680 1.00 33.62 381 SER A C 1
ATOM 2937 O O . SER A 1 381 ? 22.397 6.052 15.692 1.00 33.62 381 SER A O 1
ATOM 2939 N N . PRO A 1 382 ? 23.304 7.772 14.578 1.00 33.12 382 PRO A N 1
ATOM 2940 C CA . PRO A 1 382 ? 23.036 8.774 15.622 1.00 33.12 382 PRO A CA 1
ATOM 2941 C C . PRO A 1 382 ? 21.553 8.947 16.006 1.00 33.12 382 PRO A C 1
ATOM 2943 O O . PRO A 1 382 ? 21.254 9.645 16.970 1.00 33.12 382 PRO A O 1
ATOM 2946 N N . SER A 1 383 ? 20.630 8.338 15.255 1.00 34.44 383 SER A N 1
ATOM 2947 C CA . SER A 1 383 ? 19.182 8.329 15.492 1.00 34.44 383 SER A CA 1
ATOM 2948 C C . SER A 1 383 ? 18.665 7.076 16.225 1.00 34.44 383 SER A C 1
ATOM 2950 O O . SER A 1 383 ? 17.456 6.948 16.416 1.00 34.44 383 SER A O 1
ATOM 2952 N N . SER A 1 384 ? 19.534 6.152 16.656 1.00 29.56 384 SER A N 1
ATOM 2953 C CA . SER A 1 384 ? 19.116 4.923 17.346 1.00 29.56 384 SER A CA 1
ATOM 2954 C C . SER A 1 384 ? 18.735 5.174 18.812 1.00 29.56 384 SER A C 1
ATOM 2956 O O . SER A 1 384 ? 19.586 5.551 19.622 1.00 29.56 384 SER A O 1
ATOM 2958 N N . THR A 1 385 ? 17.487 4.893 19.183 1.00 35.25 385 THR A N 1
ATOM 2959 C CA . THR A 1 385 ? 17.116 4.596 20.576 1.00 35.25 385 THR A CA 1
ATOM 2960 C C . THR A 1 385 ? 17.478 3.142 20.903 1.00 35.25 385 THR A C 1
ATOM 2962 O O . THR A 1 385 ? 17.683 2.330 20.002 1.00 35.25 385 THR A O 1
ATOM 2965 N N . SER A 1 386 ? 17.590 2.807 22.190 1.00 33.78 386 SER A N 1
ATOM 2966 C CA . SER A 1 386 ? 18.128 1.539 22.720 1.00 33.78 386 SER A CA 1
ATOM 2967 C C . SER A 1 386 ? 17.415 0.243 22.292 1.00 33.78 386 SER A C 1
ATOM 2969 O O . SER A 1 386 ? 17.832 -0.822 22.730 1.00 33.78 386 SER A O 1
ATOM 2971 N N . GLU A 1 387 ? 16.379 0.308 21.451 1.00 38.53 387 GLU A N 1
ATOM 2972 C CA . GLU A 1 387 ? 15.519 -0.830 21.090 1.00 38.53 387 GLU A CA 1
ATOM 2973 C C . GLU A 1 387 ? 15.303 -1.013 19.570 1.00 38.53 387 GLU A C 1
ATOM 2975 O O . GLU A 1 387 ? 14.558 -1.901 19.173 1.00 38.53 387 GLU A O 1
ATOM 2980 N N . LEU A 1 388 ? 15.955 -0.233 18.688 1.00 44.19 388 LEU A N 1
ATOM 2981 C CA . LEU A 1 388 ? 15.798 -0.380 17.226 1.00 44.19 388 LEU A CA 1
ATOM 2982 C C . LEU A 1 388 ? 17.142 -0.297 16.473 1.00 44.19 388 LEU A C 1
ATOM 2984 O O . LEU A 1 388 ? 17.786 0.754 16.427 1.00 44.19 388 LEU A O 1
ATOM 2988 N N . HIS A 1 389 ? 17.552 -1.395 15.829 1.00 54.47 389 HIS A N 1
ATOM 2989 C CA . HIS A 1 389 ? 18.792 -1.484 15.049 1.00 54.47 389 HIS A CA 1
ATOM 2990 C C . HIS A 1 389 ? 18.519 -1.272 13.548 1.00 54.47 389 HIS A C 1
ATOM 2992 O O . HIS A 1 389 ? 18.116 -2.197 12.856 1.00 54.47 389 HIS A O 1
ATOM 2998 N N . ILE A 1 390 ? 18.737 -0.057 13.030 1.00 58.03 390 ILE A N 1
ATOM 2999 C CA . ILE A 1 390 ? 18.629 0.252 11.589 1.00 58.03 390 ILE A CA 1
ATOM 3000 C C . ILE A 1 390 ? 20.035 0.481 11.028 1.00 58.03 390 ILE A C 1
ATOM 3002 O O . ILE A 1 390 ? 20.789 1.298 11.564 1.00 58.03 390 ILE A O 1
ATOM 3006 N N . SER A 1 391 ? 20.400 -0.211 9.946 1.00 67.50 391 SER A N 1
ATOM 3007 C CA . SER A 1 391 ? 21.697 0.003 9.294 1.00 67.50 391 SER A CA 1
ATOM 3008 C C . SER A 1 391 ? 21.753 1.357 8.571 1.00 67.50 391 SER A C 1
ATOM 3010 O O . SER A 1 391 ? 20.748 1.866 8.064 1.00 67.50 391 SER A O 1
ATOM 3012 N N . ARG A 1 392 ? 22.955 1.942 8.436 1.00 69.00 392 ARG A N 1
ATOM 3013 C CA . ARG A 1 392 ? 23.145 3.181 7.652 1.00 69.00 392 ARG A CA 1
ATOM 3014 C C . ARG A 1 392 ? 22.663 3.022 6.207 1.00 69.00 392 ARG A C 1
ATOM 3016 O O . ARG A 1 392 ? 22.174 3.969 5.598 1.00 69.00 392 ARG A O 1
ATOM 3023 N N . ALA A 1 393 ? 22.784 1.817 5.669 1.00 70.56 393 ALA A N 1
ATOM 3024 C CA . ALA A 1 393 ? 22.294 1.480 4.349 1.00 70.56 393 ALA A CA 1
ATOM 3025 C C . ALA A 1 393 ? 20.774 1.583 4.228 1.00 70.56 393 ALA A C 1
ATOM 3027 O O . ALA A 1 393 ? 20.268 2.194 3.289 1.00 70.56 393 ALA A O 1
ATOM 3028 N N . GLU A 1 394 ? 20.044 1.004 5.181 1.00 70.25 394 GLU A N 1
ATOM 3029 C CA . GLU A 1 394 ? 18.587 1.071 5.208 1.00 70.25 394 GLU A CA 1
ATOM 3030 C C . GLU A 1 394 ? 18.103 2.504 5.373 1.00 70.25 394 GLU A C 1
ATOM 3032 O O . GLU A 1 394 ? 17.138 2.889 4.714 1.00 70.25 394 GLU A O 1
ATOM 3037 N N . GLU A 1 395 ? 18.790 3.307 6.186 1.00 72.06 395 GLU A N 1
ATOM 3038 C CA . GLU A 1 395 ? 18.519 4.737 6.323 1.00 72.06 395 GLU A CA 1
ATOM 3039 C C . GLU A 1 395 ? 18.704 5.471 4.986 1.00 72.06 395 GLU A C 1
ATOM 3041 O O . GLU A 1 395 ? 17.773 6.129 4.513 1.00 72.06 395 GLU A O 1
ATOM 3046 N N . ILE A 1 396 ? 19.849 5.287 4.319 1.00 75.44 396 ILE A N 1
ATOM 3047 C CA . ILE A 1 396 ? 20.127 5.897 3.010 1.00 75.44 396 ILE A CA 1
ATOM 3048 C C . ILE A 1 396 ? 19.052 5.504 1.994 1.00 75.44 396 ILE A C 1
ATOM 3050 O O . ILE A 1 396 ? 18.449 6.361 1.343 1.00 75.44 396 ILE A O 1
ATOM 3054 N N . LEU A 1 397 ? 18.795 4.205 1.863 1.00 81.31 397 LEU A N 1
ATOM 3055 C CA . LEU A 1 397 ? 17.936 3.662 0.818 1.00 81.31 397 LEU A CA 1
ATOM 3056 C C . LEU A 1 397 ? 16.450 3.930 1.074 1.00 81.31 397 LEU A C 1
ATOM 3058 O O . LEU A 1 397 ? 15.702 4.045 0.106 1.00 81.31 397 LEU A O 1
ATOM 3062 N N . ASN A 1 398 ? 16.009 4.070 2.333 1.00 77.44 398 ASN A N 1
ATOM 3063 C CA . ASN A 1 398 ? 14.602 4.330 2.661 1.00 77.44 398 ASN A CA 1
ATOM 3064 C C . ASN A 1 398 ? 14.256 5.801 2.922 1.00 77.44 398 ASN A C 1
ATOM 3066 O O . ASN A 1 398 ? 13.086 6.176 2.766 1.00 77.44 398 ASN A O 1
ATOM 3070 N N . LYS A 1 399 ? 15.205 6.615 3.397 1.00 78.06 399 LYS A N 1
ATOM 3071 C CA . LYS A 1 399 ? 14.946 7.979 3.897 1.00 78.06 399 LYS A CA 1
ATOM 3072 C C . LYS A 1 399 ? 15.703 9.068 3.133 1.00 78.06 399 LYS A C 1
ATOM 3074 O O . LYS A 1 399 ? 15.219 10.202 3.083 1.00 78.06 399 LYS A O 1
ATOM 3079 N N . GLU A 1 400 ? 16.834 8.737 2.514 1.00 80.00 400 GLU A N 1
ATOM 3080 C CA . GLU A 1 400 ? 17.712 9.698 1.821 1.00 80.00 400 GLU A CA 1
ATOM 3081 C C . GLU A 1 400 ? 17.797 9.479 0.300 1.00 80.00 400 GLU A C 1
ATOM 3083 O O . GLU A 1 400 ? 18.615 10.109 -0.368 1.00 80.00 400 GLU A O 1
ATOM 3088 N N . SER A 1 401 ? 16.958 8.605 -0.258 1.00 86.31 401 SER A N 1
ATOM 3089 C CA . SER A 1 401 ? 16.940 8.249 -1.682 1.00 86.31 401 SER A CA 1
ATOM 3090 C C . SER A 1 401 ? 15.636 8.703 -2.352 1.00 86.31 401 SER A C 1
ATOM 3092 O O . SER A 1 401 ? 14.959 9.615 -1.872 1.00 86.31 401 SER A O 1
ATOM 3094 N N . GLY A 1 402 ? 15.272 8.090 -3.478 1.00 87.06 402 GLY A N 1
ATOM 3095 C CA . GLY A 1 402 ? 14.021 8.366 -4.176 1.00 87.06 402 GLY A CA 1
ATOM 3096 C C . GLY A 1 402 ? 14.031 9.711 -4.892 1.00 87.06 402 GLY A C 1
ATOM 3097 O O . GLY A 1 402 ? 15.075 10.345 -5.067 1.00 87.06 402 GLY A O 1
ATOM 3098 N N . TRP A 1 403 ? 12.856 10.174 -5.318 1.00 88.31 403 TRP A N 1
ATOM 3099 C CA . TRP A 1 403 ? 12.786 11.442 -6.047 1.00 88.31 403 TRP A CA 1
ATOM 3100 C C . TRP A 1 403 ? 13.119 12.657 -5.179 1.00 88.31 403 TRP A C 1
ATOM 3102 O O . TRP A 1 403 ? 13.576 13.657 -5.729 1.00 88.31 403 TRP A O 1
ATOM 3112 N N . LYS A 1 404 ? 13.009 12.578 -3.844 1.00 86.50 404 LYS A N 1
ATOM 3113 C CA . LYS A 1 404 ? 13.507 13.632 -2.943 1.00 86.50 404 LYS A CA 1
ATOM 3114 C C . LYS A 1 404 ? 15.000 13.876 -3.132 1.00 86.50 404 LYS A C 1
ATOM 3116 O O . LYS A 1 404 ? 15.413 15.029 -3.172 1.00 86.50 404 LYS A O 1
ATOM 3121 N N . ALA A 1 405 ? 15.799 12.823 -3.289 1.00 83.56 405 ALA A N 1
ATOM 3122 C CA . ALA A 1 405 ? 17.240 12.956 -3.497 1.00 83.56 405 ALA A CA 1
ATOM 3123 C C . ALA A 1 405 ? 17.594 13.610 -4.845 1.00 83.56 405 ALA A C 1
ATOM 3125 O O . ALA A 1 405 ? 18.642 14.238 -4.971 1.00 83.56 405 ALA A O 1
ATOM 3126 N N . LEU A 1 406 ? 16.715 13.479 -5.844 1.00 79.19 406 LEU A N 1
ATOM 3127 C CA . LEU A 1 406 ? 16.899 14.059 -7.176 1.00 79.19 406 LEU A CA 1
ATOM 3128 C C . LEU A 1 406 ? 16.388 15.505 -7.254 1.00 79.19 406 LEU A C 1
ATOM 3130 O O . LEU A 1 406 ? 16.997 16.344 -7.910 1.00 79.19 406 LEU A O 1
ATOM 3134 N N . THR A 1 407 ? 15.266 15.792 -6.594 1.00 86.25 407 THR A N 1
ATOM 3135 C CA . THR A 1 407 ? 14.475 17.020 -6.804 1.00 86.25 407 THR A CA 1
ATOM 3136 C C . THR A 1 407 ? 14.466 17.966 -5.605 1.00 86.25 407 THR A C 1
ATOM 3138 O O . THR A 1 407 ? 14.160 19.143 -5.751 1.00 86.25 407 THR A O 1
ATOM 3141 N N . GLY A 1 408 ? 14.797 17.477 -4.409 1.00 83.00 408 GLY A N 1
ATOM 3142 C CA . GLY A 1 408 ? 14.678 18.221 -3.153 1.00 83.00 408 GLY A CA 1
ATOM 3143 C C . GLY A 1 408 ? 13.274 18.218 -2.534 1.00 83.00 408 GLY A C 1
ATOM 3144 O O . GLY A 1 408 ? 13.120 18.703 -1.416 1.00 83.00 408 GLY A O 1
ATOM 3145 N N . THR A 1 409 ? 12.259 17.645 -3.193 1.00 86.31 409 THR A N 1
ATOM 3146 C CA . THR A 1 409 ? 10.877 17.567 -2.682 1.00 86.31 409 THR A CA 1
ATOM 3147 C C . THR A 1 409 ? 10.343 16.136 -2.667 1.00 86.31 409 THR A C 1
ATOM 3149 O O . THR A 1 409 ? 10.732 15.297 -3.474 1.00 86.31 409 THR A O 1
ATOM 3152 N N . THR A 1 410 ? 9.431 15.837 -1.740 1.00 86.31 410 THR A N 1
ATOM 3153 C CA . THR A 1 410 ? 8.679 14.571 -1.721 1.00 86.31 410 THR A CA 1
ATOM 3154 C C . THR A 1 410 ? 7.352 14.657 -2.475 1.00 86.31 410 THR A C 1
ATOM 3156 O O . THR A 1 410 ? 6.728 13.622 -2.703 1.00 86.31 410 THR A O 1
ATOM 3159 N N . ASP A 1 411 ? 6.916 15.860 -2.858 1.00 89.38 411 ASP A N 1
ATOM 3160 C CA . ASP A 1 411 ? 5.638 16.096 -3.529 1.00 89.38 411 ASP A CA 1
ATOM 3161 C C . ASP A 1 411 ? 5.733 15.798 -5.031 1.00 89.38 411 ASP A C 1
ATOM 3163 O O . ASP A 1 411 ? 6.338 16.544 -5.804 1.00 89.38 411 ASP A O 1
ATOM 3167 N N . PHE A 1 412 ? 5.108 14.698 -5.452 1.00 91.44 412 PHE A N 1
ATOM 3168 C CA . PHE A 1 412 ? 5.108 14.284 -6.851 1.00 91.44 412 PHE A CA 1
ATOM 3169 C C . PHE A 1 412 ? 4.250 15.184 -7.753 1.00 91.44 412 PHE A C 1
ATOM 3171 O O . PHE A 1 412 ? 4.513 15.250 -8.949 1.00 91.44 412 PHE A O 1
ATOM 3178 N N . GLY A 1 413 ? 3.256 15.901 -7.215 1.00 92.88 413 GLY A N 1
ATOM 3179 C CA . GLY A 1 413 ? 2.476 16.873 -7.988 1.00 92.88 413 GLY A CA 1
ATOM 3180 C C . GLY A 1 413 ? 3.360 18.020 -8.475 1.00 92.88 413 GLY A C 1
ATOM 3181 O O . GLY A 1 413 ? 3.393 18.318 -9.665 1.00 92.88 413 GLY A O 1
ATOM 3182 N N . VAL A 1 414 ? 4.190 18.561 -7.576 1.00 93.44 414 VAL A N 1
ATOM 3183 C CA . VAL A 1 414 ? 5.200 19.581 -7.914 1.00 93.44 414 VAL A CA 1
ATOM 3184 C C . VAL A 1 414 ? 6.212 19.058 -8.939 1.00 93.44 414 VAL A C 1
ATOM 3186 O O . VAL A 1 414 ? 6.658 19.799 -9.812 1.00 93.44 414 VAL A O 1
ATOM 3189 N N . ILE A 1 415 ? 6.595 17.782 -8.856 1.00 92.62 415 ILE A N 1
ATOM 3190 C CA . ILE A 1 415 ? 7.508 17.160 -9.828 1.00 92.62 415 ILE A CA 1
ATOM 3191 C C . ILE A 1 415 ? 6.841 17.034 -11.198 1.00 92.62 415 ILE A C 1
ATOM 3193 O O . ILE A 1 415 ? 7.445 17.401 -12.203 1.00 92.62 415 ILE A O 1
ATOM 3197 N N . ALA A 1 416 ? 5.599 16.549 -11.240 1.00 93.25 416 ALA A N 1
ATOM 3198 C CA . ALA A 1 416 ? 4.862 16.326 -12.477 1.00 93.25 416 ALA A CA 1
ATOM 3199 C C . ALA A 1 416 ? 4.600 17.626 -13.253 1.00 93.25 416 ALA A C 1
ATOM 3201 O O . ALA A 1 416 ? 4.627 17.599 -14.484 1.00 93.25 416 ALA A O 1
ATOM 3202 N N . ASP A 1 417 ? 4.399 18.751 -12.564 1.00 94.00 417 ASP A N 1
ATOM 3203 C CA . ASP A 1 417 ? 4.071 20.043 -13.185 1.00 94.00 417 ASP A CA 1
ATOM 3204 C C . ASP A 1 417 ? 5.288 20.955 -13.421 1.00 94.00 417 ASP A C 1
ATOM 3206 O O . ASP A 1 417 ? 5.144 22.044 -13.972 1.00 94.00 417 ASP A O 1
ATOM 3210 N N . SER A 1 418 ? 6.495 20.523 -13.045 1.00 93.25 418 SER A N 1
ATOM 3211 C CA . SER A 1 418 ? 7.707 21.339 -13.166 1.00 93.25 418 SER A CA 1
ATOM 3212 C C . SER A 1 418 ? 8.448 21.138 -14.487 1.00 93.25 418 SER A C 1
ATOM 3214 O O . SER A 1 418 ? 8.516 20.039 -15.043 1.00 93.25 418 SER A O 1
ATOM 3216 N N . ASP A 1 419 ? 9.086 22.216 -14.946 1.00 92.38 419 ASP A N 1
ATOM 3217 C CA . ASP A 1 419 ? 9.999 22.210 -16.084 1.00 92.38 419 ASP A CA 1
ATOM 3218 C C . ASP A 1 419 ? 11.477 22.009 -15.712 1.00 92.38 419 ASP A C 1
ATOM 3220 O O . ASP A 1 419 ? 12.297 21.855 -16.626 1.00 92.38 419 ASP A O 1
ATOM 3224 N N . ASP A 1 420 ? 11.816 21.971 -14.413 1.00 92.12 420 ASP A N 1
ATOM 3225 C CA . ASP A 1 420 ? 13.181 21.733 -13.917 1.00 92.12 420 ASP A CA 1
ATOM 3226 C C . ASP A 1 420 ? 13.723 20.395 -14.472 1.00 92.12 420 ASP A C 1
ATOM 3228 O O . ASP A 1 420 ? 13.057 19.360 -14.344 1.00 92.12 420 ASP A O 1
ATOM 3232 N N . PRO A 1 421 ? 14.931 20.370 -15.072 1.00 90.94 421 PRO A N 1
ATOM 3233 C CA . PRO A 1 421 ? 15.516 19.151 -15.629 1.00 90.94 421 PRO A CA 1
ATOM 3234 C C . PRO A 1 421 ? 15.591 17.972 -14.648 1.00 90.94 421 PRO A C 1
ATOM 3236 O O . PRO A 1 421 ? 15.397 16.828 -15.051 1.00 90.94 421 PRO A O 1
ATOM 3239 N N . ARG A 1 422 ? 15.824 18.224 -13.353 1.00 84.88 422 ARG A N 1
ATOM 3240 C CA . ARG A 1 422 ? 15.854 17.182 -12.315 1.00 84.88 422 ARG A CA 1
ATOM 3241 C C . ARG A 1 422 ? 14.465 16.627 -12.026 1.00 84.88 422 ARG A C 1
ATOM 3243 O O . ARG A 1 422 ? 14.332 15.433 -11.772 1.00 84.88 422 ARG A O 1
ATOM 3250 N N . HIS A 1 423 ? 13.433 17.470 -12.087 1.00 91.88 423 HIS A N 1
ATOM 3251 C CA . HIS A 1 423 ? 12.042 17.040 -11.920 1.00 91.88 423 HIS A CA 1
ATOM 3252 C C . HIS A 1 423 ? 11.600 16.193 -13.118 1.00 91.88 423 HIS A C 1
ATOM 3254 O O . HIS A 1 423 ? 11.050 15.110 -12.925 1.00 91.88 423 HIS A O 1
ATOM 3260 N N . LYS A 1 424 ? 11.936 16.623 -14.341 1.00 93.12 424 LYS A N 1
ATOM 3261 C CA . LYS A 1 424 ? 11.713 15.843 -15.569 1.00 93.12 424 LYS A CA 1
ATOM 3262 C C . LYS A 1 424 ? 12.408 14.484 -15.510 1.00 93.12 424 LYS A C 1
ATOM 3264 O O . LYS A 1 424 ? 11.762 13.467 -15.736 1.00 93.12 424 LYS A O 1
ATOM 3269 N N . LEU A 1 425 ? 13.680 14.452 -15.107 1.00 88.50 425 LEU A N 1
ATOM 3270 C CA . LEU A 1 425 ? 14.425 13.204 -14.932 1.00 88.50 425 LEU A CA 1
ATOM 3271 C C . LEU A 1 425 ? 13.765 12.279 -13.897 1.00 88.50 425 LEU A C 1
ATOM 3273 O O . LEU A 1 425 ? 13.616 11.088 -14.154 1.00 88.50 425 LEU A O 1
ATOM 3277 N N . ALA A 1 426 ? 13.348 12.805 -12.741 1.00 88.81 426 ALA A N 1
ATOM 3278 C CA . ALA A 1 426 ? 12.672 12.012 -11.714 1.00 88.81 426 ALA A CA 1
ATOM 3279 C C . ALA A 1 426 ? 11.328 11.443 -12.202 1.00 88.81 426 ALA A C 1
ATOM 3281 O O . ALA A 1 426 ? 11.024 10.277 -11.945 1.00 88.81 426 ALA A O 1
ATOM 3282 N N . PHE A 1 427 ? 10.549 12.244 -12.935 1.00 95.12 427 PHE A N 1
ATOM 3283 C CA . PHE A 1 427 ? 9.299 11.812 -13.554 1.00 95.12 427 PHE A CA 1
ATOM 3284 C C . PHE A 1 427 ? 9.537 10.705 -14.592 1.00 95.12 427 PHE A C 1
ATOM 3286 O O . PHE A 1 427 ? 8.878 9.667 -14.535 1.00 95.12 427 PHE A O 1
ATOM 3293 N N . ASP A 1 428 ? 10.514 10.881 -15.485 1.00 93.44 428 ASP A N 1
ATOM 3294 C CA . ASP A 1 428 ? 10.854 9.903 -16.523 1.00 93.44 428 ASP A CA 1
ATOM 3295 C C . ASP A 1 428 ? 11.379 8.586 -15.932 1.00 93.44 428 ASP A C 1
ATOM 3297 O O . ASP A 1 428 ? 10.976 7.515 -16.383 1.00 93.44 428 ASP A O 1
ATOM 3301 N N . ILE A 1 429 ? 12.213 8.638 -14.882 1.00 90.56 429 ILE A N 1
ATOM 3302 C CA . ILE A 1 429 ? 12.646 7.439 -14.140 1.00 90.56 429 ILE A CA 1
ATOM 3303 C C . ILE A 1 429 ? 11.430 6.707 -13.565 1.00 90.56 429 ILE A C 1
ATOM 3305 O O . ILE A 1 429 ? 11.338 5.485 -13.671 1.00 90.56 429 ILE A O 1
ATOM 3309 N N . PHE A 1 430 ? 10.493 7.429 -12.945 1.00 95.56 430 PHE A N 1
ATOM 3310 C CA . PHE A 1 430 ? 9.319 6.799 -12.345 1.00 95.56 430 PHE A CA 1
ATOM 3311 C C . PHE A 1 430 ? 8.431 6.130 -13.400 1.00 95.56 430 PHE A C 1
ATOM 3313 O O . PHE A 1 430 ? 8.048 4.973 -13.226 1.00 95.56 430 PHE A O 1
ATOM 3320 N N . VAL A 1 431 ? 8.170 6.813 -14.520 1.00 97.44 431 VAL A N 1
ATOM 3321 C CA . VAL A 1 431 ? 7.422 6.266 -15.663 1.00 97.44 431 VAL A CA 1
ATOM 3322 C C . VAL A 1 431 ? 8.106 5.023 -16.235 1.00 97.44 431 VAL A C 1
ATOM 3324 O O . VAL A 1 431 ? 7.433 4.010 -16.420 1.00 97.44 431 VAL A O 1
ATOM 3327 N N . ASP A 1 432 ? 9.419 5.071 -16.479 1.00 94.50 432 ASP A N 1
ATOM 3328 C CA . ASP A 1 432 ? 10.194 3.940 -17.008 1.00 94.50 432 ASP A CA 1
ATOM 3329 C C . ASP A 1 432 ? 10.064 2.707 -16.107 1.00 94.50 432 ASP A C 1
ATOM 3331 O O . ASP A 1 432 ? 9.721 1.617 -16.568 1.00 94.50 432 ASP A O 1
ATOM 3335 N N . ARG A 1 433 ? 10.253 2.891 -14.794 1.00 94.31 433 ARG A N 1
ATOM 3336 C CA . ARG A 1 433 ? 10.153 1.798 -13.819 1.00 94.31 433 ARG A CA 1
ATOM 3337 C C . ARG A 1 433 ? 8.735 1.233 -13.748 1.00 94.31 433 ARG A C 1
ATOM 3339 O O . ARG A 1 433 ? 8.584 0.013 -13.741 1.00 94.31 433 ARG A O 1
ATOM 3346 N N . VAL A 1 434 ? 7.706 2.085 -13.753 1.00 98.12 434 VAL A N 1
ATOM 3347 C CA . VAL A 1 434 ? 6.298 1.650 -13.813 1.00 98.12 434 VAL A CA 1
ATOM 3348 C C . VAL A 1 434 ? 6.035 0.829 -15.076 1.00 98.12 434 VAL A C 1
ATOM 3350 O O . VAL A 1 434 ? 5.519 -0.284 -14.976 1.00 98.12 434 VAL A O 1
ATOM 3353 N N . CYS A 1 435 ? 6.443 1.316 -16.250 1.00 98.12 435 CYS A N 1
ATOM 3354 C CA . CYS A 1 435 ? 6.251 0.609 -17.518 1.00 98.12 435 CYS A CA 1
ATOM 3355 C C . CYS A 1 435 ? 7.000 -0.729 -17.561 1.00 98.12 435 CYS A C 1
ATOM 3357 O O . CYS A 1 435 ? 6.459 -1.711 -18.068 1.00 98.12 435 CYS A O 1
ATOM 3359 N N . GLY A 1 436 ? 8.200 -0.799 -16.977 1.00 96.81 436 GLY A N 1
ATOM 3360 C CA . GLY A 1 436 ? 8.959 -2.042 -16.839 1.00 96.81 436 GLY A CA 1
ATOM 3361 C C . GLY A 1 436 ? 8.200 -3.119 -16.056 1.00 96.81 436 GLY A C 1
ATOM 3362 O O . GLY A 1 436 ? 8.132 -4.267 -16.499 1.00 96.81 436 GLY A O 1
ATOM 3363 N N . PHE A 1 437 ? 7.563 -2.755 -14.936 1.00 98.38 437 PHE A N 1
ATOM 3364 C CA . PHE A 1 437 ? 6.717 -3.689 -14.183 1.00 98.38 437 PHE A CA 1
ATOM 3365 C C . PHE A 1 437 ? 5.442 -4.071 -14.939 1.00 98.38 437 PHE A C 1
ATOM 3367 O O . PHE A 1 437 ? 5.086 -5.246 -14.937 1.00 98.38 437 PHE A O 1
ATOM 3374 N N . ILE A 1 438 ? 4.788 -3.127 -15.628 1.00 98.56 438 ILE A N 1
ATOM 3375 C CA . ILE A 1 438 ? 3.611 -3.436 -16.458 1.00 98.56 438 ILE A CA 1
ATOM 3376 C C . ILE A 1 438 ? 3.974 -4.466 -17.532 1.00 98.56 438 ILE A C 1
ATOM 3378 O O . ILE A 1 438 ? 3.279 -5.467 -17.666 1.00 98.56 438 ILE A O 1
ATOM 3382 N N . GLY A 1 439 ? 5.070 -4.255 -18.267 1.00 97.88 439 GLY A N 1
ATOM 3383 C CA . GLY A 1 439 ? 5.523 -5.186 -19.301 1.00 97.88 439 GLY A CA 1
ATOM 3384 C C . GLY A 1 439 ? 5.835 -6.575 -18.740 1.00 97.88 439 GLY A C 1
ATOM 3385 O O . GLY A 1 439 ? 5.352 -7.572 -19.273 1.00 97.88 439 GLY A O 1
ATOM 3386 N N . SER A 1 440 ? 6.576 -6.638 -17.628 1.00 97.44 440 SER A N 1
ATOM 3387 C CA . SER A 1 440 ? 6.885 -7.898 -16.938 1.00 97.44 440 SER A CA 1
ATOM 3388 C C . SER A 1 440 ? 5.615 -8.651 -16.530 1.00 97.44 440 SER A C 1
ATOM 3390 O O . SER A 1 440 ? 5.432 -9.818 -16.872 1.00 97.44 440 SER A O 1
ATOM 3392 N N . TYR A 1 441 ? 4.680 -7.969 -15.869 1.00 98.56 441 TYR A N 1
ATOM 3393 C CA . TYR A 1 441 ? 3.451 -8.589 -15.375 1.00 98.56 441 TYR A CA 1
ATOM 3394 C C . TYR A 1 441 ? 2.469 -8.946 -16.476 1.00 98.56 441 TYR A C 1
ATOM 3396 O O . TYR A 1 441 ? 1.778 -9.954 -16.365 1.00 98.56 441 TYR A O 1
ATOM 3404 N N . PHE A 1 442 ? 2.448 -8.189 -17.569 1.00 98.06 442 PHE A N 1
ATOM 3405 C CA . PHE A 1 442 ? 1.673 -8.547 -18.746 1.00 98.06 442 PHE A CA 1
ATOM 3406 C C . PHE A 1 442 ? 2.119 -9.903 -19.308 1.00 98.06 442 PHE A C 1
ATOM 3408 O O . PHE A 1 442 ? 1.278 -10.752 -19.605 1.00 98.06 442 PHE A O 1
ATOM 3415 N N . VAL A 1 443 ? 3.433 -10.139 -19.388 1.00 97.50 443 VAL A N 1
ATOM 3416 C CA . VAL A 1 443 ? 3.993 -11.433 -19.805 1.00 97.50 443 VAL A CA 1
ATOM 3417 C C . VAL A 1 443 ? 3.716 -12.520 -18.764 1.00 97.50 443 VAL A C 1
ATOM 3419 O O . VAL A 1 443 ? 3.278 -13.607 -19.138 1.00 97.50 443 VAL A O 1
ATOM 3422 N N . SER A 1 444 ? 3.884 -12.233 -17.469 1.00 95.12 444 SER A N 1
ATOM 3423 C CA . SER A 1 444 ? 3.585 -13.184 -16.382 1.00 95.12 444 SER A CA 1
ATOM 3424 C C . SER A 1 444 ? 2.124 -13.645 -16.360 1.00 95.12 444 SER A C 1
ATOM 3426 O O . SER A 1 444 ? 1.838 -14.773 -15.961 1.00 95.12 444 SER A O 1
ATOM 3428 N N . LEU A 1 445 ? 1.201 -12.793 -16.814 1.00 96.94 445 LEU A N 1
ATOM 3429 C CA . LEU A 1 445 ? -0.225 -13.097 -16.965 1.00 96.94 445 LEU A CA 1
ATOM 3430 C C . LEU A 1 445 ? -0.573 -13.674 -18.353 1.00 96.94 445 LEU A C 1
ATOM 3432 O O . LEU A 1 445 ? -1.745 -13.819 -18.694 1.00 96.94 445 LEU A O 1
ATOM 3436 N N . GLY A 1 446 ? 0.423 -14.000 -19.185 1.00 95.62 446 GLY A N 1
ATOM 3437 C CA . GLY A 1 446 ? 0.219 -14.577 -20.518 1.00 95.62 446 GLY A CA 1
ATOM 3438 C C . GLY A 1 446 ? -0.516 -13.647 -21.488 1.00 95.62 446 GLY A C 1
ATOM 3439 O O . GLY A 1 446 ? -1.212 -14.116 -22.385 1.00 95.62 446 GLY A O 1
ATOM 3440 N N . GLY A 1 447 ? -0.429 -12.331 -21.274 1.00 95.12 447 GLY A N 1
ATOM 3441 C CA . GLY A 1 447 ? -1.150 -11.306 -22.029 1.00 95.12 447 GLY A CA 1
ATOM 3442 C C . GLY A 1 447 ? -2.655 -11.218 -21.751 1.00 95.12 447 GLY A C 1
ATOM 3443 O O . GLY A 1 447 ? -3.328 -10.358 -22.328 1.00 95.12 447 GLY A O 1
ATOM 3444 N N . GLN A 1 448 ? -3.179 -12.065 -20.860 1.00 94.75 448 GLN A N 1
ATOM 3445 C CA . GLN A 1 448 ? -4.579 -12.085 -20.443 1.00 94.75 448 GLN A CA 1
ATOM 3446 C C . GLN A 1 448 ? -4.774 -11.112 -19.284 1.00 94.75 448 GLN A C 1
ATOM 3448 O O . GLN A 1 448 ? -4.723 -11.491 -18.119 1.00 94.75 448 GLN A O 1
ATOM 3453 N N . VAL A 1 449 ? -4.948 -9.835 -19.616 1.00 97.25 449 VAL A N 1
ATOM 3454 C CA . VAL A 1 449 ? -5.122 -8.762 -18.634 1.00 97.25 449 VAL A CA 1
ATOM 3455 C C . VAL A 1 449 ? -6.373 -7.968 -18.985 1.00 97.25 449 VAL A C 1
ATOM 3457 O O . VAL A 1 449 ? -6.431 -7.340 -20.042 1.00 97.25 449 VAL A O 1
ATOM 3460 N N . ASP A 1 450 ? -7.355 -7.998 -18.090 1.00 96.44 450 ASP A N 1
ATOM 3461 C CA . ASP A 1 450 ? -8.645 -7.320 -18.223 1.00 96.44 450 ASP A CA 1
ATOM 3462 C C . ASP A 1 450 ? -8.500 -5.802 -18.106 1.00 96.44 450 ASP A C 1
ATOM 3464 O O . ASP A 1 450 ? -9.100 -5.035 -18.865 1.00 96.44 450 ASP A O 1
ATOM 3468 N N . ALA A 1 451 ? -7.685 -5.363 -17.143 1.00 98.00 451 ALA A N 1
ATOM 3469 C CA . ALA A 1 451 ? -7.487 -3.955 -16.855 1.00 98.00 451 ALA A CA 1
ATOM 3470 C C . ALA A 1 451 ? -6.081 -3.639 -16.334 1.00 98.00 451 ALA A C 1
ATOM 3472 O O . ALA A 1 451 ? -5.500 -4.381 -15.536 1.00 98.00 451 ALA A O 1
ATOM 3473 N N . LEU A 1 452 ? -5.580 -2.475 -16.745 1.00 98.62 452 LEU A N 1
ATOM 3474 C CA . LEU A 1 452 ? -4.514 -1.753 -16.060 1.00 98.62 452 LEU A CA 1
ATOM 3475 C C . LEU A 1 452 ? -5.161 -0.759 -15.094 1.00 98.62 452 LEU A C 1
ATOM 3477 O O . LEU A 1 452 ? -5.948 0.085 -15.521 1.00 98.62 452 LEU A O 1
ATOM 3481 N N . VAL A 1 453 ? -4.846 -0.847 -13.805 1.00 98.81 453 VAL A N 1
ATOM 3482 C CA . VAL A 1 453 ? -5.528 -0.075 -12.758 1.00 98.81 453 VAL A CA 1
ATOM 3483 C C . VAL A 1 453 ? -4.549 0.870 -12.074 1.00 98.81 453 VAL A C 1
ATOM 3485 O O . VAL A 1 453 ? -3.560 0.425 -11.501 1.00 98.81 453 VAL A O 1
ATOM 3488 N N . PHE A 1 454 ? -4.834 2.169 -12.097 1.00 98.81 454 PHE A N 1
ATOM 3489 C CA . PHE A 1 454 ? -4.116 3.191 -11.340 1.00 98.81 454 PHE A CA 1
ATOM 3490 C C . PHE A 1 454 ? -4.827 3.464 -10.017 1.00 98.81 454 PHE A C 1
ATOM 3492 O O . PHE A 1 454 ? -6.029 3.705 -9.985 1.00 98.81 454 PHE A O 1
ATOM 3499 N N . ALA A 1 455 ? -4.076 3.459 -8.929 1.00 98.31 455 ALA A N 1
ATOM 3500 C CA . ALA A 1 455 ? -4.574 3.640 -7.577 1.00 98.31 455 ALA A CA 1
ATOM 3501 C C . ALA A 1 455 ? -3.544 4.384 -6.718 1.00 98.31 455 ALA A C 1
ATOM 3503 O O . ALA A 1 455 ? -2.403 4.608 -7.142 1.00 98.31 455 ALA A O 1
ATOM 3504 N N . GLY A 1 456 ? -3.934 4.753 -5.500 1.00 94.56 456 GLY A N 1
ATOM 3505 C CA . GLY A 1 456 ? -3.089 5.500 -4.577 1.00 94.56 456 GLY A CA 1
ATOM 3506 C C . GLY A 1 456 ? -3.001 6.981 -4.946 1.00 94.56 456 GLY A C 1
ATOM 3507 O O . GLY A 1 456 ? -3.333 7.404 -6.055 1.00 94.56 456 GLY A O 1
ATOM 3508 N N . GLY A 1 457 ? -2.529 7.801 -4.006 1.00 92.19 457 GLY A N 1
ATOM 3509 C CA . GLY A 1 457 ? -2.633 9.259 -4.113 1.00 92.19 457 GLY A CA 1
ATOM 3510 C C . GLY A 1 457 ? -2.047 9.873 -5.394 1.00 92.19 457 GLY A C 1
ATOM 3511 O O . GLY A 1 457 ? -2.597 10.852 -5.894 1.00 92.19 457 GLY A O 1
ATOM 3512 N N . ILE A 1 458 ? -0.966 9.313 -5.947 1.00 95.94 458 ILE A N 1
ATOM 3513 C CA . ILE A 1 458 ? -0.383 9.745 -7.228 1.00 95.94 458 ILE A CA 1
ATOM 3514 C C . ILE A 1 458 ? -1.176 9.161 -8.403 1.00 95.94 458 ILE A C 1
ATOM 3516 O O . ILE A 1 458 ? -1.505 9.900 -9.332 1.00 95.94 458 ILE A O 1
ATOM 3520 N N . GLY A 1 459 ? -1.500 7.864 -8.370 1.00 96.38 459 GLY A N 1
ATOM 3521 C CA . GLY A 1 459 ? -2.216 7.180 -9.453 1.00 96.38 459 GLY A CA 1
ATOM 3522 C C . GLY A 1 459 ? -3.622 7.737 -9.687 1.00 96.38 459 GLY A C 1
ATOM 3523 O O . GLY A 1 459 ? -4.055 7.859 -10.832 1.00 96.38 459 GLY A O 1
ATOM 3524 N N . GLU A 1 460 ? -4.298 8.165 -8.623 1.00 95.12 460 GLU A N 1
ATOM 3525 C CA . GLU A 1 460 ? -5.629 8.777 -8.659 1.00 95.12 460 GLU A CA 1
ATOM 3526 C C . GLU A 1 460 ? -5.606 10.221 -9.179 1.00 95.12 460 GLU A C 1
ATOM 3528 O O . GLU A 1 460 ? -6.480 10.625 -9.950 1.00 95.12 460 GLU A O 1
ATOM 3533 N N . LYS A 1 461 ? -4.594 11.012 -8.801 1.00 94.62 461 LYS A N 1
ATOM 3534 C CA . LYS A 1 461 ? -4.576 12.466 -9.048 1.00 94.62 461 LYS A CA 1
ATOM 3535 C C . LYS A 1 461 ? -3.800 12.876 -10.296 1.00 94.62 461 LYS A C 1
ATOM 3537 O O . LYS A 1 461 ? -4.169 13.850 -10.945 1.00 94.62 461 LYS A O 1
ATOM 3542 N N . SER A 1 462 ? -2.733 12.160 -10.652 1.00 95.69 462 SER A N 1
ATOM 3543 C CA . SER A 1 462 ? -1.839 12.576 -11.738 1.00 95.69 462 SER A CA 1
ATOM 3544 C C . SER A 1 462 ? -2.317 12.074 -13.103 1.00 95.69 462 SER A C 1
ATOM 3546 O O . SER A 1 462 ? -1.888 11.028 -13.594 1.00 95.69 462 SER A O 1
ATOM 3548 N N . GLY A 1 463 ? -3.175 12.860 -13.763 1.00 96.44 463 GLY A N 1
ATOM 3549 C CA . GLY A 1 463 ? -3.588 12.597 -15.148 1.00 96.44 463 GLY A CA 1
ATOM 3550 C C . GLY A 1 463 ? -2.405 12.557 -16.123 1.00 96.44 463 GLY A C 1
ATOM 3551 O O . GLY A 1 463 ? -2.363 11.694 -16.999 1.00 96.44 463 GLY A O 1
ATOM 3552 N N . LYS A 1 464 ? -1.398 13.420 -15.920 1.00 96.25 464 LYS A N 1
ATOM 3553 C CA . LYS A 1 464 ? -0.166 13.468 -16.728 1.00 96.25 464 LYS A CA 1
ATOM 3554 C C . LYS A 1 464 ? 0.641 12.172 -16.638 1.00 96.25 464 LYS A C 1
ATOM 3556 O O . LYS A 1 464 ? 1.103 11.672 -17.662 1.00 96.25 464 LYS A O 1
ATOM 3561 N N . LEU A 1 465 ? 0.776 11.600 -15.436 1.00 97.19 465 LEU A N 1
ATOM 3562 C CA . LEU A 1 465 ? 1.436 10.307 -15.249 1.00 97.19 465 LEU A CA 1
ATOM 3563 C C . LEU A 1 465 ? 0.686 9.193 -15.982 1.00 97.19 465 LEU A C 1
ATOM 3565 O O . LEU A 1 465 ? 1.303 8.447 -16.740 1.00 97.19 465 LEU A O 1
ATOM 3569 N N . ARG A 1 466 ? -0.639 9.108 -15.796 1.00 97.94 466 ARG A N 1
ATOM 3570 C CA . ARG A 1 466 ? -1.468 8.094 -16.467 1.00 97.94 466 ARG A CA 1
ATOM 3571 C C . ARG A 1 466 ? -1.349 8.183 -17.983 1.00 97.94 466 ARG A C 1
ATOM 3573 O O . ARG A 1 466 ? -1.107 7.165 -18.621 1.00 97.94 466 ARG A O 1
ATOM 3580 N N . ALA A 1 467 ? -1.440 9.389 -18.546 1.00 97.19 467 ALA A N 1
ATOM 3581 C CA . ALA A 1 467 ? -1.291 9.615 -19.982 1.00 97.19 467 ALA A CA 1
ATOM 3582 C C . ALA A 1 467 ? 0.092 9.177 -20.490 1.00 97.19 467 ALA A C 1
ATOM 3584 O O . ALA A 1 467 ? 0.187 8.471 -21.493 1.00 97.19 467 ALA A O 1
ATOM 3585 N N . ARG A 1 468 ? 1.172 9.529 -19.774 1.00 97.44 468 ARG A N 1
ATOM 3586 C CA . ARG A 1 468 ? 2.536 9.155 -20.174 1.00 97.44 468 ARG A CA 1
ATOM 3587 C C . ARG A 1 468 ? 2.762 7.643 -20.135 1.00 97.44 468 ARG A C 1
ATOM 3589 O O . ARG A 1 468 ? 3.330 7.105 -21.084 1.00 97.44 468 ARG A O 1
ATOM 3596 N N . VAL A 1 469 ? 2.308 6.978 -19.071 1.00 98.00 469 VAL A N 1
ATOM 3597 C CA . VAL A 1 469 ? 2.375 5.516 -18.941 1.00 98.00 469 VAL A CA 1
ATOM 3598 C C . VAL A 1 469 ? 1.538 4.858 -20.036 1.00 98.00 469 VAL A C 1
ATOM 3600 O O . VAL A 1 469 ? 2.063 4.029 -20.771 1.00 98.00 469 VAL A O 1
ATOM 3603 N N . GLY A 1 470 ? 0.279 5.275 -20.208 1.00 95.62 470 GLY A N 1
ATOM 3604 C CA . GLY A 1 470 ? -0.624 4.751 -21.235 1.00 95.62 470 GLY A CA 1
ATOM 3605 C C . GLY A 1 470 ? -0.056 4.875 -22.649 1.00 95.62 470 GLY A C 1
ATOM 3606 O O . GLY A 1 470 ? -0.092 3.916 -23.408 1.00 95.62 470 GLY A O 1
ATOM 3607 N N . ALA A 1 471 ? 0.562 6.007 -22.990 1.00 95.50 471 ALA A N 1
ATOM 3608 C CA . ALA A 1 471 ? 1.232 6.167 -24.280 1.00 95.50 471 ALA A CA 1
ATOM 3609 C C . ALA A 1 471 ? 2.397 5.176 -24.471 1.00 95.50 471 ALA A C 1
ATOM 3611 O O . ALA A 1 471 ? 2.599 4.665 -25.569 1.00 95.50 471 ALA A O 1
ATOM 3612 N N . GLN A 1 472 ? 3.163 4.888 -23.413 1.00 96.06 472 GLN A N 1
ATOM 3613 C CA . GLN A 1 472 ? 4.316 3.987 -23.484 1.00 96.06 472 GLN A CA 1
ATOM 3614 C C . GLN A 1 472 ? 3.918 2.507 -23.532 1.00 96.06 472 GLN A C 1
ATOM 3616 O O . GLN A 1 472 ? 4.589 1.722 -24.200 1.00 96.06 472 GLN A O 1
ATOM 3621 N N . VAL A 1 473 ? 2.821 2.127 -22.871 1.00 96.50 473 VAL A N 1
ATOM 3622 C CA . VAL A 1 473 ? 2.299 0.749 -22.876 1.00 96.50 473 VAL A CA 1
ATOM 3623 C C . VAL A 1 473 ? 1.164 0.528 -23.881 1.00 96.50 473 VAL A C 1
ATOM 3625 O O . VAL A 1 473 ? 0.537 -0.533 -23.875 1.00 96.50 473 VAL A O 1
ATOM 3628 N N . ALA A 1 474 ? 0.929 1.478 -24.792 1.00 94.56 474 ALA A N 1
ATOM 3629 C CA . ALA A 1 474 ? -0.074 1.369 -25.853 1.00 94.56 474 ALA A CA 1
ATOM 3630 C C . ALA A 1 474 ? 0.130 0.117 -26.724 1.00 94.56 474 ALA A C 1
ATOM 3632 O O . ALA A 1 474 ? -0.837 -0.518 -27.139 1.00 94.56 474 ALA A O 1
ATOM 3633 N N . CYS A 1 475 ? 1.382 -0.315 -26.922 1.00 93.25 475 CYS A N 1
ATOM 3634 C CA . CYS A 1 475 ? 1.708 -1.557 -27.629 1.00 93.25 475 CYS A CA 1
ATOM 3635 C C . CYS A 1 475 ? 1.157 -2.826 -26.948 1.00 93.25 475 CYS A C 1
ATOM 3637 O O . CYS A 1 475 ? 1.006 -3.854 -27.603 1.00 93.25 475 CYS A O 1
ATOM 3639 N N . LEU A 1 476 ? 0.822 -2.760 -25.656 1.00 94.94 476 LEU A N 1
ATOM 3640 C CA . LEU A 1 476 ? 0.175 -3.836 -24.900 1.00 94.94 476 LEU A CA 1
ATOM 3641 C C . LEU A 1 476 ? -1.359 -3.744 -24.954 1.00 94.94 476 LEU A C 1
ATOM 3643 O O . LEU A 1 476 ? -2.044 -4.590 -24.376 1.00 94.94 476 LEU A O 1
ATOM 3647 N N . GLY A 1 477 ? -1.907 -2.738 -25.642 1.00 93.81 477 GLY A N 1
ATOM 3648 C CA . GLY A 1 477 ? -3.339 -2.464 -25.759 1.00 93.81 477 GLY A CA 1
ATOM 3649 C C . GLY A 1 477 ? -3.923 -1.621 -24.622 1.00 93.81 477 GLY A C 1
ATOM 3650 O O . GLY A 1 477 ? -5.141 -1.531 -24.512 1.00 93.81 477 GLY A O 1
ATOM 3651 N N . PHE A 1 478 ? -3.101 -1.005 -23.770 1.00 95.38 478 PHE A N 1
ATOM 3652 C CA . PHE A 1 478 ? -3.581 -0.068 -22.752 1.00 95.38 478 PHE A CA 1
ATOM 3653 C C . PHE A 1 478 ? -3.379 1.361 -23.231 1.00 95.38 478 PHE A C 1
ATOM 3655 O O . PHE A 1 478 ? -2.259 1.857 -23.243 1.00 95.38 478 PHE A O 1
ATOM 3662 N N . GLU A 1 479 ? -4.466 2.027 -23.599 1.00 93.56 479 GLU A N 1
ATOM 3663 C CA . GLU A 1 479 ? -4.437 3.414 -24.051 1.00 93.56 479 GLU A CA 1
ATOM 3664 C C . GLU A 1 479 ? -5.355 4.268 -23.189 1.00 93.56 479 GLU A C 1
ATOM 3666 O O . GLU A 1 479 ? -6.498 3.895 -22.929 1.00 93.56 479 GLU A O 1
ATOM 3671 N N . VAL A 1 480 ? -4.858 5.428 -22.773 1.00 95.44 480 VAL A N 1
ATOM 3672 C CA . VAL A 1 480 ? -5.631 6.423 -22.027 1.00 95.44 480 VAL A CA 1
ATOM 3673 C C . VAL A 1 480 ? -6.395 7.314 -23.007 1.00 95.44 480 VAL A C 1
ATOM 3675 O O . VAL A 1 480 ? -5.870 7.698 -24.054 1.00 95.44 480 VAL A O 1
ATOM 3678 N N . ASP A 1 481 ? -7.640 7.634 -22.668 1.00 96.12 481 ASP A N 1
ATOM 3679 C CA . ASP A 1 481 ? -8.442 8.649 -23.341 1.00 96.12 481 ASP A CA 1
ATOM 3680 C C . ASP A 1 481 ? -8.268 9.984 -22.607 1.00 96.12 481 ASP A C 1
ATOM 3682 O O . ASP A 1 481 ? -8.689 10.128 -21.457 1.00 96.12 481 ASP A O 1
ATOM 3686 N N . ASP A 1 482 ? -7.650 10.971 -23.257 1.00 94.12 482 ASP A N 1
ATOM 3687 C CA . ASP A 1 482 ? -7.348 12.268 -22.636 1.00 94.12 482 ASP A CA 1
ATOM 3688 C C . ASP A 1 482 ? -8.604 13.011 -22.154 1.00 94.12 482 ASP A C 1
ATOM 3690 O O . ASP A 1 482 ? -8.565 13.698 -21.129 1.00 94.12 482 ASP A O 1
ATOM 3694 N N . SER A 1 483 ? -9.738 12.836 -22.843 1.00 94.50 483 SER A N 1
ATOM 3695 C CA . SER A 1 483 ? -11.002 13.476 -22.471 1.00 94.50 483 SER A CA 1
ATOM 3696 C C . SER A 1 483 ? -11.594 12.876 -21.195 1.00 94.50 483 SER A C 1
ATOM 3698 O O . SER A 1 483 ? -12.186 13.599 -20.391 1.00 94.50 483 SER A O 1
ATOM 3700 N N . LEU A 1 484 ? -11.427 11.567 -20.981 1.00 95.62 484 LEU A N 1
ATOM 3701 C CA . LEU A 1 484 ? -11.860 10.885 -19.761 1.00 95.62 484 LEU A CA 1
ATOM 3702 C C . LEU A 1 484 ? -10.860 11.092 -18.623 1.00 95.62 484 LEU A C 1
ATOM 3704 O O . LEU A 1 484 ? -11.258 11.349 -17.489 1.00 95.62 484 LEU A O 1
ATOM 3708 N N . ASN A 1 485 ? -9.568 11.040 -18.933 1.00 95.75 485 ASN A N 1
ATOM 3709 C CA . ASN A 1 485 ? -8.475 11.178 -17.980 1.00 95.75 485 ASN A CA 1
ATOM 3710 C C . ASN A 1 485 ? -8.402 12.568 -17.331 1.00 95.75 485 ASN A C 1
ATOM 3712 O O . ASN A 1 485 ? -7.972 12.681 -16.182 1.00 95.75 485 ASN A O 1
ATOM 3716 N N . GLY A 1 486 ? -8.818 13.612 -18.057 1.00 89.25 486 GLY A N 1
ATOM 3717 C CA . GLY A 1 486 ? -8.909 14.982 -17.546 1.00 89.25 486 GLY A CA 1
ATOM 3718 C C . GLY A 1 486 ? -10.111 15.240 -16.629 1.00 89.25 486 GLY A C 1
ATOM 3719 O O . GLY A 1 486 ? -10.181 16.298 -16.002 1.00 89.25 486 GLY A O 1
ATOM 3720 N N . LYS A 1 487 ? -11.064 14.304 -16.527 1.00 92.69 487 LYS A N 1
ATOM 3721 C CA . LYS A 1 487 ? -12.219 14.446 -15.632 1.00 92.69 487 LYS A CA 1
ATOM 3722 C C . LYS A 1 487 ? -11.820 14.156 -14.190 1.00 92.69 487 LYS A C 1
ATOM 3724 O O . LYS A 1 487 ? -10.954 13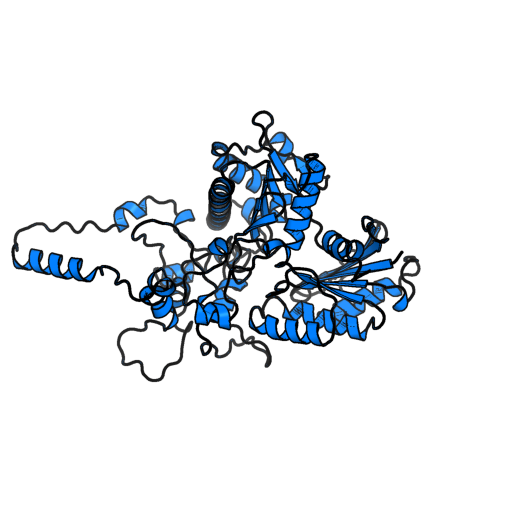.331 -13.907 1.00 92.69 487 LYS A O 1
ATOM 3729 N N . LYS A 1 488 ? -12.510 14.813 -13.256 1.00 90.94 488 LYS A N 1
ATOM 3730 C CA . LYS A 1 488 ? -12.394 14.496 -11.832 1.00 90.94 488 LYS A CA 1
ATOM 3731 C C . LYS A 1 488 ? -12.840 13.050 -11.599 1.00 90.94 488 LYS A C 1
ATOM 3733 O O . LYS A 1 488 ? -13.887 12.650 -12.100 1.00 90.94 488 LYS A O 1
ATOM 3738 N N . ILE A 1 489 ? -12.055 12.306 -10.825 1.00 91.88 489 ILE A N 1
ATOM 3739 C CA . ILE A 1 489 ? -12.415 10.957 -10.388 1.00 91.88 489 ILE A CA 1
ATOM 3740 C C . ILE A 1 489 ? -13.425 11.080 -9.246 1.00 91.88 489 ILE A C 1
ATOM 3742 O O . ILE A 1 489 ? -13.122 11.711 -8.228 1.00 91.88 489 ILE A O 1
ATOM 3746 N N . VAL A 1 490 ? -14.631 10.554 -9.451 1.00 90.81 490 VAL A N 1
ATOM 3747 C CA . VAL A 1 490 ? -15.751 10.667 -8.494 1.00 90.81 490 VAL A CA 1
ATOM 3748 C C . VAL A 1 490 ? -16.224 9.319 -7.967 1.00 90.81 490 VAL A C 1
ATOM 3750 O O . VAL A 1 490 ? -16.655 9.243 -6.821 1.00 90.81 490 VAL A O 1
ATOM 3753 N N . ASP A 1 491 ? -16.118 8.276 -8.785 1.00 94.50 491 ASP A N 1
ATOM 3754 C CA . ASP A 1 491 ? -16.520 6.921 -8.428 1.00 94.50 491 ASP A CA 1
ATOM 3755 C C . ASP A 1 491 ? -15.350 6.139 -7.819 1.00 94.50 491 ASP A C 1
ATOM 3757 O O . ASP A 1 491 ? -14.179 6.438 -8.072 1.00 94.50 491 ASP A O 1
ATOM 3761 N N . THR A 1 492 ? -15.666 5.080 -7.063 1.00 96.44 492 THR A N 1
ATOM 3762 C CA . THR A 1 492 ? -14.653 4.156 -6.523 1.00 96.44 492 THR A CA 1
ATOM 3763 C C . THR A 1 492 ? -13.782 3.569 -7.629 1.00 96.44 492 THR A C 1
ATOM 3765 O O . THR A 1 492 ? -12.576 3.446 -7.445 1.00 96.44 492 THR A O 1
ATOM 3768 N N . VAL A 1 493 ? -14.377 3.233 -8.778 1.00 98.12 493 VAL A N 1
ATOM 3769 C CA . VAL A 1 493 ? -13.662 2.809 -9.985 1.00 98.12 493 VAL A CA 1
ATOM 3770 C C . VAL A 1 493 ? -14.203 3.590 -11.173 1.00 98.12 493 VAL A C 1
ATOM 3772 O O . VAL A 1 493 ? -15.408 3.602 -11.410 1.00 98.12 493 VAL A O 1
ATOM 3775 N N . GLN A 1 494 ? -13.310 4.219 -11.932 1.00 97.62 494 GLN A N 1
ATOM 3776 C CA . GLN A 1 494 ? -13.651 5.013 -13.107 1.00 97.62 494 GLN A CA 1
ATOM 3777 C C . GLN A 1 494 ? -12.784 4.600 -14.297 1.00 97.62 494 GLN A C 1
ATOM 3779 O O . GLN A 1 494 ? -11.568 4.462 -14.174 1.00 97.62 494 GLN A O 1
ATOM 3784 N N . ASP A 1 495 ? -13.404 4.420 -15.461 1.00 97.25 495 ASP A N 1
ATOM 3785 C CA . ASP A 1 495 ? -12.683 4.132 -16.700 1.00 97.25 495 ASP A CA 1
ATOM 3786 C C . ASP A 1 495 ? -12.132 5.417 -17.323 1.00 97.25 495 ASP A C 1
ATOM 3788 O O . ASP A 1 495 ? -12.852 6.401 -17.511 1.00 97.25 495 ASP A O 1
ATOM 3792 N N . VAL A 1 496 ? -10.841 5.391 -17.636 1.00 97.25 496 VAL A N 1
ATOM 3793 C CA . VAL A 1 496 ? -10.105 6.472 -18.299 1.00 97.25 496 VAL A CA 1
ATOM 3794 C C . VAL A 1 496 ? -9.433 5.991 -19.587 1.00 97.25 496 VAL A C 1
ATOM 3796 O O . VAL A 1 496 ? -8.625 6.716 -20.163 1.00 97.25 496 VAL A O 1
ATOM 3799 N N . GLY A 1 497 ? -9.718 4.763 -20.026 1.00 95.19 497 GLY A N 1
ATOM 3800 C CA . GLY A 1 497 ? -9.148 4.164 -21.223 1.00 95.19 497 GLY A CA 1
ATOM 3801 C C . GLY A 1 497 ? -9.941 4.456 -22.494 1.00 95.19 497 GLY A C 1
ATOM 3802 O O . GLY A 1 497 ? -11.149 4.715 -22.462 1.00 95.19 497 GLY A O 1
ATOM 3803 N N . LYS A 1 498 ? -9.264 4.357 -23.641 1.00 92.75 498 LYS A N 1
ATOM 3804 C CA . LYS A 1 498 ? -9.935 4.341 -24.945 1.00 92.75 498 LYS A CA 1
ATOM 3805 C C . LYS A 1 498 ? -10.778 3.077 -25.090 1.00 92.75 498 LYS A C 1
ATOM 3807 O O . LYS A 1 498 ? -10.373 1.988 -24.691 1.00 92.75 498 LYS A O 1
ATOM 3812 N N . GLN A 1 499 ? -11.942 3.218 -25.710 1.00 84.31 499 GLN A N 1
ATOM 3813 C CA . GLN A 1 499 ? -12.837 2.094 -25.978 1.00 84.31 499 GLN A CA 1
ATOM 3814 C C . GLN A 1 499 ? -12.434 1.360 -27.269 1.00 84.31 499 GLN A C 1
ATOM 3816 O O . GLN A 1 499 ? -11.921 1.977 -28.201 1.00 84.31 499 GLN A O 1
ATOM 3821 N N . GLY A 1 500 ? -12.724 0.055 -27.354 1.00 68.06 500 GLY A N 1
ATOM 3822 C CA . GLY A 1 500 ? -12.734 -0.684 -28.628 1.00 68.06 500 GLY A CA 1
ATOM 3823 C C . GLY A 1 500 ? -11.750 -1.848 -28.782 1.00 68.06 500 GLY A C 1
ATOM 3824 O O . GLY A 1 500 ? -11.899 -2.612 -29.729 1.00 68.06 500 GLY A O 1
ATOM 3825 N N . ASN A 1 501 ? -10.795 -2.048 -27.866 1.00 73.19 501 ASN A N 1
ATOM 3826 C CA . ASN A 1 501 ? -9.816 -3.150 -27.949 1.00 73.19 501 ASN A CA 1
ATOM 3827 C C . ASN A 1 501 ? -9.977 -4.234 -26.856 1.00 73.19 501 ASN A C 1
ATOM 3829 O O . ASN A 1 501 ? -9.143 -5.130 -26.744 1.00 73.19 501 ASN A O 1
ATOM 3833 N N . GLY A 1 502 ? -11.039 -4.148 -26.045 1.00 76.25 502 GLY A N 1
ATOM 3834 C CA . GLY A 1 502 ? -11.363 -5.105 -24.979 1.00 76.25 502 GLY A CA 1
ATOM 3835 C C . GLY A 1 502 ? -10.562 -4.951 -23.679 1.00 76.25 502 GLY A C 1
ATOM 3836 O O . GLY A 1 502 ? -10.955 -5.537 -22.674 1.00 76.25 502 GLY A O 1
ATOM 3837 N N . LYS A 1 503 ? -9.494 -4.144 -23.662 1.00 86.88 503 LYS A N 1
ATOM 3838 C CA . LYS A 1 503 ? -8.681 -3.863 -22.470 1.00 86.88 503 LYS A CA 1
ATOM 3839 C C . LYS A 1 503 ? -9.087 -2.535 -21.850 1.00 86.88 503 LYS A C 1
ATOM 3841 O O . LYS A 1 503 ? -9.398 -1.579 -22.554 1.00 86.88 503 LYS A O 1
ATOM 3846 N N . ARG A 1 504 ? -9.096 -2.470 -20.520 1.00 95.69 504 ARG A N 1
ATOM 3847 C CA . ARG A 1 504 ? -9.527 -1.275 -19.780 1.00 95.69 504 ARG A CA 1
ATOM 3848 C C . ARG A 1 504 ? -8.347 -0.583 -19.113 1.00 95.69 504 ARG A C 1
ATOM 3850 O O . ARG A 1 504 ? -7.393 -1.236 -18.689 1.00 95.69 504 ARG A O 1
ATOM 3857 N N . VAL A 1 505 ? -8.431 0.738 -18.985 1.00 98.06 505 VAL A N 1
ATOM 3858 C CA . VAL A 1 505 ? -7.517 1.516 -18.143 1.00 98.06 505 VAL A CA 1
ATOM 3859 C C . VAL A 1 505 ? -8.355 2.209 -17.087 1.00 98.06 505 VAL A C 1
ATOM 3861 O O . VAL A 1 505 ? -9.137 3.100 -17.394 1.00 98.06 505 VAL A O 1
ATOM 3864 N N . LEU A 1 506 ? -8.225 1.767 -15.844 1.00 98.44 506 LEU A N 1
ATOM 3865 C CA . LEU A 1 506 ? -9.102 2.173 -14.754 1.00 98.44 506 LEU A CA 1
ATOM 3866 C C . LEU A 1 506 ? -8.338 3.017 -13.738 1.00 98.44 506 LEU A C 1
ATOM 3868 O O . LEU A 1 506 ? -7.139 2.832 -13.533 1.00 98.44 506 LEU A O 1
ATOM 3872 N N . VAL A 1 507 ? -9.050 3.907 -13.061 1.00 98.62 507 VAL A N 1
ATOM 3873 C CA . VAL A 1 507 ? -8.603 4.539 -11.821 1.00 98.62 507 VA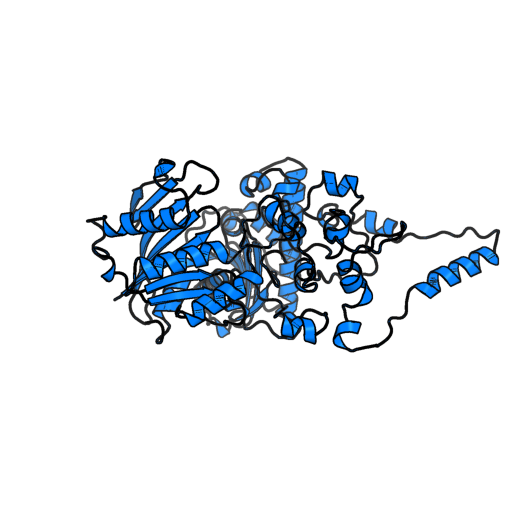L A CA 1
ATOM 3874 C C . VAL A 1 507 ? -9.457 3.999 -10.683 1.00 98.62 507 VAL A C 1
ATOM 3876 O O . VAL A 1 507 ? -10.679 4.013 -10.794 1.00 98.62 507 VAL A O 1
ATOM 3879 N N . CYS A 1 508 ? -8.829 3.529 -9.608 1.00 98.50 508 CYS A N 1
ATOM 3880 C CA . CYS A 1 508 ? -9.499 3.039 -8.408 1.00 98.50 508 CYS A CA 1
ATOM 3881 C C . CYS A 1 508 ? -9.126 3.917 -7.206 1.00 98.50 508 CYS A C 1
ATOM 3883 O O . CYS A 1 508 ? -7.950 3.990 -6.851 1.00 98.50 508 CYS A O 1
ATOM 3885 N N . GLN A 1 509 ? -10.114 4.548 -6.568 1.00 97.06 509 GLN A N 1
ATOM 3886 C CA . GLN A 1 509 ? -9.936 5.263 -5.301 1.00 97.06 509 GLN A CA 1
ATOM 3887 C C . GLN A 1 509 ? -9.921 4.259 -4.155 1.00 97.06 509 GLN A C 1
ATOM 3889 O O . GLN A 1 509 ? -10.937 3.629 -3.868 1.00 97.06 509 GLN A O 1
ATOM 3894 N N . THR A 1 510 ? -8.759 4.060 -3.539 1.00 94.38 510 THR A N 1
ATOM 3895 C CA . THR A 1 510 ? -8.578 2.978 -2.563 1.00 94.38 510 THR A CA 1
ATOM 3896 C C . THR A 1 510 ? -9.011 3.381 -1.166 1.00 94.38 510 THR A C 1
ATOM 3898 O O . THR A 1 510 ? -8.640 4.458 -0.703 1.00 94.38 510 THR A O 1
ATOM 3901 N N . ASP A 1 511 ? -9.689 2.474 -0.465 1.00 95.56 511 ASP A N 1
ATOM 3902 C CA . ASP A 1 511 ? -10.053 2.634 0.943 1.00 95.56 511 ASP A CA 1
ATOM 3903 C C . ASP A 1 511 ? -9.554 1.425 1.751 1.00 95.56 511 ASP A C 1
ATOM 3905 O O . ASP A 1 511 ? -10.221 0.395 1.871 1.00 95.56 511 ASP A O 1
ATOM 3909 N N . GLU A 1 512 ? -8.322 1.536 2.258 1.00 96.38 512 GLU A N 1
ATOM 3910 C CA . GLU A 1 512 ? -7.688 0.479 3.056 1.00 96.38 512 GLU A CA 1
ATOM 3911 C C . GLU A 1 512 ? -8.423 0.254 4.381 1.00 96.38 512 GLU A C 1
ATOM 3913 O O . GLU A 1 512 ? -8.548 -0.884 4.826 1.00 96.38 512 GLU A O 1
ATOM 3918 N N . GLN A 1 513 ? -8.930 1.320 5.006 1.00 97.00 513 GLN A N 1
ATOM 3919 C CA . GLN A 1 513 ? -9.636 1.241 6.282 1.00 97.00 513 GLN A CA 1
ATOM 3920 C C . GLN A 1 513 ? -10.971 0.502 6.143 1.00 97.00 513 GLN A C 1
ATOM 3922 O O . GLN A 1 513 ? -11.294 -0.337 6.987 1.00 97.00 513 GLN A O 1
ATOM 3927 N N . LEU A 1 514 ? -11.713 0.743 5.058 1.00 97.44 514 LEU A N 1
ATOM 3928 C CA . LEU A 1 514 ? -12.934 -0.002 4.758 1.00 97.44 514 LE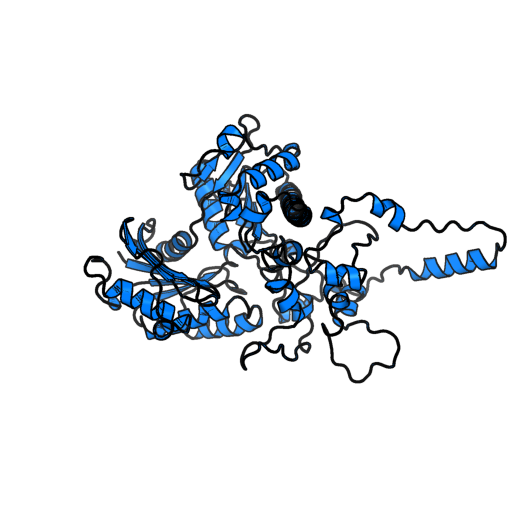U A CA 1
ATOM 3929 C C . LEU A 1 514 ? -12.633 -1.478 4.498 1.00 97.44 514 LEU A C 1
ATOM 3931 O O . LEU A 1 514 ? -13.381 -2.344 4.952 1.00 97.44 514 LEU A O 1
ATOM 3935 N N . GLU A 1 515 ? -11.542 -1.780 3.796 1.00 97.62 515 GLU A N 1
ATOM 3936 C CA . GLU A 1 515 ? -11.147 -3.165 3.540 1.00 97.62 515 GLU A CA 1
ATOM 3937 C C . GLU A 1 515 ? -10.731 -3.889 4.836 1.00 97.62 515 GLU A C 1
ATOM 3939 O O . GLU A 1 515 ? -11.125 -5.031 5.055 1.00 97.62 515 GLU A O 1
ATOM 3944 N N . MET A 1 516 ? -10.037 -3.210 5.758 1.00 98.12 516 MET A N 1
ATOM 3945 C CA . MET A 1 516 ? -9.744 -3.740 7.099 1.00 98.12 516 MET A CA 1
ATOM 3946 C C . MET A 1 516 ? -11.016 -4.009 7.912 1.00 98.12 516 MET A C 1
ATOM 3948 O O . MET A 1 516 ? -11.163 -5.080 8.507 1.00 98.12 516 MET A O 1
ATOM 3952 N N . ALA A 1 517 ? -11.961 -3.063 7.915 1.00 98.00 517 ALA A N 1
ATOM 3953 C CA . ALA A 1 517 ? -13.248 -3.244 8.581 1.00 98.00 517 ALA A CA 1
ATOM 3954 C C . ALA A 1 517 ? -14.024 -4.429 7.983 1.00 98.00 517 ALA A C 1
ATOM 3956 O O . ALA A 1 517 ? -14.660 -5.192 8.712 1.00 98.00 517 ALA A O 1
ATOM 3957 N N . ARG A 1 518 ? -13.928 -4.625 6.663 1.00 97.00 518 ARG A N 1
ATOM 3958 C CA . ARG A 1 518 ? -14.529 -5.757 5.956 1.00 97.00 518 ARG A CA 1
ATOM 3959 C C . ARG A 1 518 ? -13.891 -7.088 6.357 1.00 97.00 518 ARG A C 1
ATOM 3961 O O . ARG A 1 518 ? -14.632 -8.017 6.662 1.00 97.00 518 ARG A O 1
ATOM 3968 N N . PHE A 1 519 ? -12.558 -7.171 6.447 1.00 96.69 519 PHE A N 1
ATOM 3969 C CA . PHE A 1 519 ? -11.873 -8.379 6.938 1.00 96.69 519 PHE A CA 1
ATOM 3970 C C . PHE A 1 519 ? -12.379 -8.817 8.315 1.00 96.69 519 PHE A C 1
ATOM 3972 O O . PHE A 1 519 ? -12.464 -10.013 8.584 1.00 96.69 519 PHE A O 1
ATOM 3979 N N . CYS A 1 520 ? -12.741 -7.859 9.171 1.00 96.94 520 CYS A N 1
ATOM 3980 C CA . CYS A 1 520 ? -13.320 -8.144 10.480 1.00 96.94 520 CYS A CA 1
ATOM 3981 C C . CYS A 1 520 ? -14.788 -8.584 10.384 1.00 96.94 520 CYS A C 1
ATOM 3983 O O . CYS A 1 520 ? -15.181 -9.549 11.031 1.00 96.94 520 CYS A O 1
ATOM 3985 N N . ALA A 1 521 ? -15.597 -7.900 9.570 1.00 96.38 521 ALA A N 1
ATOM 3986 C CA . ALA A 1 521 ? -17.030 -8.175 9.434 1.00 96.38 521 ALA A CA 1
ATOM 3987 C C . ALA A 1 521 ? -17.350 -9.507 8.729 1.00 96.38 521 ALA A C 1
ATOM 3989 O O . ALA A 1 521 ? -18.426 -10.066 8.936 1.00 96.38 521 ALA A O 1
ATOM 3990 N N . GLU A 1 522 ? -16.441 -10.016 7.895 1.00 94.31 522 GLU A N 1
ATOM 3991 C CA . GLU A 1 522 ? -16.637 -11.248 7.115 1.00 94.31 522 GLU A CA 1
ATOM 3992 C C . GLU A 1 522 ? -16.021 -12.498 7.768 1.00 94.31 522 GLU A C 1
ATOM 3994 O O . GLU A 1 522 ? -16.245 -13.611 7.293 1.00 94.31 522 GLU A O 1
ATOM 3999 N N . ASN A 1 523 ? -15.265 -12.349 8.860 1.00 93.75 523 ASN A N 1
ATOM 4000 C CA . ASN A 1 523 ? -14.569 -13.456 9.511 1.00 93.75 523 ASN A CA 1
ATOM 4001 C C . ASN A 1 523 ? -15.283 -13.888 10.799 1.00 93.75 523 ASN A C 1
ATOM 4003 O O . ASN A 1 523 ? -15.252 -13.177 11.798 1.00 93.75 523 ASN A O 1
ATOM 4007 N N . GLU A 1 524 ? -15.859 -15.092 10.788 1.00 93.06 524 GLU A N 1
ATOM 4008 C CA . GLU A 1 524 ? -16.613 -15.672 11.913 1.00 93.06 524 GLU A CA 1
ATOM 4009 C C . GLU A 1 524 ? -15.813 -15.763 13.219 1.00 93.06 524 GLU A C 1
ATOM 4011 O O . GLU A 1 524 ? -16.396 -15.709 14.289 1.00 93.06 524 GLU A O 1
ATOM 4016 N N . LYS A 1 525 ? -14.482 -15.897 13.159 1.00 92.25 525 LYS A N 1
ATOM 4017 C CA . LYS A 1 525 ? -13.658 -15.957 14.377 1.00 92.25 525 LYS A CA 1
ATOM 4018 C C . LYS A 1 525 ? -13.431 -14.583 14.999 1.00 92.25 525 LYS A C 1
ATOM 4020 O O . LYS A 1 525 ? -13.164 -14.509 16.192 1.00 92.25 525 LYS A O 1
ATOM 4025 N N . ILE A 1 526 ? -13.434 -13.534 14.174 1.00 92.69 526 ILE A N 1
ATOM 4026 C CA . ILE A 1 526 ? -13.215 -12.145 14.598 1.00 92.69 526 ILE A CA 1
ATOM 4027 C C . ILE A 1 526 ? -14.531 -11.520 15.071 1.00 92.69 526 ILE A C 1
ATOM 4029 O O . ILE A 1 526 ? -14.536 -10.731 16.020 1.00 92.69 526 ILE A O 1
ATOM 4033 N N . TRP A 1 527 ? -15.623 -11.840 14.376 1.00 92.69 527 TRP A N 1
ATOM 4034 C CA . TRP A 1 527 ? -16.967 -11.400 14.719 1.00 92.69 527 TRP A CA 1
ATOM 4035 C C . TRP A 1 527 ? -17.467 -12.057 16.000 1.00 92.69 527 TRP A C 1
ATOM 4037 O O . TRP A 1 527 ? -18.133 -11.333 16.775 1.00 92.69 527 TRP A O 1
#

Foldseek 3Di:
DAKEWQWEFDPFKIKTWIWDFAFPDFTDTFKIWMWGCLVNDQIFIWIDGRNRTPGDRHGDDCVQDNALLSRLVVRLVVQCVPPVNVCHVDLQSHAAYEFEAADQQLDLAKDFDDVVSLVVLLVCCQLVVNTGVRRSVVLVSCCVRRVNHGYIYGYQQNLVNPADPVQFDFQAAPVLCVVLVFTFRGGPSLQLLQVLVVVCVVVVHDSQCAWAWEWADDLQTKIFTAHRNGTHHIQGMSDSQAAFFGLQAQHQDDQCVLCLLDVLLFDDDPDDDDDDDDHPLNCCVPPRGDPCSVPPDPDDPDPPVVVVVVVVVCVPCVPDPDDDDDPVVVVVPPDPLVFDGQAQPVSCVVSVPTPDDDDDDPDSDDNPVSVSSDPPGFDDDPPDDPSDTDGPSNCRRRGRGALCSQPVGNDLVCLLPDPPPSSVSSLSNNLVSVLVVVVVSCVVNVLPHQEHEFEHPCSQPPLSSLQSNQVVCVVSVWHFDSVQSPDHDDDQKGFRTDDDPNHTYIYGYGDSSSSSVSSQSHDPVND

Radius of gyration: 25.09 Å; chains: 1; bounding box: 79×50×62 Å

Organism: Verticillium longisporum (NCBI:txid100787)

pLDDT: mean 79.72, std 22.58, range [24.2, 98.88]

InterPro domains:
  IPR000890 Aliphatic acid kinase, short-chain [PF00871] (4-296)
  IPR000890 Aliphatic acid kinase, short-chain [PF00871] (297-370)
  IPR000890 Aliphatic acid kinase, short-chain [PF00871] (385-517)
  IPR000890 Aliphatic acid kinase, short-chain [PR00471] (4-15)
  IPR000890 Aliphatic acid kinase, short-chain [PR00471] (182-195)
  IPR000890 Aliphatic acid kinase, short-chain [PR00471] (212-233)
  IPR000890 Aliphatic acid kinase, short-chain [PTHR21060] (2-296)
  IPR004372 Acetate/propionate kinase [MF_00020] (1-527)
  IPR023865 Aliphatic acid kinase, short-chain, conserved site [PS01075] (4-15)
  IPR023865 Aliphatic acid kinase, short-chain, conserved site [PS01076] (212-229)
  IPR043129 ATPase, nucleotide binding domain [SSF53067] (1-204)
  IPR043129 ATPase, nucleotide binding domain [SSF53067] (166-296)
  IPR043129 ATPase, nucleotide binding domain [SSF53067] (297-335)
  IPR043129 ATPase, nucleotide binding domain [SSF53067] (337-520)

Sequence (527 aa):
MKVILAINAGSSSVKISVYSAEFQQKPRQFAETQISGLTAPPAQLSYTRNGVTVRKSEKLQEEQVKSQDDAFKLLLKTLIEDQELKEIQAKDDIGITSHRIVHGGDYTASQIITPDTYHHLEKLSDLAPLHNGAALTIVRSCIDELPDAVNVACFDSQFHSTIPEHIRTYPINVDVAKKNHLRKYGFHGISYSFITRSVADFLKKDAADLNIIALHLGSGASACAVRQGQSWDTSMGLTPLAGLPGATRSGSVDPSLVFHYASDVGKLSPSSTSELHISRAEEILNKESGWKALTGDLAPLHNGAALTIVRSCIDELPDAVNVACFDSQFHSTIPEHIRTYPINIDVAKKNHLRKYGFHGISYSFITSLVFHYASDVGKLSPSSTSELHISRAEEILNKESGWKALTGTTDFGVIADSDDPRHKLAFDIFVDRVCGFIGSYFVSLGGQVDALVFAGGIGEKSGKLRARVGAQVACLGFEVDDSLNGKKIVDTVQDVGKQGNGKRVLVCQTDEQLEMARFCAENEKIW

Secondary structure (DSSP, 8-state):
-EEEEEEEEETTEEEEEEEEE-TTS--EEEEEEEEE-TTSSSPEEEEEETTEEEEEEEEPPTTT-SSHHHHHHHHHHHHHT-TT-TT-SSGGGEEEEEEEES--TT--S-EE--HHHHHHHHHHHTTSHHHHHHHHHHHHHHHHH-TTSEEEEEETTGGGGGS-HHHH--SS-HHHHHHTT-S---S-HHHHHHHHHHHHHHHT--GGG--EEEEEESSSEEEEEEETTEEEEES--SSTTSSS--SS---S--TTHHHHH-TTTT---TT--SS----HHHHIIIIISSHHHHHS------THHHHHHHHHHHHH-TTS------GGGGGGGS-HHHH--SS-HHHHHHTT------S-------SSHHHHS-TT-----TT--TT----HHHHHHHHS-HHHHHHS-S-HHHHHT---HHHHHHHHHHHHHHHHHHHHHHHHTTT--SEEEEEHHHHHH-HHHHHHHHHHSGGGT--B-HHHHTSPP-SSEEE-BPSSSS-EEEEE---HHHHHHHHHHT-TTT-